Protein AF-0000000066290509 (afdb_homodimer)

Solvent-accessible surface area (backbone atoms only — not comparable to full-atom values): 30190 Å² total; per-residue (Å²): 106,61,32,56,70,46,35,62,57,27,52,50,44,32,51,49,25,50,50,38,29,49,50,32,49,49,45,22,72,72,67,66,42,65,69,36,49,56,52,30,53,52,29,48,53,47,32,51,46,21,51,41,31,31,50,19,24,54,46,20,38,38,72,42,35,83,56,20,56,84,20,25,30,40,34,23,42,55,25,20,36,52,33,15,48,51,33,35,52,50,16,50,51,39,35,50,53,17,52,50,34,63,75,48,76,62,81,82,82,70,51,70,66,55,50,52,50,48,48,52,39,30,52,51,32,41,52,51,18,51,53,28,38,54,48,12,62,75,49,46,32,59,29,37,37,30,50,15,51,43,34,38,46,55,28,47,51,51,51,36,50,52,52,25,52,54,49,26,71,72,66,65,46,68,69,46,40,26,52,39,36,36,52,44,16,50,53,35,31,51,52,13,50,51,42,33,50,51,32,52,44,39,66,35,33,19,33,58,55,70,70,57,49,49,55,48,53,58,64,45,51,76,45,42,76,72,68,37,43,73,50,66,63,36,39,25,35,37,58,58,33,32,42,38,34,30,34,40,26,35,65,29,80,39,28,28,41,60,52,35,52,51,50,52,53,49,45,50,56,41,40,71,72,36,74,58,45,45,73,45,57,28,66,34,23,61,80,44,69,69,67,72,59,51,90,76,64,38,62,65,47,72,70,78,78,75,72,65,76,130,106,63,32,56,72,45,35,63,57,26,51,50,43,33,50,49,24,52,49,37,31,49,50,32,48,50,47,23,71,72,67,66,43,66,68,36,48,57,50,30,54,52,28,49,53,48,32,50,47,22,49,42,31,32,50,20,26,54,48,19,43,39,72,39,35,82,56,20,56,84,21,26,31,39,33,23,44,55,25,18,37,52,34,15,49,50,33,34,53,49,16,52,51,39,36,50,54,18,53,49,34,65,75,49,77,64,82,83,82,70,51,71,66,54,50,52,50,50,48,51,40,32,51,52,32,41,52,51,18,51,53,29,38,53,48,12,63,75,46,46,32,60,30,37,37,30,50,15,52,46,33,37,47,55,28,47,51,50,50,35,51,53,51,25,51,53,48,25,70,74,69,66,45,70,69,47,40,27,51,38,36,37,52,45,17,50,53,36,32,50,52,13,50,50,42,34,51,51,31,54,43,38,66,34,34,20,34,59,54,69,69,57,50,50,54,48,55,59,64,45,51,74,46,42,76,73,68,36,43,74,50,67,66,39,41,26,34,36,57,59,32,32,41,37,33,31,34,40,26,34,65,29,81,38,30,29,41,59,53,34,53,52,50,50,53,48,46,50,55,42,39,73,72,37,73,59,46,45,72,47,56,29,66,33,24,60,79,42,68,71,67,71,60,52,90,74,65,36,69,66,48,72,71,77,78,74,73,65,76,129

Organism: Synechocystis sp. (strain ATCC 27184 / PCC 6803 / Kazusa) (NCBI:txid1111708)

pLDDT: mean 86.12, std 13.65, range [23.5, 97.44]

Structure (mmCIF, N/CA/C/O backbone):
data_AF-0000000066290509-model_v1
#
loop_
_entity.id
_entity.type
_entity.pdbx_description
1 polymer 'Uncharacterized transporter sll1263'
#
loop_
_atom_site.group_PDB
_atom_site.id
_atom_site.type_symbol
_atom_site.label_atom_id
_atom_site.label_alt_id
_atom_site.label_comp_id
_atom_site.label_asym_id
_atom_site.label_entity_id
_atom_site.label_seq_id
_atom_site.pdbx_PDB_ins_code
_atom_site.Cartn_x
_atom_site.Cartn_y
_atom_site.Cartn_z
_atom_site.occupancy
_atom_site.B_iso_or_equiv
_atom_site.auth_seq_id
_atom_site.auth_comp_id
_atom_site.auth_asym_id
_atom_site.auth_atom_id
_atom_site.pdbx_PDB_model_num
ATOM 1 N N . MET A 1 1 ? 15.758 15.031 -7.383 1 64.5 1 MET A N 1
ATOM 2 C CA . MET A 1 1 ? 17.188 15.203 -7.648 1 64.5 1 MET A CA 1
ATOM 3 C C . MET A 1 1 ? 17.938 13.883 -7.473 1 64.5 1 MET A C 1
ATOM 5 O O . MET A 1 1 ? 18.672 13.461 -8.367 1 64.5 1 MET A O 1
ATOM 9 N N . THR A 1 2 ? 17.828 13.18 -6.391 1 78.12 2 THR A N 1
ATOM 10 C CA . THR A 1 2 ? 18.656 12.016 -6.125 1 78.12 2 THR A CA 1
ATOM 11 C C . THR A 1 2 ? 18.281 10.852 -7.039 1 78.12 2 THR A C 1
ATOM 13 O O . THR A 1 2 ? 19.141 10.117 -7.516 1 78.12 2 THR A O 1
ATOM 16 N N . ALA A 1 3 ? 17.078 10.789 -7.469 1 85.12 3 ALA A N 1
ATOM 17 C CA . ALA A 1 3 ? 16.609 9.711 -8.328 1 85.12 3 ALA A CA 1
ATOM 18 C C . ALA A 1 3 ? 17.156 9.859 -9.75 1 85.12 3 ALA A C 1
ATOM 20 O O . ALA A 1 3 ? 17.422 8.867 -10.422 1 85.12 3 ALA A O 1
ATOM 21 N N . ARG A 1 4 ? 17.266 11.023 -10.164 1 86.62 4 ARG A N 1
ATOM 22 C CA . ARG A 1 4 ? 17.844 11.273 -11.492 1 86.62 4 ARG A CA 1
ATOM 23 C C . ARG A 1 4 ? 19.281 10.812 -11.562 1 86.62 4 ARG A C 1
ATOM 25 O O . ARG A 1 4 ? 19.719 10.281 -12.594 1 86.62 4 ARG A O 1
ATOM 32 N N . LEU A 1 5 ? 19.984 10.938 -10.516 1 90 5 LEU A N 1
ATOM 33 C CA . LEU A 1 5 ? 21.391 10.531 -10.438 1 90 5 LEU A CA 1
ATOM 34 C C . LEU A 1 5 ? 21.5 9.016 -10.336 1 90 5 LEU A C 1
ATOM 36 O O . LEU A 1 5 ? 22.562 8.445 -10.633 1 90 5 LEU A O 1
ATOM 40 N N . ALA A 1 6 ? 20.453 8.438 -9.938 1 92.62 6 ALA A N 1
ATOM 41 C CA . ALA A 1 6 ? 20.438 6.992 -9.742 1 92.62 6 ALA A CA 1
ATOM 42 C C . ALA A 1 6 ? 20.125 6.262 -11.039 1 92.62 6 ALA A C 1
ATOM 44 O O . ALA A 1 6 ? 20.469 5.09 -11.203 1 92.62 6 ALA A O 1
ATOM 45 N N . ARG A 1 7 ? 19.594 6.895 -12.023 1 93.44 7 ARG A N 1
ATOM 46 C CA . ARG A 1 7 ? 19.078 6.297 -13.25 1 93.44 7 ARG A CA 1
ATOM 47 C C . ARG A 1 7 ? 20.203 5.625 -14.047 1 93.44 7 ARG A C 1
ATOM 49 O O . ARG A 1 7 ? 20.031 4.516 -14.547 1 93.44 7 ARG A O 1
ATOM 56 N N . PRO A 1 8 ? 21.344 6.258 -14.148 1 94.81 8 PRO A N 1
ATOM 57 C CA . PRO A 1 8 ? 22.422 5.629 -14.914 1 94.81 8 PRO A CA 1
ATOM 58 C C . PRO A 1 8 ? 22.859 4.285 -14.328 1 94.81 8 PRO A C 1
ATOM 60 O O . PRO A 1 8 ? 23.266 3.393 -15.062 1 94.81 8 PRO A O 1
ATOM 63 N N . TYR A 1 9 ? 22.781 4.172 -13.07 1 95.69 9 TYR A N 1
ATOM 64 C CA . TYR A 1 9 ? 23.141 2.91 -12.438 1 95.69 9 TYR A CA 1
ATOM 65 C C . TYR A 1 9 ? 22.156 1.811 -12.781 1 95.69 9 TYR A C 1
ATOM 67 O O . TYR A 1 9 ? 22.516 0.638 -12.875 1 95.69 9 TYR A O 1
ATOM 75 N N . ALA A 1 10 ? 20.906 2.211 -12.945 1 94.19 10 ALA A N 1
ATOM 76 C CA . ALA A 1 10 ? 19.922 1.237 -13.406 1 94.19 10 ALA A CA 1
ATOM 77 C C . ALA A 1 10 ? 20.219 0.783 -14.828 1 94.19 10 ALA A C 1
ATOM 79 O O . ALA A 1 10 ? 19.984 -0.378 -15.18 1 94.19 10 ALA A O 1
ATOM 80 N N . VAL A 1 11 ? 20.719 1.624 -15.664 1 96.06 11 VAL A N 1
ATOM 81 C CA . VAL A 1 11 ? 21.109 1.28 -17.031 1 96.06 11 VAL A CA 1
ATOM 82 C C . VAL A 1 11 ? 22.281 0.306 -17 1 96.06 11 VAL A C 1
ATOM 84 O O . VAL A 1 11 ? 22.344 -0.628 -17.797 1 96.06 11 VAL A O 1
ATOM 87 N N . LEU A 1 12 ? 23.188 0.548 -16.078 1 96.06 12 LEU A N 1
ATOM 88 C CA . LEU A 1 12 ? 24.297 -0.37 -15.883 1 96.06 12 LEU A CA 1
ATOM 89 C C . LEU A 1 12 ? 23.797 -1.768 -15.531 1 96.06 12 LEU A C 1
ATOM 91 O O . LEU A 1 12 ? 24.328 -2.764 -16.031 1 96.06 12 LEU A O 1
ATOM 95 N N . SER A 1 13 ? 22.812 -1.792 -14.688 1 95.25 13 SER A N 1
ATOM 96 C CA . SER A 1 13 ? 22.219 -3.068 -14.305 1 95.25 13 SER A CA 1
ATOM 97 C C . SER A 1 13 ? 21.562 -3.76 -15.492 1 95.25 13 SER A C 1
ATOM 99 O O . SER A 1 13 ? 21.656 -4.98 -15.633 1 95.25 13 SER A O 1
ATOM 101 N N . ILE A 1 14 ? 20.906 -3.037 -16.266 1 95.19 14 ILE A N 1
ATOM 102 C CA . ILE A 1 14 ? 20.297 -3.578 -17.469 1 95.19 14 ILE A CA 1
ATOM 103 C C . ILE A 1 14 ? 21.375 -4.145 -18.391 1 95.19 14 ILE A C 1
ATOM 105 O O . ILE A 1 14 ? 21.234 -5.246 -18.922 1 95.19 14 ILE A O 1
ATOM 109 N N . GLY A 1 15 ? 22.422 -3.416 -18.594 1 95.38 15 GLY A N 1
ATOM 110 C CA . GLY A 1 15 ? 23.547 -3.891 -19.391 1 95.38 15 GLY A CA 1
ATOM 111 C C . GLY A 1 15 ? 24.141 -5.176 -18.859 1 95.38 15 GLY A C 1
ATOM 112 O O . GLY A 1 15 ? 24.453 -6.086 -19.641 1 95.38 15 GLY A O 1
ATOM 113 N N . ALA A 1 16 ? 24.312 -5.203 -17.609 1 93.38 16 ALA A N 1
ATOM 114 C CA . ALA A 1 16 ? 24.875 -6.398 -16.984 1 93.38 16 ALA A CA 1
ATOM 115 C C . ALA A 1 16 ? 23.953 -7.602 -17.188 1 93.38 16 ALA A C 1
ATOM 117 O O . ALA A 1 16 ? 24.422 -8.711 -17.438 1 93.38 16 ALA A O 1
ATOM 118 N N . ALA A 1 17 ? 22.656 -7.34 -17 1 92.5 17 ALA A N 1
ATOM 119 C CA . ALA A 1 17 ? 21.688 -8.414 -17.203 1 92.5 17 ALA A CA 1
ATOM 120 C C . ALA A 1 17 ? 21.719 -8.938 -18.625 1 92.5 17 ALA A C 1
ATOM 122 O O . ALA A 1 17 ? 21.688 -10.156 -18.859 1 92.5 17 ALA A O 1
ATOM 123 N N . LEU A 1 18 ? 21.781 -8.078 -19.531 1 93.12 18 LEU A N 1
ATOM 124 C CA . LEU A 1 18 ? 21.844 -8.477 -20.938 1 93.12 18 LEU A CA 1
ATOM 125 C C . LEU A 1 18 ? 23.156 -9.219 -21.219 1 93.12 18 LEU A C 1
ATOM 127 O O . LEU A 1 18 ? 23.156 -10.211 -21.953 1 93.12 18 LEU A O 1
ATOM 131 N N . ALA A 1 19 ? 24.234 -8.766 -20.688 1 93 19 ALA A N 1
ATOM 132 C CA . ALA A 1 19 ? 25.531 -9.406 -20.875 1 93 19 ALA A CA 1
ATOM 133 C C . ALA A 1 19 ? 25.547 -10.812 -20.297 1 93 19 ALA A C 1
ATOM 135 O O . ALA A 1 19 ? 26.016 -11.75 -20.922 1 93 19 ALA A O 1
ATOM 136 N N . THR A 1 20 ? 25.062 -10.906 -19.125 1 89.38 20 THR A N 1
ATOM 137 C CA . THR A 1 20 ? 25.047 -12.219 -18.5 1 89.38 20 THR A CA 1
ATOM 138 C C . THR A 1 20 ? 24.094 -13.164 -19.219 1 89.38 20 THR A C 1
ATOM 140 O O . THR A 1 20 ? 24.375 -14.359 -19.359 1 89.38 20 THR A O 1
ATOM 143 N N . MET A 1 21 ? 22.953 -12.656 -19.578 1 87.69 21 MET A N 1
ATOM 144 C CA . MET A 1 21 ? 22.031 -13.445 -20.375 1 87.69 21 MET A CA 1
ATOM 145 C C . MET A 1 21 ? 22.688 -13.93 -21.656 1 87.69 21 MET A C 1
ATOM 147 O O . MET A 1 21 ? 22.531 -15.094 -22.047 1 87.69 21 MET A O 1
ATOM 151 N N . GLY A 1 22 ? 23.359 -13.07 -22.328 1 86.81 22 GLY A N 1
ATOM 152 C CA . GLY A 1 22 ? 24.094 -13.438 -23.531 1 86.81 22 GLY A CA 1
ATOM 153 C C . GLY A 1 22 ? 25.141 -14.5 -23.297 1 86.81 22 GLY A C 1
ATOM 154 O O . GLY A 1 22 ? 25.297 -15.422 -24.094 1 86.81 22 GLY A O 1
ATOM 155 N N . LEU A 1 23 ? 25.844 -14.391 -22.203 1 84.62 23 LEU A N 1
ATOM 156 C CA . LEU A 1 23 ? 26.875 -15.375 -21.844 1 84.62 23 LEU A CA 1
ATOM 157 C C . LEU A 1 23 ? 26.25 -16.75 -21.609 1 84.62 23 LEU A C 1
ATOM 159 O O . LEU A 1 23 ? 26.766 -17.75 -22.078 1 84.62 23 LEU A O 1
ATOM 163 N N . LYS A 1 24 ? 25.109 -16.75 -20.953 1 80.12 24 LYS A N 1
ATOM 164 C CA . LYS A 1 24 ? 24.469 -18.016 -20.609 1 80.12 24 LYS A CA 1
ATOM 165 C C . LYS A 1 24 ? 23.812 -18.641 -21.844 1 80.12 24 LYS A C 1
ATOM 167 O O . LYS A 1 24 ? 23.859 -19.859 -22.031 1 80.12 24 LYS A O 1
ATOM 172 N N . LEU A 1 25 ? 23.203 -17.812 -22.609 1 82.12 25 LEU A N 1
ATOM 173 C CA . LEU A 1 25 ? 22.641 -18.297 -23.859 1 82.12 25 LEU A CA 1
ATOM 174 C C . LEU A 1 25 ? 23.719 -18.812 -24.797 1 82.12 25 LEU A C 1
ATOM 176 O O . LEU A 1 25 ? 23.531 -19.797 -25.5 1 82.12 25 LEU A O 1
ATOM 180 N N . GLY A 1 26 ? 24.781 -18.078 -24.844 1 79.69 26 GLY A N 1
ATOM 181 C CA . GLY A 1 26 ? 25.922 -18.531 -25.609 1 79.69 26 GLY A CA 1
ATOM 182 C C . GLY A 1 26 ? 26.469 -19.859 -25.141 1 79.69 26 GLY A C 1
ATOM 183 O O . GLY A 1 26 ? 26.781 -20.734 -25.953 1 79.69 26 GLY A O 1
ATOM 184 N N . ALA A 1 27 ? 26.562 -20.031 -23.875 1 76.25 27 ALA A N 1
ATOM 185 C CA . ALA A 1 27 ? 27.031 -21.281 -23.297 1 76.25 27 ALA A CA 1
ATOM 186 C C . ALA A 1 27 ? 26.094 -22.438 -23.641 1 76.25 27 ALA A C 1
ATOM 188 O O . ALA A 1 27 ? 26.531 -23.547 -23.922 1 76.25 27 ALA A O 1
ATOM 189 N N . TYR A 1 28 ? 24.812 -22.188 -23.609 1 77.25 28 TYR A N 1
ATOM 190 C CA . TYR A 1 28 ? 23.812 -23.188 -23.984 1 77.25 28 TYR A CA 1
ATOM 191 C C . TYR A 1 28 ? 23.969 -23.578 -25.453 1 77.25 28 TYR A C 1
ATOM 193 O O . TYR A 1 28 ? 23.859 -24.766 -25.797 1 77.25 28 TYR A O 1
ATOM 201 N N . ALA A 1 29 ? 24.25 -22.594 -26.25 1 78.81 29 ALA A N 1
ATOM 202 C CA . ALA A 1 29 ? 24.391 -22.859 -27.672 1 78.81 29 ALA A CA 1
ATOM 203 C C . ALA A 1 29 ? 25.609 -23.719 -27.969 1 78.81 29 ALA A C 1
ATOM 205 O O . ALA A 1 29 ? 25.594 -24.547 -28.875 1 78.81 29 ALA A O 1
ATOM 206 N N . ILE A 1 30 ? 26.547 -23.641 -27.125 1 78.12 30 ILE A N 1
ATOM 207 C CA . ILE A 1 30 ? 27.781 -24.359 -27.359 1 78.12 30 ILE A CA 1
ATOM 208 C C . ILE A 1 30 ? 27.719 -25.734 -26.688 1 78.12 30 ILE A C 1
ATOM 210 O O . ILE A 1 30 ? 28.156 -26.734 -27.25 1 78.12 30 ILE A O 1
ATOM 214 N N . THR A 1 31 ? 27.062 -25.797 -25.562 1 73.5 31 THR A N 1
ATOM 215 C CA . THR A 1 31 ? 27.125 -27.016 -24.766 1 73.5 31 THR A CA 1
ATOM 216 C C . THR A 1 31 ? 25.859 -27.844 -24.953 1 73.5 31 THR A C 1
ATOM 218 O O . THR A 1 31 ? 25.859 -29.047 -24.719 1 73.5 31 THR A O 1
ATOM 221 N N . GLY A 1 32 ? 24.75 -27.172 -25.234 1 67.44 32 GLY A N 1
ATOM 222 C CA . GLY A 1 32 ? 23.469 -27.844 -25.328 1 67.44 32 GLY A CA 1
ATOM 223 C C . GLY A 1 32 ? 22.891 -28.234 -23.984 1 67.44 32 GLY A C 1
ATOM 224 O O . GLY A 1 32 ? 21.953 -29.031 -23.906 1 67.44 32 GLY A O 1
ATOM 225 N N . SER A 1 33 ? 23.469 -27.75 -22.938 1 68.81 33 SER A N 1
ATOM 226 C CA . SER A 1 33 ? 23.047 -28.109 -21.594 1 68.81 33 SER A CA 1
ATOM 227 C C . SER A 1 33 ? 21.734 -27.438 -21.219 1 68.81 33 SER A C 1
ATOM 229 O O . SER A 1 33 ? 21.641 -26.203 -21.219 1 68.81 33 SER A O 1
ATOM 231 N N . VAL A 1 34 ? 20.688 -28.172 -20.844 1 66.38 34 VAL A N 1
ATOM 232 C CA . VAL A 1 34 ? 19.375 -27.672 -20.453 1 66.38 34 VAL A CA 1
ATOM 233 C C . VAL A 1 34 ? 19.484 -26.891 -19.141 1 66.38 34 VAL A C 1
ATOM 235 O O . VAL A 1 34 ? 18.75 -25.922 -18.922 1 66.38 34 VAL A O 1
ATOM 238 N N . GLY A 1 35 ? 20.391 -27.266 -18.312 1 65.06 35 GLY A N 1
ATOM 239 C CA . GLY A 1 35 ? 20.625 -26.531 -17.094 1 65.06 35 GLY A CA 1
ATOM 240 C C . GLY A 1 35 ? 21 -25.078 -17.344 1 65.06 35 GLY A C 1
ATOM 241 O O . GLY A 1 35 ? 20.547 -24.188 -16.625 1 65.06 35 GLY A O 1
ATOM 242 N N . LEU A 1 36 ? 21.703 -24.922 -18.438 1 66.38 36 LEU A N 1
ATOM 243 C CA . LEU A 1 36 ? 22.109 -23.562 -18.781 1 66.38 36 LEU A CA 1
ATOM 244 C C . LEU A 1 36 ? 20.922 -22.75 -19.297 1 66.38 36 LEU A C 1
ATOM 246 O O . LEU A 1 36 ? 20.859 -21.547 -19.094 1 66.38 36 LEU A O 1
ATOM 250 N N . LEU A 1 37 ? 20.078 -23.406 -19.875 1 64.81 37 LEU A N 1
ATOM 251 C CA . LEU A 1 37 ? 18.859 -22.75 -20.344 1 64.81 37 LEU A CA 1
ATOM 252 C C . LEU A 1 37 ? 18.031 -22.266 -19.156 1 64.81 37 LEU A C 1
ATOM 254 O O . LEU A 1 37 ? 17.5 -21.156 -19.172 1 64.81 37 LEU A O 1
ATOM 258 N N . SER A 1 38 ? 17.875 -23.109 -18.156 1 66.5 38 SER A N 1
ATOM 259 C CA . SER A 1 38 ? 17.172 -22.734 -16.938 1 66.5 38 SER A CA 1
ATOM 260 C C . SER A 1 38 ? 17.812 -21.531 -16.266 1 66.5 38 SER A C 1
ATOM 262 O O . SER A 1 38 ? 17.109 -20.641 -15.781 1 66.5 38 SER A O 1
ATOM 264 N N . ASP A 1 39 ? 19.047 -21.453 -16.328 1 69.25 39 ASP A N 1
ATOM 265 C CA . ASP A 1 39 ? 19.781 -20.312 -15.773 1 69.25 39 ASP A CA 1
ATOM 266 C C . ASP A 1 39 ? 19.516 -19.047 -16.578 1 69.25 39 ASP A C 1
ATOM 268 O O . ASP A 1 39 ? 19.453 -17.953 -16.016 1 69.25 39 ASP A O 1
ATOM 272 N N . ALA A 1 40 ? 19.391 -19.312 -17.828 1 69.25 40 ALA A N 1
ATOM 273 C CA . ALA A 1 40 ? 19.094 -18.172 -18.688 1 69.25 40 ALA A CA 1
ATOM 274 C C . ALA A 1 40 ? 17.719 -17.594 -18.375 1 69.25 40 ALA A C 1
ATOM 276 O O . ALA A 1 40 ? 17.5 -16.375 -18.469 1 69.25 40 ALA A O 1
ATOM 277 N N . LEU A 1 41 ? 16.875 -18.391 -17.984 1 69.69 41 LEU A N 1
ATOM 278 C CA . LEU A 1 41 ? 15.555 -17.906 -17.578 1 69.69 41 LEU A CA 1
ATOM 279 C C . LEU A 1 41 ? 15.648 -17.047 -16.328 1 69.69 41 LEU A C 1
ATOM 281 O O . LEU A 1 41 ? 14.922 -16.047 -16.203 1 69.69 41 LEU A O 1
ATOM 285 N N . GLU A 1 42 ? 16.516 -17.438 -15.508 1 72.69 42 GLU A N 1
ATOM 286 C CA . GLU A 1 42 ? 16.766 -16.609 -14.336 1 72.69 42 GLU A CA 1
ATOM 287 C C . GLU A 1 42 ? 17.266 -15.227 -14.734 1 72.69 42 GLU A C 1
ATOM 289 O O . GLU A 1 42 ? 16.922 -14.219 -14.117 1 72.69 42 GLU A O 1
ATOM 294 N N . SER A 1 43 ? 18.031 -15.234 -15.828 1 79.31 43 SER A N 1
ATOM 295 C CA . SER A 1 43 ? 18.578 -13.984 -16.344 1 79.31 43 SER A CA 1
ATOM 296 C C . SER A 1 43 ? 17.469 -13.086 -16.891 1 79.31 43 SER A C 1
ATOM 298 O O . SER A 1 43 ? 17.594 -11.859 -16.891 1 79.31 43 SER A O 1
ATOM 300 N N . THR A 1 44 ? 16.422 -13.711 -17.234 1 81.88 44 THR A N 1
ATOM 301 C CA . THR A 1 44 ? 15.273 -12.938 -17.688 1 81.88 44 THR A CA 1
ATOM 302 C C . THR A 1 44 ? 14.648 -12.172 -16.531 1 81.88 44 THR A C 1
ATOM 304 O O . THR A 1 44 ? 14.227 -11.023 -16.688 1 81.88 44 THR A O 1
ATOM 307 N N . VAL A 1 45 ? 14.617 -12.766 -15.422 1 83.56 45 VAL A N 1
ATOM 308 C CA . VAL A 1 45 ? 14.078 -12.125 -14.227 1 83.56 45 VAL A CA 1
ATOM 309 C C . VAL A 1 45 ? 14.969 -10.953 -13.82 1 83.56 45 VAL A C 1
ATOM 311 O O . VAL A 1 45 ? 14.477 -9.898 -13.414 1 83.56 45 VAL A O 1
ATOM 314 N N . ASN A 1 46 ? 16.297 -11.148 -13.984 1 86.81 46 ASN A N 1
ATOM 315 C CA . ASN A 1 46 ? 17.234 -10.07 -13.711 1 86.81 46 ASN A CA 1
ATOM 316 C C . ASN A 1 46 ? 17 -8.875 -14.625 1 86.81 46 ASN A C 1
ATOM 318 O O . ASN A 1 46 ? 17.016 -7.727 -14.18 1 86.81 46 ASN A O 1
ATOM 322 N N . LEU A 1 47 ? 16.797 -9.266 -15.859 1 90.75 47 LEU A N 1
ATOM 323 C CA . LEU A 1 47 ? 16.562 -8.203 -16.828 1 90.75 47 LEU A CA 1
ATOM 324 C C . LEU A 1 47 ? 15.25 -7.477 -16.516 1 90.75 47 LEU A C 1
ATOM 326 O O . LEU A 1 47 ? 15.203 -6.246 -16.547 1 90.75 47 LEU A O 1
ATOM 330 N N . ALA A 1 48 ? 14.266 -8.188 -16.219 1 90.25 48 ALA A N 1
ATOM 331 C CA . ALA A 1 48 ? 12.984 -7.586 -15.859 1 90.25 48 ALA A CA 1
ATOM 332 C C . ALA A 1 48 ? 13.117 -6.68 -14.641 1 90.25 48 ALA A C 1
ATOM 334 O O . ALA A 1 48 ? 12.57 -5.578 -14.609 1 90.25 48 ALA A O 1
ATOM 335 N N . SER A 1 49 ? 13.781 -7.199 -13.672 1 91.38 49 SER A N 1
ATOM 336 C CA . SER A 1 49 ? 13.977 -6.434 -12.445 1 91.38 49 SER A CA 1
ATOM 337 C C . SER A 1 49 ? 14.719 -5.133 -12.711 1 91.38 49 SER A C 1
ATOM 339 O O . SER A 1 49 ? 14.383 -4.09 -12.156 1 91.38 49 SER A O 1
ATOM 341 N N . ALA A 1 50 ? 15.742 -5.199 -13.578 1 93.81 50 ALA A N 1
ATOM 342 C CA . ALA A 1 50 ? 16.531 -4.02 -13.906 1 93.81 50 ALA A CA 1
ATOM 343 C C . ALA A 1 50 ? 15.711 -2.992 -14.672 1 93.81 50 ALA A C 1
ATOM 345 O O . ALA A 1 50 ? 15.844 -1.786 -14.453 1 93.81 50 ALA A O 1
ATOM 346 N N . ILE A 1 51 ? 14.938 -3.434 -15.531 1 94.94 51 ILE A N 1
ATOM 347 C CA . ILE A 1 51 ? 14.078 -2.551 -16.312 1 94.94 51 ILE A CA 1
ATOM 348 C C . ILE A 1 51 ? 13.086 -1.847 -15.391 1 94.94 51 ILE A C 1
ATOM 350 O O . ILE A 1 51 ? 12.852 -0.642 -15.523 1 94.94 51 ILE A O 1
ATOM 354 N N . VAL A 1 52 ? 12.531 -2.59 -14.484 1 93 52 VAL A N 1
ATOM 355 C CA . VAL A 1 52 ? 11.578 -2.018 -13.547 1 93 52 VAL A CA 1
ATOM 356 C C . VAL A 1 52 ? 12.281 -1.002 -12.648 1 93 52 VAL A C 1
ATOM 358 O O . VAL A 1 52 ? 11.711 0.042 -12.312 1 93 52 VAL A O 1
ATOM 361 N N . ALA A 1 53 ? 13.477 -1.381 -12.281 1 94.69 53 ALA A N 1
ATOM 362 C CA . ALA A 1 53 ? 14.25 -0.428 -11.484 1 94.69 53 ALA A CA 1
ATOM 363 C C . ALA A 1 53 ? 14.445 0.883 -12.242 1 94.69 53 ALA A C 1
ATOM 365 O O . ALA A 1 53 ? 14.297 1.965 -11.672 1 94.69 53 ALA A O 1
ATOM 366 N N . PHE A 1 54 ? 14.742 0.792 -13.508 1 95.31 54 PHE A N 1
ATOM 367 C CA . PHE A 1 54 ? 14.914 1.982 -14.336 1 95.31 54 PHE A CA 1
ATOM 368 C C . PHE A 1 54 ? 13.609 2.768 -14.422 1 95.31 54 PHE A C 1
ATOM 370 O O . PHE A 1 54 ? 13.602 3.992 -14.281 1 95.31 54 PHE A O 1
ATOM 377 N N . TRP A 1 55 ? 12.617 2.119 -14.656 1 94.38 55 TRP A N 1
ATOM 378 C CA . TRP A 1 55 ? 11.305 2.754 -14.727 1 94.38 55 TRP A CA 1
ATOM 379 C C . TRP A 1 55 ? 10.961 3.438 -13.406 1 94.38 55 TRP A C 1
ATOM 381 O O . TRP A 1 55 ? 10.508 4.586 -13.391 1 94.38 55 TRP A O 1
ATOM 391 N N . ALA A 1 56 ? 11.094 2.703 -12.305 1 94.75 56 ALA A N 1
ATOM 392 C CA . ALA A 1 56 ? 10.781 3.229 -10.977 1 94.75 56 ALA A CA 1
ATOM 393 C C . ALA A 1 56 ? 11.609 4.469 -10.664 1 94.75 56 ALA A C 1
ATOM 395 O O . ALA A 1 56 ? 11.086 5.461 -10.148 1 94.75 56 ALA A O 1
ATOM 396 N N . LEU A 1 57 ? 12.914 4.414 -10.977 1 94.69 57 LEU A N 1
ATOM 397 C CA . LEU A 1 57 ? 13.805 5.539 -10.727 1 94.69 57 LEU A CA 1
ATOM 398 C C . LEU A 1 57 ? 13.453 6.723 -11.617 1 94.69 57 LEU A C 1
ATOM 400 O O . LEU A 1 57 ? 13.586 7.879 -11.211 1 94.69 57 LEU A O 1
ATOM 404 N N . SER A 1 58 ? 13.023 6.441 -12.859 1 95.5 58 SER A N 1
ATOM 405 C CA . SER A 1 58 ? 12.586 7.5 -13.766 1 95.5 58 SER A CA 1
ATOM 406 C C . SER A 1 58 ? 11.328 8.188 -13.242 1 95.5 58 SER A C 1
ATOM 408 O O . SER A 1 58 ? 11.211 9.414 -13.305 1 95.5 58 SER A O 1
ATOM 410 N N . LEU A 1 59 ? 10.461 7.406 -12.734 1 92.94 59 LEU A N 1
ATOM 411 C CA . LEU A 1 59 ? 9.25 7.953 -12.141 1 92.94 59 LEU A CA 1
ATOM 412 C C . LEU A 1 59 ? 9.562 8.727 -10.867 1 92.94 59 LEU A C 1
ATOM 414 O O . LEU A 1 59 ? 8.992 9.797 -10.633 1 92.94 59 LEU A O 1
ATOM 418 N N . ALA A 1 60 ? 10.398 8.172 -10.062 1 93.06 60 ALA A N 1
ATOM 419 C CA . ALA A 1 60 ? 10.781 8.812 -8.812 1 93.06 60 ALA A CA 1
ATOM 420 C C . ALA A 1 60 ? 11.43 10.172 -9.07 1 93.06 60 ALA A C 1
ATOM 422 O O . ALA A 1 60 ? 11.391 11.062 -8.211 1 93.06 60 ALA A O 1
ATOM 423 N N . ALA A 1 61 ? 12.023 10.344 -10.242 1 92.44 61 ALA A N 1
ATOM 424 C CA . ALA A 1 61 ? 12.727 11.578 -10.594 1 92.44 61 ALA A CA 1
ATOM 425 C C . ALA A 1 61 ? 11.75 12.656 -11.055 1 92.44 61 ALA A C 1
ATOM 427 O O . ALA A 1 61 ? 12.109 13.828 -11.148 1 92.44 61 ALA A O 1
ATOM 428 N N . THR A 1 62 ? 10.516 12.273 -11.312 1 90.75 62 THR A N 1
ATOM 429 C CA . THR A 1 62 ? 9.5 13.234 -11.711 1 90.75 62 THR A CA 1
ATOM 430 C C . THR A 1 62 ? 9.141 14.164 -10.547 1 90.75 62 THR A C 1
ATOM 432 O O . THR A 1 62 ? 8.875 13.695 -9.438 1 90.75 62 THR A O 1
ATOM 435 N N . PRO A 1 63 ? 9.18 15.453 -10.797 1 88.75 63 PRO A N 1
ATOM 436 C CA . PRO A 1 63 ? 8.867 16.406 -9.727 1 88.75 63 PRO A CA 1
ATOM 437 C C . PRO A 1 63 ? 7.406 16.312 -9.273 1 88.75 63 PRO A C 1
ATOM 439 O O . PRO A 1 63 ? 6.594 15.656 -9.93 1 88.75 63 PRO A O 1
ATOM 442 N N . ALA A 1 64 ? 7.164 16.938 -8.133 1 89.5 64 ALA A N 1
ATOM 443 C CA . ALA A 1 64 ? 5.805 17.016 -7.609 1 89.5 64 ALA A CA 1
ATOM 444 C C . ALA A 1 64 ? 4.859 17.625 -8.633 1 89.5 64 ALA A C 1
ATOM 446 O O . ALA A 1 64 ? 5.258 18.5 -9.406 1 89.5 64 ALA A O 1
ATOM 447 N N . ASP A 1 65 ? 3.619 17.203 -8.695 1 88.19 65 ASP A N 1
ATOM 448 C CA . ASP A 1 65 ? 2.578 17.734 -9.562 1 88.19 65 ASP A CA 1
ATOM 449 C C . ASP A 1 65 ? 1.237 17.812 -8.836 1 88.19 65 ASP A C 1
ATOM 451 O O . ASP A 1 65 ? 1.173 17.609 -7.625 1 88.19 65 ASP A O 1
ATOM 455 N N . SER A 1 66 ? 0.19 18.203 -9.539 1 87.31 66 SER A N 1
ATOM 456 C CA . SER A 1 66 ? -1.113 18.406 -8.914 1 87.31 66 SER A CA 1
ATOM 457 C C . SER A 1 66 ? -1.682 17.109 -8.383 1 87.31 66 SER A C 1
ATOM 459 O O . SER A 1 66 ? -2.389 17.094 -7.371 1 87.31 66 SER A O 1
ATOM 461 N N . GLU A 1 67 ? -1.337 16.047 -8.969 1 89.94 67 GLU A N 1
ATOM 462 C CA . GLU A 1 67 ? -1.845 14.742 -8.555 1 89.94 67 GLU A CA 1
ATOM 463 C C . GLU A 1 67 ? -1.016 14.164 -7.406 1 89.94 67 GLU A C 1
ATOM 465 O O . GLU A 1 67 ? -1.533 13.422 -6.574 1 89.94 67 GLU A O 1
ATOM 470 N N . HIS A 1 68 ? 0.245 14.492 -7.434 1 92.38 68 HIS A N 1
ATOM 471 C CA . HIS A 1 68 ? 1.161 14.039 -6.391 1 92.38 68 HIS A CA 1
ATOM 472 C C . HIS A 1 68 ? 1.985 15.203 -5.848 1 92.38 68 HIS A C 1
ATOM 474 O O . HIS A 1 68 ? 3.172 15.328 -6.16 1 92.38 68 HIS A O 1
ATOM 480 N N . PRO A 1 69 ? 1.392 15.914 -4.953 1 90.31 69 PRO A N 1
ATOM 481 C CA . PRO A 1 69 ? 2.023 17.156 -4.477 1 90.31 69 PRO A CA 1
ATOM 482 C C . PRO A 1 69 ? 3.293 16.891 -3.67 1 90.31 69 PRO A C 1
ATOM 484 O O . PRO A 1 69 ? 4.098 17.797 -3.463 1 90.31 69 PRO A O 1
ATOM 487 N N . PHE A 1 70 ? 3.504 15.719 -3.203 1 90.31 70 PHE A N 1
ATOM 488 C CA . PHE A 1 70 ? 4.676 15.414 -2.389 1 90.31 70 PHE A CA 1
ATOM 489 C C . PHE A 1 70 ? 5.754 14.734 -3.225 1 90.31 70 PHE A C 1
ATOM 491 O O . PHE A 1 70 ? 6.773 14.297 -2.693 1 90.31 70 PHE A O 1
ATOM 498 N N . GLY A 1 71 ? 5.488 14.695 -4.543 1 88.62 71 GLY A N 1
ATOM 499 C CA . GLY A 1 71 ? 6.465 14.102 -5.438 1 88.62 71 GLY A CA 1
ATOM 500 C C . GLY A 1 71 ? 6.199 12.633 -5.715 1 88.62 71 GLY A C 1
ATOM 501 O O . GLY A 1 71 ? 5.141 12.109 -5.363 1 88.62 71 GLY A O 1
ATOM 502 N N . HIS A 1 72 ? 7.234 12.016 -6.41 1 92.75 72 HIS A N 1
ATOM 503 C CA . HIS A 1 72 ? 7.078 10.625 -6.84 1 92.75 72 HIS A CA 1
ATOM 504 C C . HIS A 1 72 ? 8.219 9.758 -6.324 1 92.75 72 HIS A C 1
ATOM 506 O O . HIS A 1 72 ? 8.531 8.719 -6.914 1 92.75 72 HIS A O 1
ATOM 512 N N . SER A 1 73 ? 8.836 10.164 -5.273 1 91.56 73 SER A N 1
ATOM 513 C CA . SER A 1 73 ? 10.016 9.477 -4.77 1 91.56 73 SER A CA 1
ATOM 514 C C . SER A 1 73 ? 9.68 8.078 -4.27 1 91.56 73 SER A C 1
ATOM 516 O O . SER A 1 73 ? 10.531 7.184 -4.281 1 91.56 73 SER A O 1
ATOM 518 N N . LYS A 1 74 ? 8.461 7.832 -3.961 1 93.88 74 LYS A N 1
ATOM 519 C CA . LYS A 1 74 ? 8.031 6.539 -3.432 1 93.88 74 LYS A CA 1
ATOM 520 C C . LYS A 1 74 ? 8.039 5.469 -4.52 1 93.88 74 LYS A C 1
ATOM 522 O O . LYS A 1 74 ? 7.965 4.273 -4.223 1 93.88 74 LYS A O 1
ATOM 527 N N . ALA A 1 75 ? 8.148 5.902 -5.711 1 93.88 75 ALA A N 1
ATOM 528 C CA . ALA A 1 75 ? 8.195 4.961 -6.828 1 93.88 75 ALA A CA 1
ATOM 529 C C . ALA A 1 75 ? 9.352 3.971 -6.66 1 93.88 75 ALA A C 1
ATOM 531 O O . ALA A 1 75 ? 9.281 2.842 -7.152 1 93.88 75 ALA A O 1
ATOM 532 N N . GLU A 1 76 ? 10.352 4.383 -5.977 1 94.44 76 GLU A N 1
ATOM 533 C CA . GLU A 1 76 ? 11.492 3.502 -5.75 1 94.44 76 GLU A CA 1
ATOM 534 C C . GLU A 1 76 ? 11.078 2.24 -5 1 94.44 76 GLU A C 1
ATOM 536 O O . GLU A 1 76 ? 11.672 1.176 -5.191 1 94.44 76 GLU A O 1
ATOM 541 N N . TYR A 1 77 ? 10.062 2.383 -4.191 1 94.25 77 TYR A N 1
ATOM 542 C CA . TYR A 1 77 ? 9.641 1.25 -3.375 1 94.25 77 TYR A CA 1
ATOM 543 C C . TYR A 1 77 ? 8.992 0.167 -4.234 1 94.25 77 TYR A C 1
ATOM 545 O O . TYR A 1 77 ? 8.992 -1.009 -3.863 1 94.25 77 TYR A O 1
ATOM 553 N N . PHE A 1 78 ? 8.508 0.54 -5.383 1 93.25 78 PHE A N 1
ATOM 554 C CA . PHE A 1 78 ? 7.941 -0.455 -6.285 1 93.25 78 PHE A CA 1
ATOM 555 C C . PHE A 1 78 ? 9.031 -1.375 -6.824 1 93.25 78 PHE A C 1
ATOM 557 O O . PHE A 1 78 ? 8.836 -2.59 -6.914 1 93.25 78 PHE A O 1
ATOM 564 N N . SER A 1 79 ? 10.062 -0.748 -7.195 1 94.19 79 SER A N 1
ATOM 565 C CA . SER A 1 79 ? 11.195 -1.543 -7.648 1 94.19 79 SER A CA 1
ATOM 566 C C . SER A 1 79 ? 11.734 -2.432 -6.531 1 94.19 79 SER A C 1
ATOM 568 O O . SER A 1 79 ? 11.992 -3.619 -6.746 1 94.19 79 SER A O 1
ATOM 570 N N . SER A 1 80 ? 11.914 -1.887 -5.371 1 94.5 80 SER A N 1
ATOM 571 C CA . SER A 1 80 ? 12.43 -2.66 -4.246 1 94.5 80 SER A CA 1
ATOM 572 C C . SER A 1 80 ? 11.484 -3.805 -3.885 1 94.5 80 SER A C 1
ATOM 574 O O . SER A 1 80 ? 11.93 -4.898 -3.533 1 94.5 80 SER A O 1
ATOM 576 N N . GLY A 1 81 ? 10.234 -3.537 -3.916 1 93.75 81 GLY A N 1
ATOM 577 C CA . GLY A 1 81 ? 9.25 -4.578 -3.65 1 93.75 81 GLY A CA 1
ATOM 578 C C . GLY A 1 81 ? 9.32 -5.73 -4.637 1 93.75 81 GLY A C 1
ATOM 579 O O . GLY A 1 81 ? 9.305 -6.895 -4.238 1 93.75 81 GLY A O 1
ATOM 580 N N . LEU A 1 82 ? 9.328 -5.379 -5.863 1 92.06 82 LEU A N 1
ATOM 581 C CA . LEU A 1 82 ? 9.414 -6.398 -6.902 1 92.06 82 LEU A CA 1
ATOM 582 C C . LEU A 1 82 ? 10.703 -7.207 -6.766 1 92.06 82 LEU A C 1
ATOM 584 O O . LEU A 1 82 ? 10.688 -8.438 -6.863 1 92.06 82 LEU A O 1
ATOM 588 N N . GLU A 1 83 ? 11.797 -6.52 -6.57 1 93.19 83 GLU A N 1
ATOM 589 C CA . GLU A 1 83 ? 13.086 -7.191 -6.383 1 93.19 83 GLU A CA 1
ATOM 590 C C . GLU A 1 83 ? 13.047 -8.109 -5.164 1 93.19 83 GLU A C 1
ATOM 592 O O . GLU A 1 83 ? 13.555 -9.234 -5.215 1 93.19 83 GLU A O 1
ATOM 597 N N . GLY A 1 84 ? 12.5 -7.523 -4.109 1 92.38 84 GLY A N 1
ATOM 598 C CA . GLY A 1 84 ? 12.367 -8.352 -2.92 1 92.38 84 GLY A CA 1
ATOM 599 C C . GLY A 1 84 ? 11.547 -9.602 -3.15 1 92.38 84 GLY A C 1
ATOM 600 O O . GLY A 1 84 ? 11.906 -10.688 -2.684 1 92.38 84 GLY A O 1
ATOM 601 N N . ALA A 1 85 ? 10.523 -9.5 -3.871 1 91.5 85 ALA A N 1
ATOM 602 C CA . ALA A 1 85 ? 9.68 -10.641 -4.203 1 91.5 85 ALA A CA 1
ATOM 603 C C . ALA A 1 85 ? 10.438 -11.656 -5.047 1 91.5 85 ALA A C 1
ATOM 605 O O . ALA A 1 85 ? 10.344 -12.867 -4.805 1 91.5 85 ALA A O 1
ATOM 606 N N . PHE A 1 86 ? 11.086 -11.164 -5.996 1 90.31 86 PHE A N 1
ATOM 607 C CA . PHE A 1 86 ? 11.867 -12.047 -6.855 1 90.31 86 PHE A CA 1
ATOM 608 C C . PHE A 1 86 ? 12.914 -12.797 -6.043 1 90.31 86 PHE A C 1
ATOM 610 O O . PHE A 1 86 ? 13.125 -13.992 -6.242 1 90.31 86 PHE A O 1
ATOM 617 N N . ILE A 1 87 ? 13.578 -12.078 -5.168 1 91.19 87 ILE A N 1
ATOM 618 C CA . ILE A 1 87 ? 14.594 -12.695 -4.324 1 91.19 87 ILE A CA 1
ATOM 619 C C . ILE A 1 87 ? 13.953 -13.766 -3.439 1 91.19 87 ILE A C 1
ATOM 621 O O . ILE A 1 87 ? 14.5 -14.859 -3.279 1 91.19 87 ILE A O 1
ATOM 625 N N . PHE A 1 88 ? 12.852 -13.43 -2.926 1 91.06 88 PHE A N 1
ATOM 626 C CA . PHE A 1 88 ? 12.125 -14.352 -2.057 1 91.06 88 PHE A CA 1
ATOM 627 C C . PHE A 1 88 ? 11.758 -15.625 -2.809 1 91.06 88 PHE A C 1
ATOM 629 O O . PHE A 1 88 ? 11.992 -16.734 -2.318 1 91.06 88 PHE A O 1
ATOM 636 N N . VAL A 1 89 ? 11.219 -15.492 -3.977 1 87.81 89 VAL A N 1
ATOM 637 C CA . VAL A 1 89 ? 10.82 -16.625 -4.801 1 87.81 89 VAL A CA 1
ATOM 638 C C . VAL A 1 89 ? 12.055 -17.438 -5.195 1 87.81 89 VAL A C 1
ATOM 640 O O . VAL A 1 89 ? 12.031 -18.672 -5.176 1 87.81 89 VAL A O 1
ATOM 643 N N . ALA A 1 90 ? 13.062 -16.719 -5.594 1 85.81 90 ALA A N 1
ATOM 644 C CA . ALA A 1 90 ? 14.312 -17.391 -5.934 1 85.81 90 ALA A CA 1
ATOM 645 C C . ALA A 1 90 ? 14.82 -18.234 -4.766 1 85.81 90 ALA A C 1
ATOM 647 O O . ALA A 1 90 ? 15.297 -19.359 -4.961 1 85.81 90 ALA A O 1
ATOM 648 N N . ALA A 1 91 ? 14.727 -17.688 -3.568 1 91.44 91 ALA A N 1
ATOM 649 C CA . ALA A 1 91 ? 15.18 -18.391 -2.371 1 91.44 91 ALA A CA 1
ATOM 650 C C . ALA A 1 91 ? 14.383 -19.672 -2.152 1 91.44 91 ALA A C 1
ATOM 652 O O . ALA A 1 91 ? 14.953 -20.703 -1.798 1 91.44 91 ALA A O 1
ATOM 653 N N . LEU A 1 92 ? 13.148 -19.656 -2.377 1 88.94 92 LEU A N 1
ATOM 654 C CA . LEU A 1 92 ? 12.305 -20.828 -2.254 1 88.94 92 LEU A CA 1
ATOM 655 C C . LEU A 1 92 ? 12.672 -21.875 -3.311 1 88.94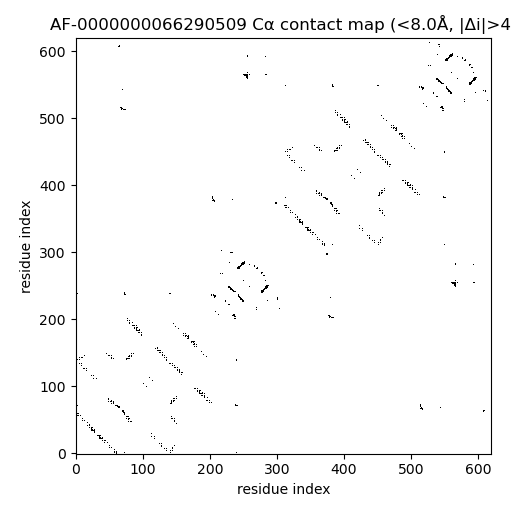 92 LEU A C 1
ATOM 657 O O . LEU A 1 92 ? 12.688 -23.078 -3.027 1 88.94 92 LEU A O 1
ATOM 661 N N . GLY A 1 93 ? 12.852 -21.438 -4.516 1 87.19 93 GLY A N 1
ATOM 662 C CA . GLY A 1 93 ? 13.297 -22.328 -5.57 1 87.19 93 GLY A CA 1
ATOM 663 C C . GLY A 1 93 ? 14.602 -23.031 -5.25 1 87.19 93 GLY A C 1
ATOM 664 O O . GLY A 1 93 ? 14.75 -24.234 -5.488 1 87.19 93 GLY A O 1
ATOM 665 N N . ILE A 1 94 ? 15.57 -22.219 -4.754 1 85.19 94 ILE A N 1
ATOM 666 C CA . ILE A 1 94 ? 16.859 -22.781 -4.359 1 85.19 94 ILE A CA 1
ATOM 667 C C . ILE A 1 94 ? 16.656 -23.828 -3.271 1 85.19 94 ILE A C 1
ATOM 669 O O . ILE A 1 94 ? 17.25 -24.906 -3.33 1 85.19 94 ILE A O 1
ATOM 673 N N . GLY A 1 95 ? 15.883 -23.5 -2.299 1 88.31 95 GLY A N 1
ATOM 674 C CA . GLY A 1 95 ? 15.586 -24.438 -1.235 1 88.31 95 GLY A CA 1
ATOM 675 C C . GLY A 1 95 ? 14.938 -25.719 -1.735 1 88.31 95 GLY A C 1
ATOM 676 O O . GLY A 1 95 ? 15.312 -26.812 -1.318 1 88.31 95 GLY A O 1
ATOM 677 N N . TYR A 1 96 ? 14.016 -25.594 -2.578 1 88.25 96 TYR A N 1
ATOM 678 C CA . TYR A 1 96 ? 13.328 -26.75 -3.15 1 88.25 96 TYR A CA 1
ATOM 679 C C . TYR A 1 96 ? 14.305 -27.641 -3.906 1 88.25 96 TYR A C 1
ATOM 681 O O . TYR A 1 96 ? 14.312 -28.859 -3.723 1 88.25 96 TYR A O 1
ATOM 689 N N . SER A 1 97 ? 15.07 -27.062 -4.758 1 84.38 97 SER A N 1
ATOM 690 C CA . SER A 1 97 ? 16.062 -27.812 -5.516 1 84.38 97 SER A CA 1
ATOM 691 C C . SER A 1 97 ? 17.062 -28.516 -4.59 1 84.38 97 SER A C 1
ATOM 693 O O . SER A 1 97 ? 17.5 -29.625 -4.879 1 84.38 97 SER A O 1
ATOM 695 N N . ALA A 1 98 ? 17.422 -27.797 -3.549 1 86.56 98 ALA A N 1
ATOM 696 C CA . ALA A 1 98 ? 18.375 -28.375 -2.598 1 86.56 98 ALA A CA 1
ATOM 697 C C . ALA A 1 98 ? 17.797 -29.594 -1.893 1 86.56 98 ALA A C 1
ATOM 699 O O . ALA A 1 98 ? 18.469 -30.594 -1.706 1 86.56 98 ALA A O 1
ATOM 700 N N . VAL A 1 99 ? 16.594 -29.547 -1.581 1 88.88 99 VAL A N 1
ATOM 701 C CA . VAL A 1 99 ? 15.938 -30.656 -0.909 1 88.88 99 VAL A CA 1
ATOM 702 C C . VAL A 1 99 ? 15.797 -31.828 -1.873 1 88.88 99 VAL A C 1
ATOM 704 O O . VAL A 1 99 ? 15.984 -33 -1.484 1 88.88 99 VAL A O 1
ATOM 707 N N . GLU A 1 100 ? 15.414 -31.594 -3.076 1 86.44 100 GLU A N 1
ATOM 708 C CA . GLU A 1 100 ? 15.32 -32.625 -4.102 1 86.44 100 GLU A CA 1
ATOM 709 C C . GLU A 1 100 ? 16.656 -33.344 -4.293 1 86.44 100 GLU A C 1
ATOM 711 O O . GLU A 1 100 ? 16.703 -34.562 -4.477 1 86.44 100 GLU A O 1
ATOM 716 N N . ARG A 1 101 ? 17.734 -32.562 -4.293 1 82.38 101 ARG A N 1
ATOM 717 C CA . ARG A 1 101 ? 19.062 -33.156 -4.488 1 82.38 101 ARG A CA 1
ATOM 718 C C . ARG A 1 101 ? 19.5 -33.969 -3.273 1 82.38 101 ARG A C 1
ATOM 720 O O . ARG A 1 101 ? 20.281 -34.906 -3.398 1 82.38 101 ARG A O 1
ATOM 727 N N . LEU A 1 102 ? 19.031 -33.531 -2.189 1 83.44 102 LEU A N 1
ATOM 728 C CA . LEU A 1 102 ? 19.312 -34.281 -0.982 1 83.44 102 LEU A CA 1
ATOM 729 C C . LEU A 1 102 ? 18.625 -35.656 -1.034 1 83.44 102 LEU A C 1
ATOM 731 O O . LEU A 1 102 ? 19.188 -36.656 -0.586 1 83.44 102 LEU A O 1
ATOM 735 N N . LEU A 1 103 ? 17.484 -35.688 -1.631 1 85.81 103 LEU A N 1
ATOM 736 C CA . LEU A 1 103 ? 16.688 -36.906 -1.694 1 85.81 103 LEU A CA 1
ATOM 737 C C . LEU A 1 103 ? 17.125 -37.781 -2.875 1 85.81 103 LEU A C 1
ATOM 739 O O . LEU A 1 103 ? 17.031 -39 -2.822 1 85.81 103 LEU A O 1
ATOM 743 N N . SER A 1 104 ? 17.5 -37.094 -3.912 1 81.56 104 SER A N 1
ATOM 744 C CA . SER A 1 104 ? 17.984 -37.781 -5.094 1 81.56 104 SER A CA 1
ATOM 745 C C . SER A 1 104 ? 19.297 -37.188 -5.59 1 81.56 104 SER A C 1
ATOM 747 O O . SER A 1 104 ? 19.297 -36.375 -6.512 1 81.56 104 SER A O 1
ATOM 749 N N . PRO A 1 105 ? 20.344 -37.625 -4.98 1 71.75 105 PRO A N 1
ATOM 750 C CA . PRO A 1 105 ? 21.641 -37.062 -5.359 1 71.75 105 PRO A CA 1
ATOM 751 C C . PRO A 1 105 ? 21.969 -37.25 -6.836 1 71.75 105 PRO A C 1
ATOM 753 O O . PRO A 1 105 ? 21.688 -38.312 -7.398 1 71.75 105 PRO A O 1
ATOM 756 N N . ARG A 1 106 ? 21.953 -36.156 -7.547 1 65.75 106 ARG A N 1
ATOM 757 C CA . ARG A 1 106 ? 22.359 -36.219 -8.945 1 65.75 106 ARG A CA 1
ATOM 758 C C . ARG A 1 106 ? 23.766 -35.688 -9.141 1 65.75 106 ARG A C 1
ATOM 760 O O . ARG A 1 106 ? 24.172 -34.75 -8.445 1 65.75 106 ARG A O 1
ATOM 767 N N . PRO A 1 107 ? 24.469 -36.344 -10.062 1 61.31 107 PRO A N 1
ATOM 768 C CA . PRO A 1 107 ? 25.828 -35.844 -10.305 1 61.31 107 PRO A CA 1
ATOM 769 C C . PRO A 1 107 ? 25.844 -34.438 -10.906 1 61.31 107 PRO A C 1
ATOM 771 O O . PRO A 1 107 ? 24.922 -34.062 -11.641 1 61.31 107 PRO A O 1
ATOM 774 N N . LEU A 1 108 ? 26.641 -33.594 -10.367 1 60.09 108 LEU A N 1
ATOM 775 C CA . LEU A 1 108 ? 26.844 -32.25 -10.914 1 60.09 108 LEU A CA 1
ATOM 776 C C . LEU A 1 108 ? 27.5 -32.312 -12.281 1 60.09 108 LEU A C 1
ATOM 778 O O . LEU A 1 108 ? 28.578 -32.906 -12.422 1 60.09 108 LEU A O 1
ATOM 782 N N . ASP A 1 109 ? 26.672 -32.5 -13.312 1 56.16 109 ASP A N 1
ATOM 783 C CA . ASP A 1 109 ? 27.281 -32.594 -14.641 1 56.16 109 ASP A CA 1
ATOM 784 C C . ASP A 1 109 ? 27.75 -31.219 -15.109 1 56.16 109 ASP A C 1
ATOM 786 O O . ASP A 1 109 ? 26.953 -30.406 -15.594 1 56.16 109 ASP A O 1
ATOM 790 N N . GLN A 1 110 ? 28.812 -30.766 -14.469 1 60.06 110 GLN A N 1
ATOM 791 C CA . GLN A 1 110 ? 29.172 -29.438 -14.961 1 60.06 110 GLN A CA 1
ATOM 792 C C . GLN A 1 110 ? 30.297 -29.516 -15.992 1 60.06 110 GLN A C 1
ATOM 794 O O . GLN A 1 110 ? 31.312 -30.172 -15.758 1 60.06 110 GLN A O 1
ATOM 799 N N . ASN A 1 111 ? 29.953 -29.25 -17.25 1 64.44 111 ASN A N 1
ATOM 800 C CA . ASN A 1 111 ? 30.969 -29.062 -18.281 1 64.44 111 ASN A CA 1
ATOM 801 C C . ASN A 1 111 ? 31.859 -27.875 -17.969 1 64.44 111 ASN A C 1
ATOM 803 O O . ASN A 1 111 ? 31.438 -26.922 -17.312 1 64.44 111 ASN A O 1
ATOM 807 N N . ALA A 1 112 ? 33.188 -28.047 -18.188 1 71 112 ALA A N 1
ATOM 808 C CA . ALA A 1 112 ? 34.188 -27.031 -17.906 1 71 112 ALA A CA 1
ATOM 809 C C . ALA A 1 112 ? 33.812 -25.672 -18.484 1 71 112 ALA A C 1
ATOM 811 O O . ALA A 1 112 ? 34 -24.641 -17.844 1 71 112 ALA A O 1
ATOM 812 N N . LEU A 1 113 ? 33.25 -25.719 -19.609 1 71.94 113 LEU A N 1
ATOM 813 C CA . LEU A 1 113 ? 32.812 -24.484 -20.25 1 71.94 113 LEU A CA 1
ATOM 814 C C . LEU A 1 113 ? 31.672 -23.844 -19.5 1 71.94 113 LEU A C 1
ATOM 816 O O . LEU A 1 113 ? 31.625 -22.609 -19.359 1 71.94 113 LEU A O 1
ATOM 820 N N . GLY A 1 114 ? 30.828 -24.688 -19.047 1 68.25 114 GLY A N 1
ATOM 821 C CA . GLY A 1 114 ? 29.719 -24.188 -18.25 1 68.25 114 GLY A CA 1
ATOM 822 C C . GLY A 1 114 ? 30.156 -23.516 -16.969 1 68.25 114 GLY A C 1
ATOM 823 O O . GLY A 1 114 ? 29.641 -22.453 -16.594 1 68.25 114 GLY A O 1
ATOM 824 N N . ILE A 1 115 ? 31.141 -24.016 -16.438 1 71.62 115 ILE A N 1
ATOM 825 C CA . ILE A 1 115 ? 31.656 -23.484 -15.188 1 71.62 115 ILE A CA 1
ATOM 826 C C . ILE A 1 115 ? 32.375 -22.156 -15.445 1 71.62 115 ILE A C 1
ATOM 828 O O . ILE A 1 115 ? 32.188 -21.203 -14.688 1 71.62 115 ILE A O 1
ATOM 832 N N . ALA A 1 116 ? 33.125 -22.125 -16.484 1 77.88 116 ALA A N 1
ATOM 833 C CA . ALA A 1 116 ? 33.875 -20.906 -16.828 1 77.88 116 ALA A CA 1
ATOM 834 C C . ALA A 1 116 ? 32.906 -19.75 -17.094 1 77.88 116 ALA A C 1
ATOM 836 O O . ALA A 1 116 ? 33.125 -18.625 -16.656 1 77.88 116 ALA A O 1
ATOM 837 N N . LEU A 1 117 ? 31.922 -20.031 -17.812 1 76.56 117 LEU A N 1
ATOM 838 C CA . LEU A 1 117 ? 30.938 -19 -18.141 1 76.56 117 LEU A CA 1
ATOM 839 C C . LEU A 1 117 ? 30.141 -18.594 -16.922 1 76.56 117 LEU A C 1
ATOM 841 O O . LEU A 1 117 ? 29.781 -17.422 -16.781 1 76.56 117 LEU A O 1
ATOM 845 N N . ALA A 1 118 ? 29.922 -19.547 -16.062 1 73.94 118 ALA A N 1
ATOM 846 C CA . ALA A 1 118 ? 29.234 -19.25 -14.812 1 73.94 118 ALA A CA 1
ATOM 847 C C . ALA A 1 118 ? 30.078 -18.328 -13.945 1 73.94 118 ALA A C 1
ATOM 849 O O . ALA A 1 118 ? 29.547 -17.406 -13.305 1 73.94 118 ALA A O 1
ATOM 850 N N . ILE A 1 119 ? 31.297 -18.547 -13.984 1 81.44 119 ILE A N 1
ATOM 851 C CA . ILE A 1 119 ? 32.219 -17.734 -13.195 1 81.44 119 ILE A CA 1
ATOM 852 C C . ILE A 1 119 ? 32.281 -16.328 -13.766 1 81.44 119 ILE A C 1
ATOM 854 O O . ILE A 1 119 ? 32.281 -15.344 -13.016 1 81.44 119 ILE A O 1
ATOM 858 N N . ALA A 1 120 ? 32.312 -16.25 -15.055 1 86.94 120 ALA A N 1
ATOM 859 C CA . ALA A 1 120 ? 32.344 -14.945 -15.703 1 86.94 120 ALA A CA 1
ATOM 860 C C . ALA A 1 120 ? 31.078 -14.164 -15.406 1 86.94 120 ALA A C 1
ATOM 862 O O . ALA A 1 120 ? 31.125 -12.961 -15.109 1 86.94 120 ALA A O 1
ATOM 863 N N . ALA A 1 121 ? 29.984 -14.812 -15.508 1 83.81 121 ALA A N 1
ATOM 864 C CA . ALA A 1 121 ? 28.703 -14.18 -15.211 1 83.81 121 ALA A CA 1
ATOM 865 C C . ALA A 1 121 ? 28.641 -13.734 -13.758 1 83.81 121 ALA A C 1
ATOM 867 O O . ALA A 1 121 ? 28.109 -12.656 -13.453 1 83.81 121 ALA A O 1
ATOM 868 N N . THR A 1 122 ? 29.188 -14.492 -12.938 1 86.69 122 THR A N 1
ATOM 869 C CA . THR A 1 122 ? 29.219 -14.195 -11.508 1 86.69 122 THR A CA 1
ATOM 870 C C . THR A 1 122 ? 30.078 -12.977 -11.227 1 86.69 122 THR A C 1
ATOM 872 O O . THR A 1 122 ? 29.719 -12.125 -10.414 1 86.69 122 THR A O 1
ATOM 875 N N . ALA A 1 123 ? 31.172 -12.945 -11.836 1 92.88 123 ALA A N 1
ATOM 876 C CA . ALA A 1 123 ? 32.062 -11.812 -11.672 1 92.88 123 ALA A CA 1
ATOM 877 C C . ALA A 1 123 ? 31.406 -10.516 -12.141 1 92.88 123 ALA A C 1
ATOM 879 O O . ALA A 1 123 ? 31.547 -9.469 -11.492 1 92.88 123 ALA A O 1
ATOM 880 N N . LEU A 1 124 ? 30.766 -10.625 -13.227 1 93.12 124 LEU A N 1
ATOM 881 C CA . LEU A 1 124 ? 30.062 -9.461 -13.758 1 93.12 124 LEU A CA 1
ATOM 882 C C . LEU A 1 124 ? 28.969 -9 -12.797 1 93.12 124 LEU A C 1
ATOM 884 O O . LEU A 1 124 ? 28.891 -7.824 -12.445 1 93.12 124 LEU A O 1
ATOM 888 N N . ASN A 1 125 ? 28.172 -9.891 -12.344 1 92.31 125 ASN A N 1
ATOM 889 C CA . ASN A 1 125 ? 27.094 -9.562 -11.406 1 92.31 125 ASN A CA 1
ATOM 890 C C . ASN A 1 125 ? 27.656 -9.031 -10.086 1 92.31 125 ASN A C 1
ATOM 892 O O . ASN A 1 125 ? 27.094 -8.102 -9.508 1 92.31 125 ASN A O 1
ATOM 896 N N . GLY A 1 126 ? 28.688 -9.633 -9.672 1 95.56 126 GLY A N 1
ATOM 897 C CA . GLY A 1 126 ? 29.312 -9.18 -8.438 1 95.56 126 GLY A CA 1
ATOM 898 C C . GLY A 1 126 ? 29.844 -7.762 -8.523 1 95.56 126 GLY A C 1
ATOM 899 O O . GLY A 1 126 ? 29.688 -6.977 -7.59 1 95.56 126 GLY A O 1
ATOM 900 N N . THR A 1 127 ? 30.469 -7.492 -9.625 1 96.81 127 THR A N 1
ATOM 901 C CA . THR A 1 127 ? 31.031 -6.16 -9.828 1 96.81 127 THR A CA 1
ATOM 902 C C . THR A 1 127 ? 29.922 -5.117 -9.906 1 96.81 127 THR A C 1
ATOM 904 O O . THR A 1 127 ? 29.984 -4.086 -9.234 1 96.81 127 THR A O 1
ATOM 907 N N . VAL A 1 128 ? 28.969 -5.359 -10.625 1 96.44 128 VAL A N 1
ATOM 908 C CA . VAL A 1 128 ? 27.859 -4.418 -10.789 1 96.44 128 VAL A CA 1
ATOM 909 C C . VAL A 1 128 ? 27.109 -4.285 -9.477 1 96.44 128 VAL A C 1
ATOM 911 O O . VAL A 1 128 ? 26.688 -3.186 -9.094 1 96.44 128 VAL A O 1
ATOM 914 N N . ALA A 1 129 ? 26.906 -5.379 -8.805 1 96.56 129 ALA A N 1
ATOM 915 C CA . ALA A 1 129 ? 26.234 -5.344 -7.504 1 96.56 129 ALA A CA 1
ATOM 916 C C . ALA A 1 129 ? 26.969 -4.418 -6.535 1 96.56 129 ALA A C 1
ATOM 918 O O . ALA A 1 129 ? 26.344 -3.668 -5.785 1 96.56 129 ALA A O 1
ATOM 919 N N . TRP A 1 130 ? 28.266 -4.508 -6.574 1 96.69 130 TRP A N 1
ATOM 920 C CA . TRP A 1 130 ? 29.078 -3.67 -5.703 1 96.69 130 TRP A CA 1
ATOM 921 C C . TRP A 1 130 ? 28.906 -2.195 -6.062 1 96.69 130 TRP A C 1
ATOM 923 O O . TRP A 1 130 ? 28.781 -1.346 -5.18 1 96.69 130 TRP A O 1
ATOM 933 N N . ILE A 1 131 ? 28.922 -1.909 -7.32 1 97.38 131 ILE A N 1
ATOM 934 C CA . ILE A 1 131 ? 28.734 -0.542 -7.797 1 97.38 131 ILE A CA 1
ATOM 935 C C . ILE A 1 131 ? 27.359 -0.022 -7.379 1 97.38 131 ILE A C 1
ATOM 937 O O . ILE A 1 131 ? 27.25 1.099 -6.879 1 97.38 131 ILE A O 1
ATOM 941 N N . LEU A 1 132 ? 26.406 -0.84 -7.527 1 96.88 132 LEU A N 1
ATOM 942 C CA . LEU A 1 132 ? 25.047 -0.452 -7.164 1 96.88 132 LEU A CA 1
ATOM 943 C C . LEU A 1 132 ? 24.906 -0.274 -5.656 1 96.88 132 LEU A C 1
ATOM 945 O O . LEU A 1 132 ? 24.203 0.618 -5.191 1 96.88 132 LEU A O 1
ATOM 949 N N . TRP A 1 133 ? 25.562 -1.089 -4.949 1 96 133 TRP A N 1
ATOM 950 C CA . TRP A 1 133 ? 25.547 -0.988 -3.494 1 96 133 TRP A CA 1
ATOM 951 C C . TRP A 1 133 ? 26.125 0.345 -3.031 1 96 133 TRP A C 1
ATOM 953 O O . TRP A 1 133 ? 25.531 1.029 -2.193 1 96 133 TRP A O 1
ATOM 963 N N . ARG A 1 134 ? 27.219 0.731 -3.537 1 96.56 134 ARG A N 1
ATOM 964 C CA . ARG A 1 134 ? 27.859 1.989 -3.186 1 96.56 134 ARG A CA 1
ATOM 965 C C . ARG A 1 134 ? 27 3.182 -3.584 1 96.56 134 ARG A C 1
ATOM 967 O O . ARG A 1 134 ? 26.859 4.137 -2.816 1 96.56 134 ARG A O 1
ATOM 974 N N . ALA A 1 135 ? 26.516 3.092 -4.746 1 95.56 135 ALA A N 1
ATOM 975 C CA . ALA A 1 135 ? 25.656 4.168 -5.227 1 95.56 135 ALA A CA 1
ATOM 976 C C . ALA A 1 135 ? 24.375 4.258 -4.402 1 95.56 135 ALA A C 1
ATOM 978 O O . ALA A 1 135 ? 23.891 5.355 -4.098 1 95.56 135 ALA A O 1
ATOM 979 N N . GLY A 1 136 ? 23.828 3.072 -4.09 1 94 136 GLY A N 1
ATOM 980 C CA . GLY A 1 136 ? 22.625 3.039 -3.279 1 94 136 GLY A CA 1
ATOM 981 C C . GLY A 1 136 ? 22.797 3.662 -1.908 1 94 136 GLY A C 1
ATOM 982 O O . GLY A 1 136 ? 21.922 4.367 -1.416 1 94 136 GLY A O 1
ATOM 983 N N . LYS A 1 137 ? 23.922 3.447 -1.324 1 91.25 137 LYS A N 1
ATOM 984 C CA . LYS A 1 137 ? 24.234 4.035 -0.027 1 91.25 137 LYS A CA 1
ATOM 985 C C . LYS A 1 137 ? 24.453 5.539 -0.143 1 91.25 137 LYS A C 1
ATOM 987 O O . LYS A 1 137 ? 23.953 6.309 0.68 1 91.25 137 LYS A O 1
ATOM 992 N N . ARG A 1 138 ? 25.188 5.945 -1.118 1 91 138 ARG A N 1
ATOM 993 C CA . ARG A 1 138 ? 25.516 7.352 -1.32 1 91 138 ARG A CA 1
ATOM 994 C C . ARG A 1 138 ? 24.266 8.172 -1.633 1 91 138 ARG A C 1
ATOM 996 O O . ARG A 1 138 ? 24.109 9.281 -1.13 1 91 138 ARG A O 1
ATOM 1003 N N . LEU A 1 139 ? 23.438 7.59 -2.387 1 91.06 139 LEU A N 1
ATOM 1004 C CA . LEU A 1 139 ? 22.266 8.328 -2.865 1 91.06 139 LEU A CA 1
ATOM 1005 C C . LEU A 1 139 ? 21.047 7.996 -2.025 1 91.06 139 LEU A C 1
ATOM 1007 O O . LEU A 1 139 ? 19.938 8.492 -2.303 1 91.06 139 LEU A O 1
ATOM 1011 N N . ASN A 1 140 ? 21.203 7.164 -1.021 1 88.5 140 ASN A N 1
ATOM 1012 C CA . ASN A 1 140 ? 20.094 6.711 -0.189 1 88.5 140 ASN A CA 1
ATOM 1013 C C . ASN A 1 140 ? 18.922 6.203 -1.034 1 88.5 140 ASN A C 1
ATOM 1015 O O . ASN A 1 140 ? 17.781 6.629 -0.85 1 88.5 140 ASN A O 1
ATOM 1019 N N . SER A 1 141 ? 19.281 5.359 -1.982 1 92.81 141 SER A N 1
ATOM 1020 C CA . SER A 1 141 ? 18.281 4.812 -2.9 1 92.81 141 SER A CA 1
ATOM 1021 C C . SER A 1 141 ? 17.984 3.352 -2.582 1 92.81 141 SER A C 1
ATOM 1023 O O . SER A 1 141 ? 18.828 2.479 -2.783 1 92.81 141 SER A O 1
ATOM 1025 N N . ILE A 1 142 ? 16.781 3.115 -2.207 1 92.5 142 ILE A N 1
ATOM 1026 C CA . ILE A 1 142 ? 16.391 1.751 -1.869 1 92.5 142 ILE A CA 1
ATOM 1027 C C . ILE A 1 142 ? 16.297 0.913 -3.143 1 92.5 142 ILE A C 1
ATOM 1029 O O . ILE A 1 142 ? 16.547 -0.293 -3.121 1 92.5 142 ILE A O 1
ATOM 1033 N N . ALA A 1 143 ? 15.914 1.512 -4.238 1 94.62 143 ALA A N 1
ATOM 1034 C CA . ALA A 1 143 ? 15.828 0.806 -5.512 1 94.62 143 ALA A CA 1
ATOM 1035 C C . ALA A 1 143 ? 17.172 0.232 -5.922 1 94.62 143 ALA A C 1
ATOM 1037 O O . ALA A 1 143 ? 17.266 -0.923 -6.344 1 94.62 143 ALA A O 1
ATOM 1038 N N . LEU A 1 144 ? 18.234 1.042 -5.773 1 95.38 144 LEU A N 1
ATOM 1039 C CA . LEU A 1 144 ? 19.562 0.58 -6.129 1 95.38 144 LEU A CA 1
ATOM 1040 C C . LEU A 1 144 ? 20.047 -0.49 -5.156 1 95.38 144 LEU A C 1
ATOM 1042 O O . LEU A 1 144 ? 20.703 -1.459 -5.562 1 95.38 144 LEU A O 1
ATOM 1046 N N . ARG A 1 145 ? 19.781 -0.332 -3.957 1 95 145 ARG A N 1
ATOM 1047 C CA . ARG A 1 145 ? 20.172 -1.329 -2.965 1 95 145 ARG A CA 1
ATOM 1048 C C . ARG A 1 145 ? 19.484 -2.662 -3.225 1 95 145 ARG A C 1
ATOM 1050 O O . ARG A 1 145 ? 20.094 -3.723 -3.109 1 95 145 ARG A O 1
ATOM 1057 N N . ALA A 1 146 ? 18.219 -2.549 -3.508 1 95.06 146 ALA A N 1
ATOM 1058 C CA . ALA A 1 146 ? 17.453 -3.754 -3.818 1 95.06 146 ALA A CA 1
ATOM 1059 C C . ALA A 1 146 ? 18.031 -4.465 -5.043 1 95.06 146 ALA A C 1
ATOM 1061 O O . ALA A 1 146 ? 18.156 -5.688 -5.055 1 95.06 146 ALA A O 1
ATOM 1062 N N . ASP A 1 147 ? 18.266 -3.719 -6.051 1 94.81 147 ASP A N 1
ATOM 1063 C CA . ASP A 1 147 ? 18.859 -4.281 -7.266 1 94.81 147 ASP A CA 1
ATOM 1064 C C . ASP A 1 147 ? 20.203 -4.934 -6.977 1 94.81 147 ASP A C 1
ATOM 1066 O O . ASP A 1 147 ? 20.516 -5.996 -7.52 1 94.81 147 ASP A O 1
ATOM 1070 N N . SER A 1 148 ? 21 -4.27 -6.203 1 95.75 148 SER A N 1
ATOM 1071 C CA . SER A 1 148 ? 22.281 -4.828 -5.781 1 95.75 148 SER A CA 1
ATOM 1072 C C . SER A 1 148 ? 22.109 -6.172 -5.086 1 95.75 148 SER A C 1
ATOM 1074 O O . SER A 1 148 ? 22.797 -7.141 -5.406 1 95.75 148 SER A O 1
ATOM 1076 N N . GLN A 1 149 ? 21.219 -6.227 -4.203 1 94 149 GLN A N 1
ATOM 1077 C CA . GLN A 1 149 ? 20.953 -7.465 -3.469 1 94 149 GLN A CA 1
ATOM 1078 C C . GLN A 1 149 ? 20.453 -8.562 -4.398 1 94 149 GLN A C 1
ATOM 1080 O O . GLN A 1 149 ? 20.797 -9.734 -4.223 1 94 149 GLN A O 1
ATOM 1085 N N . HIS A 1 150 ? 19.672 -8.172 -5.254 1 93.06 150 HIS A N 1
ATOM 1086 C CA . HIS A 1 150 ? 19.188 -9.133 -6.234 1 93.06 150 HIS A CA 1
ATOM 1087 C C . HIS A 1 150 ? 20.328 -9.727 -7.043 1 93.06 150 HIS A C 1
ATOM 1089 O O . HIS A 1 150 ? 20.406 -10.945 -7.219 1 93.06 150 HIS A O 1
ATOM 1095 N N . LEU A 1 151 ? 21.203 -8.875 -7.582 1 91.75 151 LEU A N 1
ATOM 1096 C CA . LEU A 1 151 ? 22.359 -9.352 -8.32 1 91.75 151 LEU A CA 1
ATOM 1097 C C . LEU A 1 151 ? 23.25 -10.219 -7.434 1 91.75 151 LEU A C 1
ATOM 1099 O O . LEU A 1 151 ? 23.828 -11.203 -7.902 1 91.75 151 LEU A O 1
ATOM 1103 N N . MET A 1 152 ? 23.328 -9.891 -6.207 1 91.81 152 MET A N 1
ATOM 1104 C CA . MET A 1 152 ? 24.141 -10.648 -5.266 1 91.81 152 MET A CA 1
ATOM 1105 C C . MET A 1 152 ? 23.578 -12.039 -5.039 1 91.81 152 MET A C 1
ATOM 1107 O O . MET A 1 152 ? 24.328 -12.992 -4.812 1 91.81 152 MET A O 1
ATOM 1111 N N . THR A 1 153 ? 22.281 -12.141 -5.078 1 88.81 153 THR A N 1
ATOM 1112 C CA . THR A 1 153 ? 21.672 -13.461 -4.977 1 88.81 153 THR A CA 1
ATOM 1113 C C . THR A 1 153 ? 22.25 -14.406 -6.023 1 88.81 153 THR A C 1
ATOM 1115 O O . THR A 1 153 ? 22.547 -15.562 -5.727 1 88.81 153 THR A O 1
ATOM 1118 N N . ASP A 1 154 ? 22.391 -13.93 -7.199 1 85.12 154 ASP A N 1
ATOM 1119 C CA . ASP A 1 154 ? 23 -14.734 -8.258 1 85.12 154 ASP A CA 1
ATOM 1120 C C . ASP A 1 154 ? 24.453 -15.062 -7.918 1 85.12 154 ASP A C 1
ATOM 1122 O O . ASP A 1 154 ? 24.922 -16.172 -8.203 1 85.12 154 ASP A O 1
ATOM 1126 N N . VAL A 1 155 ? 25.125 -14.148 -7.379 1 88.38 155 VAL A N 1
ATOM 1127 C CA . VAL A 1 155 ? 26.531 -14.328 -7.016 1 88.38 155 VAL A CA 1
ATOM 1128 C C . VAL A 1 155 ? 26.656 -15.383 -5.914 1 88.38 155 VAL A C 1
ATOM 1130 O O . VAL A 1 155 ? 27.469 -16.297 -6.012 1 88.38 155 VAL A O 1
ATOM 1133 N N . TRP A 1 156 ? 25.797 -15.297 -4.941 1 88.12 156 TRP A N 1
ATOM 1134 C CA . TRP A 1 156 ? 25.828 -16.234 -3.83 1 88.12 156 TRP A CA 1
ATOM 1135 C C . TRP A 1 156 ? 25.531 -17.656 -4.312 1 88.12 156 TRP A C 1
ATOM 1137 O O . TRP A 1 156 ? 26.172 -18.609 -3.871 1 88.12 156 TRP A O 1
ATOM 1147 N N . THR A 1 157 ? 24.594 -17.781 -5.16 1 82.06 157 THR A N 1
ATOM 1148 C CA . THR A 1 157 ? 24.234 -19.094 -5.688 1 82.06 157 THR A CA 1
ATOM 1149 C C . THR A 1 157 ? 25.391 -19.703 -6.477 1 82.06 157 THR A C 1
ATOM 1151 O O . THR A 1 157 ? 25.672 -20.891 -6.344 1 82.06 157 THR A O 1
ATOM 1154 N N . SER A 1 158 ? 26 -18.891 -7.277 1 82.88 158 SER A N 1
ATOM 1155 C CA . SER A 1 158 ? 27.125 -19.375 -8.062 1 82.88 158 SER A CA 1
ATOM 1156 C C . SER A 1 158 ? 28.312 -19.719 -7.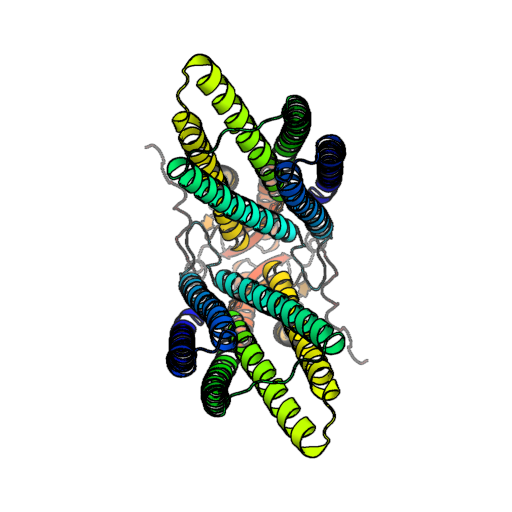172 1 82.88 158 SER A C 1
ATOM 1158 O O . SER A 1 158 ? 28.969 -20.734 -7.371 1 82.88 158 SER A O 1
ATOM 1160 N N . VAL A 1 159 ? 28.609 -18.906 -6.242 1 86.44 159 VAL A N 1
ATOM 1161 C CA . VAL A 1 159 ? 29.688 -19.156 -5.301 1 86.44 159 VAL A CA 1
ATOM 1162 C C . VAL A 1 159 ? 29.406 -20.422 -4.504 1 86.44 159 VAL A C 1
ATOM 1164 O O . VAL A 1 159 ? 30.312 -21.234 -4.254 1 86.44 159 VAL A O 1
ATOM 1167 N N . GLY A 1 160 ? 28.156 -20.562 -4.141 1 85 160 GLY A N 1
ATOM 1168 C CA . GLY A 1 160 ? 27.781 -21.797 -3.453 1 85 160 GLY A CA 1
ATOM 1169 C C . GLY A 1 160 ? 28.062 -23.047 -4.258 1 85 160 GLY A C 1
ATOM 1170 O O . GLY A 1 160 ? 28.578 -24.031 -3.727 1 85 160 GLY A O 1
ATOM 1171 N N . VAL A 1 161 ? 27.75 -23.031 -5.527 1 79 161 VAL A N 1
ATOM 1172 C CA . VAL A 1 161 ? 27.984 -24.172 -6.41 1 79 161 VAL A CA 1
ATOM 1173 C C . VAL A 1 161 ? 29.469 -24.453 -6.527 1 79 161 VAL A C 1
ATOM 1175 O O . VAL A 1 161 ? 29.906 -25.609 -6.461 1 79 161 VAL A O 1
ATOM 1178 N N . VAL A 1 162 ? 30.234 -23.406 -6.719 1 80.38 162 VAL A N 1
ATOM 1179 C CA . VAL A 1 162 ? 31.688 -23.562 -6.875 1 80.38 162 VAL A CA 1
ATOM 1180 C C . VAL A 1 162 ? 32.281 -24.141 -5.598 1 80.38 162 VAL A C 1
ATOM 1182 O O . VAL A 1 162 ? 33.125 -25.047 -5.656 1 80.38 162 VAL A O 1
ATOM 1185 N N . VAL A 1 163 ? 31.859 -23.641 -4.516 1 85.75 163 VAL A N 1
ATOM 1186 C CA . VAL A 1 163 ? 32.344 -24.125 -3.227 1 85.75 163 VAL A CA 1
ATOM 1187 C C . VAL A 1 163 ? 31.938 -25.594 -3.045 1 85.75 163 VAL A C 1
ATOM 1189 O O . VAL A 1 163 ? 32.75 -26.406 -2.576 1 85.75 163 VAL A O 1
ATOM 1192 N N . ALA A 1 164 ? 30.734 -25.891 -3.443 1 83.62 164 ALA A N 1
ATOM 1193 C CA . ALA A 1 164 ? 30.25 -27.266 -3.33 1 83.62 164 ALA A CA 1
ATOM 1194 C C . ALA A 1 164 ? 31.094 -28.219 -4.195 1 83.62 164 ALA A C 1
ATOM 1196 O O . ALA A 1 164 ? 31.516 -29.281 -3.736 1 83.62 164 ALA A O 1
ATOM 1197 N N . VAL A 1 165 ? 31.344 -27.859 -5.391 1 79.06 165 VAL A N 1
ATOM 1198 C CA . VAL A 1 165 ? 32.094 -28.688 -6.324 1 79.06 165 VAL A CA 1
ATOM 1199 C C . VAL A 1 165 ? 33.531 -28.891 -5.797 1 79.06 165 VAL A C 1
ATOM 1201 O O . VAL A 1 165 ? 34.062 -30 -5.852 1 79.06 165 VAL A O 1
ATOM 1204 N N . ALA A 1 166 ? 34.062 -27.797 -5.355 1 83.75 166 ALA A N 1
ATOM 1205 C CA . ALA A 1 166 ? 35.438 -27.875 -4.824 1 83.75 166 ALA A CA 1
ATOM 1206 C C . ALA A 1 166 ? 35.5 -28.812 -3.623 1 83.75 166 ALA A C 1
ATOM 1208 O O . ALA A 1 166 ? 36.406 -29.625 -3.514 1 83.75 166 ALA A O 1
ATOM 1209 N N . LEU A 1 167 ? 34.531 -28.688 -2.771 1 87.31 167 LEU A N 1
ATOM 1210 C CA . LEU A 1 167 ? 34.531 -29.516 -1.572 1 87.31 167 LEU A CA 1
ATOM 1211 C C . LEU A 1 167 ? 34.281 -30.984 -1.923 1 87.31 167 LEU A C 1
ATOM 1213 O O . LEU A 1 167 ? 34.844 -31.875 -1.31 1 87.31 167 LEU A O 1
ATOM 1217 N N . ILE A 1 168 ? 33.438 -31.234 -2.883 1 83.12 168 ILE A N 1
ATOM 1218 C CA . ILE A 1 168 ? 33.125 -32.594 -3.314 1 83.12 168 ILE A CA 1
ATOM 1219 C C . ILE A 1 168 ? 34.375 -33.219 -3.98 1 83.12 168 ILE A C 1
ATOM 1221 O O . ILE A 1 168 ? 34.625 -34.406 -3.822 1 83.12 168 ILE A O 1
ATOM 1225 N N . PHE A 1 169 ? 35.062 -32.344 -4.68 1 82.75 169 PHE A N 1
ATOM 1226 C CA . PHE A 1 169 ? 36.25 -32.812 -5.359 1 82.75 169 PHE A CA 1
ATOM 1227 C C . PHE A 1 169 ? 37.281 -33.281 -4.352 1 82.75 169 PHE A C 1
ATOM 1229 O O . PHE A 1 169 ? 38 -34.281 -4.582 1 82.75 169 PHE A O 1
ATOM 1236 N N . VAL A 1 170 ? 37.312 -32.625 -3.244 1 89.06 170 VAL A N 1
ATOM 1237 C CA . VAL A 1 170 ? 38.344 -32.938 -2.254 1 89.06 170 VAL A CA 1
ATOM 1238 C C . VAL A 1 170 ? 37.844 -34 -1.3 1 89.06 170 VAL A C 1
ATOM 1240 O O . VAL A 1 170 ? 38.594 -34.906 -0.915 1 89.06 170 VAL A O 1
ATOM 1243 N N . THR A 1 171 ? 36.625 -33.969 -0.949 1 89.12 171 THR A N 1
ATOM 1244 C CA . THR A 1 171 ? 36.125 -34.844 0.104 1 89.12 171 THR A CA 1
ATOM 1245 C C . THR A 1 171 ? 35.406 -36.062 -0.492 1 89.12 171 THR A C 1
ATOM 1247 O O . THR A 1 171 ? 35.312 -37.094 0.155 1 89.12 171 THR A O 1
ATOM 1250 N N . GLY A 1 172 ? 34.844 -35.969 -1.626 1 82.75 172 GLY A N 1
ATOM 1251 C CA . GLY A 1 172 ? 34.031 -37.031 -2.246 1 82.75 172 GLY A CA 1
ATOM 1252 C C . GLY A 1 172 ? 32.594 -37.062 -1.715 1 82.75 172 GLY A C 1
ATOM 1253 O O . GLY A 1 172 ? 31.812 -37.906 -2.131 1 82.75 172 GLY A O 1
ATOM 1254 N N . TRP A 1 173 ? 32.312 -36.156 -0.828 1 82.94 173 TRP A N 1
ATOM 1255 C CA . TRP A 1 173 ? 31 -36.156 -0.205 1 82.94 173 TRP A CA 1
ATOM 1256 C C . TRP A 1 173 ? 29.984 -35.375 -1.051 1 82.94 173 TRP A C 1
ATOM 1258 O O . TRP A 1 173 ? 29.922 -34.156 -0.975 1 82.94 173 TRP A O 1
ATOM 1268 N N . GLU A 1 174 ? 29.125 -36.094 -1.69 1 81.75 174 GLU A N 1
ATOM 1269 C CA . GLU A 1 174 ? 28.156 -35.5 -2.611 1 81.75 174 GLU A CA 1
ATOM 1270 C C . GLU A 1 174 ? 27.047 -34.781 -1.854 1 81.75 174 GLU A C 1
ATOM 1272 O O . GLU A 1 174 ? 26.406 -33.875 -2.396 1 81.75 174 GLU A O 1
ATOM 1277 N N . TRP A 1 175 ? 26.891 -35.188 -0.588 1 82.31 175 TRP A N 1
ATOM 1278 C CA . TRP A 1 175 ? 25.812 -34.594 0.178 1 82.31 175 TRP A CA 1
ATOM 1279 C C . TRP A 1 175 ? 26.141 -33.156 0.584 1 82.31 175 TRP A C 1
ATOM 1281 O O . TRP A 1 175 ? 25.266 -32.406 1.001 1 82.31 175 TRP A O 1
ATOM 1291 N N . LEU A 1 176 ? 27.328 -32.75 0.321 1 85.44 176 LEU A N 1
ATOM 1292 C CA . LEU A 1 176 ? 27.75 -31.391 0.642 1 85.44 176 LEU A CA 1
ATOM 1293 C C . LEU A 1 176 ? 27.094 -30.375 -0.29 1 85.44 176 LEU A C 1
ATOM 1295 O O . LEU A 1 176 ? 26.875 -29.219 0.094 1 85.44 176 LEU A O 1
ATOM 1299 N N . ASP A 1 177 ? 26.734 -30.797 -1.468 1 85 177 ASP A N 1
ATOM 1300 C CA . ASP A 1 177 ? 26.141 -29.906 -2.457 1 85 177 ASP A CA 1
ATOM 1301 C C . ASP A 1 177 ? 24.781 -29.391 -1.986 1 85 177 ASP A C 1
ATOM 1303 O O . ASP A 1 177 ? 24.578 -28.188 -1.852 1 85 177 ASP A O 1
ATOM 1307 N N . PRO A 1 178 ? 23.891 -30.328 -1.587 1 87.75 178 PRO A N 1
ATOM 1308 C CA . PRO A 1 178 ? 22.594 -29.844 -1.129 1 87.75 178 PRO A CA 1
ATOM 1309 C C . PRO A 1 178 ? 22.672 -29.078 0.196 1 87.75 178 PRO A C 1
ATOM 1311 O O . PRO A 1 178 ? 21.906 -28.156 0.434 1 87.75 178 PRO A O 1
ATOM 1314 N N . LEU A 1 179 ? 23.594 -29.359 0.952 1 89.38 179 LEU A N 1
ATOM 1315 C CA . LEU A 1 179 ? 23.75 -28.641 2.215 1 89.38 179 LEU A CA 1
ATOM 1316 C C . LEU A 1 179 ? 24.203 -27.203 1.972 1 89.38 179 LEU A C 1
ATOM 1318 O O . LEU A 1 179 ? 23.719 -26.281 2.613 1 89.38 179 LEU A O 1
ATOM 1322 N N . ILE A 1 180 ? 25.156 -27.062 1.112 1 89.75 180 ILE A N 1
ATOM 1323 C CA . ILE A 1 180 ? 25.641 -25.734 0.767 1 89.75 180 ILE A CA 1
ATOM 1324 C C . ILE A 1 180 ? 24.531 -24.938 0.087 1 89.75 180 ILE A C 1
ATOM 1326 O O . ILE A 1 180 ? 24.328 -23.766 0.373 1 89.75 180 ILE A O 1
ATOM 1330 N N . ALA A 1 181 ? 23.812 -25.609 -0.721 1 88.81 181 ALA A N 1
ATOM 1331 C CA . ALA A 1 181 ? 22.703 -24.969 -1.405 1 88.81 181 ALA A CA 1
ATOM 1332 C C . ALA A 1 181 ? 21.641 -24.516 -0.408 1 88.81 181 ALA A C 1
ATOM 1334 O O . ALA A 1 181 ? 21.062 -23.438 -0.563 1 88.81 181 ALA A O 1
ATOM 1335 N N . LEU A 1 182 ? 21.453 -25.312 0.567 1 92.06 182 LEU A N 1
ATOM 1336 C CA . LEU A 1 182 ? 20.484 -24.938 1.602 1 92.06 182 LEU A CA 1
ATOM 1337 C C . LEU A 1 182 ? 20.984 -23.719 2.387 1 92.06 182 LEU A C 1
ATOM 1339 O O . LEU A 1 182 ? 20.188 -22.844 2.73 1 92.06 182 LEU A O 1
ATOM 1343 N N . GLY A 1 183 ? 22.234 -23.703 2.693 1 93.38 183 GLY A N 1
ATOM 1344 C CA . GLY A 1 183 ? 22.812 -22.547 3.361 1 93.38 183 GLY A CA 1
ATOM 1345 C C . GLY A 1 183 ? 22.672 -21.266 2.559 1 93.38 183 GLY A C 1
ATOM 1346 O O . GLY A 1 183 ? 22.297 -20.219 3.096 1 93.38 183 GLY A O 1
ATOM 1347 N N . VAL A 1 184 ? 22.969 -21.375 1.301 1 91.38 184 VAL A N 1
ATOM 1348 C CA . VAL A 1 184 ? 22.828 -20.234 0.4 1 91.38 184 VAL A CA 1
ATOM 1349 C C . VAL A 1 184 ? 21.375 -19.812 0.318 1 91.38 184 VAL A C 1
ATOM 1351 O O . VAL A 1 184 ? 21.047 -18.609 0.378 1 91.38 184 VAL A O 1
ATOM 1354 N N . GLY A 1 185 ? 20.547 -20.781 0.19 1 92.5 185 GLY A N 1
ATOM 1355 C CA . GLY A 1 185 ? 19.109 -20.5 0.131 1 92.5 185 GLY A CA 1
ATOM 1356 C C . GLY A 1 185 ? 18.594 -19.781 1.36 1 92.5 185 GLY A C 1
ATOM 1357 O O . GLY A 1 185 ? 17.781 -18.859 1.251 1 92.5 185 GLY A O 1
ATOM 1358 N N . PHE A 1 186 ? 19.031 -20.156 2.473 1 93.88 186 PHE A N 1
ATOM 1359 C CA . PHE A 1 186 ? 18.609 -19.531 3.719 1 93.88 186 PHE A CA 1
ATOM 1360 C C . PHE A 1 186 ? 19.078 -18.078 3.781 1 93.88 186 PHE A C 1
ATOM 1362 O O . PHE A 1 186 ? 18.328 -17.203 4.199 1 93.88 186 PHE A O 1
ATOM 1369 N N . ASN A 1 187 ? 20.312 -17.859 3.408 1 92.56 187 ASN A N 1
ATOM 1370 C CA . ASN A 1 187 ? 20.844 -16.5 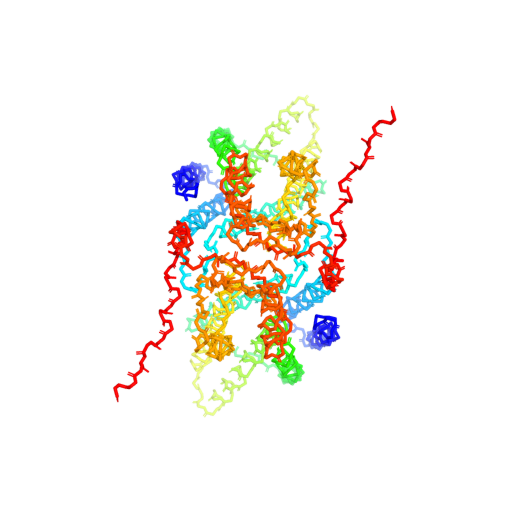3.385 1 92.56 187 ASN A CA 1
ATOM 1371 C C . ASN A 1 187 ? 20.047 -15.609 2.43 1 92.56 187 ASN A C 1
ATOM 1373 O O . ASN A 1 187 ? 19.734 -14.461 2.756 1 92.56 187 ASN A O 1
ATOM 1377 N N . VAL A 1 188 ? 19.75 -16.109 1.298 1 92.62 188 VAL A N 1
ATOM 1378 C CA . VAL A 1 188 ? 19 -15.367 0.286 1 92.62 188 VAL A CA 1
ATOM 1379 C C . VAL A 1 188 ? 17.578 -15.102 0.782 1 92.62 188 VAL A C 1
ATOM 1381 O O . VAL A 1 188 ? 17.031 -14.016 0.575 1 92.62 188 VAL A O 1
ATOM 1384 N N . LEU A 1 189 ? 17.078 -16.078 1.422 1 93.56 189 LEU A N 1
ATOM 1385 C CA . LEU A 1 189 ? 15.742 -15.922 1.984 1 93.56 189 LEU A CA 1
ATOM 1386 C C . LEU A 1 189 ? 15.711 -14.82 3.029 1 93.56 189 LEU A C 1
ATOM 1388 O O . LEU A 1 189 ? 14.773 -14.016 3.066 1 93.56 189 LEU A O 1
ATOM 1392 N N . TRP A 1 190 ? 16.672 -14.82 3.854 1 94.12 190 TRP A N 1
ATOM 1393 C CA . TRP A 1 190 ? 16.797 -13.797 4.883 1 94.12 190 TRP A CA 1
ATOM 1394 C C . TRP A 1 190 ? 16.891 -12.406 4.254 1 94.12 190 TRP A C 1
ATOM 1396 O O . TRP A 1 190 ? 16.219 -11.477 4.684 1 94.12 190 TRP A O 1
ATOM 1406 N N . THR A 1 191 ? 17.734 -12.281 3.236 1 91.75 191 THR A N 1
ATOM 1407 C CA . THR A 1 191 ? 17.938 -11.016 2.539 1 91.75 191 THR A CA 1
ATOM 1408 C C . THR A 1 191 ? 16.641 -10.562 1.866 1 91.75 191 THR A C 1
ATOM 1410 O O . THR A 1 191 ? 16.266 -9.398 1.968 1 91.75 191 THR A O 1
ATOM 1413 N N . GLY A 1 192 ? 16.016 -11.438 1.203 1 92.19 192 GLY A N 1
ATOM 1414 C CA . GLY A 1 192 ? 14.773 -11.109 0.533 1 92.19 192 GLY A CA 1
ATOM 1415 C C . GLY A 1 192 ? 13.672 -10.703 1.49 1 92.19 192 GLY A C 1
ATOM 1416 O O . GLY A 1 192 ? 12.945 -9.742 1.235 1 92.19 192 GLY A O 1
ATOM 1417 N N . THR A 1 193 ? 13.586 -11.406 2.602 1 93.69 193 THR A N 1
ATOM 1418 C CA . THR A 1 193 ? 12.562 -11.117 3.598 1 93.69 193 THR A CA 1
ATOM 1419 C C . THR A 1 193 ? 12.805 -9.75 4.238 1 93.69 193 THR A C 1
ATOM 1421 O O . THR A 1 193 ? 11.867 -9 4.477 1 93.69 193 THR A O 1
ATOM 1424 N N . HIS A 1 194 ? 14.016 -9.5 4.516 1 94.19 194 HIS A N 1
ATOM 1425 C CA . HIS A 1 194 ? 14.367 -8.211 5.113 1 94.19 194 HIS A CA 1
ATOM 1426 C C . HIS A 1 194 ? 14.07 -7.062 4.16 1 94.19 194 HIS A C 1
ATOM 1428 O O . HIS A 1 194 ? 13.547 -6.027 4.574 1 94.19 194 HIS A O 1
ATOM 1434 N N . LEU A 1 195 ? 14.383 -7.219 2.93 1 93.19 195 LEU A N 1
ATOM 1435 C CA . LEU A 1 195 ? 14.133 -6.191 1.925 1 93.19 195 LEU A CA 1
ATOM 1436 C C . LEU A 1 195 ? 12.641 -5.941 1.762 1 93.19 195 LEU A C 1
ATOM 1438 O O . LEU A 1 195 ? 12.203 -4.793 1.664 1 93.19 195 LEU A O 1
ATOM 1442 N N . LEU A 1 196 ? 11.938 -6.98 1.752 1 93.75 196 LEU A N 1
ATOM 1443 C CA . LEU A 1 196 ? 10.492 -6.844 1.625 1 93.75 196 LEU A CA 1
ATOM 1444 C C . LEU A 1 196 ? 9.898 -6.133 2.84 1 93.75 196 LEU A C 1
ATOM 1446 O O . LEU A 1 196 ? 9.031 -5.27 2.697 1 93.75 196 LEU A O 1
ATOM 1450 N N . ARG A 1 197 ? 10.375 -6.508 3.98 1 93.38 197 ARG A N 1
ATOM 1451 C CA . ARG A 1 197 ? 9.891 -5.871 5.203 1 93.38 197 ARG A CA 1
ATOM 1452 C C . ARG A 1 197 ? 10.219 -4.383 5.207 1 93.38 197 ARG A C 1
ATOM 1454 O O . ARG A 1 197 ? 9.391 -3.559 5.598 1 93.38 197 ARG A O 1
ATOM 1461 N N . GLU A 1 198 ? 11.406 -4.102 4.832 1 93 198 GLU A N 1
ATOM 1462 C CA . GLU A 1 198 ? 11.812 -2.703 4.754 1 93 198 GLU A CA 1
ATOM 1463 C C . GLU A 1 198 ? 10.953 -1.936 3.748 1 93 198 GLU A C 1
ATOM 1465 O O . GLU A 1 198 ? 10.555 -0.799 4.008 1 93 198 GLU A O 1
ATOM 1470 N N . THR A 1 199 ? 10.727 -2.543 2.609 1 93.69 199 THR A N 1
ATOM 1471 C CA . THR A 1 199 ? 9.922 -1.92 1.563 1 93.69 199 THR A CA 1
ATOM 1472 C C . THR A 1 199 ? 8.508 -1.654 2.057 1 93.69 199 THR A C 1
ATOM 1474 O O . THR A 1 199 ? 7.977 -0.553 1.883 1 93.69 199 THR A O 1
ATOM 1477 N N . ILE A 1 200 ? 7.945 -2.609 2.713 1 92.62 200 ILE A N 1
ATOM 1478 C CA . ILE A 1 200 ? 6.582 -2.502 3.223 1 92.62 200 ILE A CA 1
ATOM 1479 C C . ILE A 1 200 ? 6.512 -1.407 4.285 1 92.62 200 ILE A C 1
ATOM 1481 O O . ILE A 1 200 ? 5.613 -0.565 4.258 1 92.62 200 ILE A O 1
ATOM 1485 N N . SER A 1 201 ? 7.406 -1.438 5.172 1 93.06 201 SER A N 1
ATOM 1486 C CA . SER A 1 201 ? 7.449 -0.433 6.23 1 93.06 201 SER A CA 1
ATOM 1487 C C . SER A 1 201 ? 7.609 0.969 5.652 1 93.06 201 SER A C 1
ATOM 1489 O O . SER A 1 201 ? 6.965 1.913 6.113 1 93.06 201 SER A O 1
ATOM 1491 N N . SER A 1 202 ? 8.461 1.082 4.652 1 92.38 202 SER A N 1
ATOM 1492 C CA . SER A 1 202 ? 8.734 2.379 4.035 1 92.38 202 SER A CA 1
ATOM 1493 C C . SER A 1 202 ? 7.512 2.891 3.275 1 92.38 202 SER A C 1
ATOM 1495 O O . SER A 1 202 ? 7.227 4.09 3.287 1 92.38 202 SER A O 1
ATOM 1497 N N . LEU A 1 203 ? 6.84 1.981 2.656 1 92.12 203 LEU A N 1
ATOM 1498 C CA . LEU A 1 203 ? 5.633 2.352 1.925 1 92.12 203 LEU A CA 1
ATOM 1499 C C . LEU A 1 203 ? 4.543 2.82 2.881 1 92.12 203 LEU A C 1
ATOM 1501 O O . LEU A 1 203 ? 3.658 3.588 2.492 1 92.12 203 LEU A O 1
ATOM 1505 N N . MET A 1 204 ? 4.621 2.393 4.105 1 91.56 204 MET A N 1
ATOM 1506 C CA . MET A 1 204 ? 3.629 2.766 5.109 1 91.56 204 MET A CA 1
ATOM 1507 C C . MET A 1 204 ? 4.055 4.023 5.855 1 91.56 204 MET A C 1
ATOM 1509 O O . MET A 1 204 ? 3.609 4.27 6.977 1 91.56 204 MET A O 1
ATOM 1513 N N . ASP A 1 205 ? 4.887 4.738 5.258 1 92.88 205 ASP A N 1
ATOM 1514 C CA . ASP A 1 205 ? 5.34 6.008 5.812 1 92.88 205 ASP A CA 1
ATOM 1515 C C . ASP A 1 205 ? 6.098 5.801 7.121 1 92.88 205 ASP A C 1
ATOM 1517 O O . ASP A 1 205 ? 5.766 6.41 8.141 1 92.88 205 ASP A O 1
ATOM 1521 N N . GLN A 1 206 ? 7.117 5.066 7.055 1 93.88 206 GLN A N 1
ATOM 1522 C CA . GLN A 1 206 ? 7.961 4.793 8.211 1 93.88 206 GLN A CA 1
ATOM 1523 C C . GLN A 1 206 ? 8.68 6.055 8.68 1 93.88 206 GLN A C 1
ATOM 1525 O O . GLN A 1 206 ? 9.117 6.867 7.863 1 93.88 206 GLN A O 1
ATOM 1530 N N . SER A 1 207 ? 8.852 6.141 9.984 1 95.31 207 SER A N 1
ATOM 1531 C CA . SER A 1 207 ? 9.578 7.262 10.578 1 95.31 207 SER A CA 1
ATOM 1532 C C . SER A 1 207 ? 11.047 7.234 10.18 1 95.31 207 SER A C 1
ATOM 1534 O O . SER A 1 207 ? 11.57 6.191 9.781 1 95.31 207 SER A O 1
ATOM 1536 N N . LEU A 1 208 ? 11.641 8.422 10.289 1 94.06 208 LEU A N 1
ATOM 1537 C CA . LEU A 1 208 ? 13.07 8.508 10.039 1 94.06 208 LEU A CA 1
ATOM 1538 C C . LEU A 1 208 ? 13.852 7.676 11.055 1 94.06 208 LEU A C 1
ATOM 1540 O O . LEU A 1 208 ? 13.359 7.402 12.148 1 94.06 208 LEU A O 1
ATOM 1544 N N . PRO A 1 209 ? 15.016 7.254 10.68 1 92.19 209 PRO A N 1
ATOM 1545 C CA . PRO A 1 209 ? 15.828 6.473 11.617 1 92.19 209 PRO A CA 1
ATOM 1546 C C . PRO A 1 209 ? 16.219 7.262 12.859 1 92.19 209 PRO A C 1
ATOM 1548 O O . PRO A 1 209 ? 16.234 8.492 12.836 1 92.19 209 PRO A O 1
ATOM 1551 N N . PRO A 1 210 ? 16.594 6.578 13.922 1 93.25 210 PRO A N 1
ATOM 1552 C CA . PRO A 1 210 ? 16.891 7.203 15.203 1 93.25 210 PRO A CA 1
ATOM 1553 C C . PRO A 1 210 ? 17.984 8.266 15.102 1 93.25 210 PRO A C 1
ATOM 1555 O O . PRO A 1 210 ? 17.906 9.305 15.758 1 93.25 210 PRO A O 1
ATOM 1558 N N . ALA A 1 211 ? 18.953 8.039 14.328 1 92.88 211 ALA A N 1
ATOM 1559 C CA . ALA A 1 211 ? 20.047 8.984 14.18 1 92.88 211 ALA A CA 1
ATOM 1560 C C . ALA A 1 211 ? 19.547 10.32 13.625 1 92.88 211 ALA A C 1
ATOM 1562 O O . ALA A 1 211 ? 19.984 11.383 14.078 1 92.88 211 ALA A O 1
ATOM 1563 N N . GLN A 1 212 ? 18.734 10.266 12.641 1 93.06 212 GLN A N 1
ATOM 1564 C CA . GLN A 1 212 ? 18.172 11.484 12.062 1 93.06 212 GLN A CA 1
ATOM 1565 C C . GLN A 1 212 ? 17.203 12.156 13.031 1 93.06 212 GLN A C 1
ATOM 1567 O O . GLN A 1 212 ? 17.156 13.391 13.109 1 93.06 212 GLN A O 1
ATOM 1572 N N . LEU A 1 213 ? 16.406 11.344 13.766 1 94.56 213 LEU A N 1
ATOM 1573 C CA . LEU A 1 213 ? 15.516 11.898 14.773 1 94.56 213 LEU A CA 1
ATOM 1574 C C . LEU A 1 213 ? 16.297 12.656 15.844 1 94.56 213 LEU A C 1
ATOM 1576 O O . LEU A 1 213 ? 15.883 13.734 16.281 1 94.56 213 LEU A O 1
ATOM 1580 N N . GLN A 1 214 ? 17.422 12.125 16.203 1 94.25 214 GLN A N 1
ATOM 1581 C CA . GLN A 1 214 ? 18.281 12.781 17.172 1 94.25 214 GLN A CA 1
ATOM 1582 C C . GLN A 1 214 ? 18.828 14.094 16.609 1 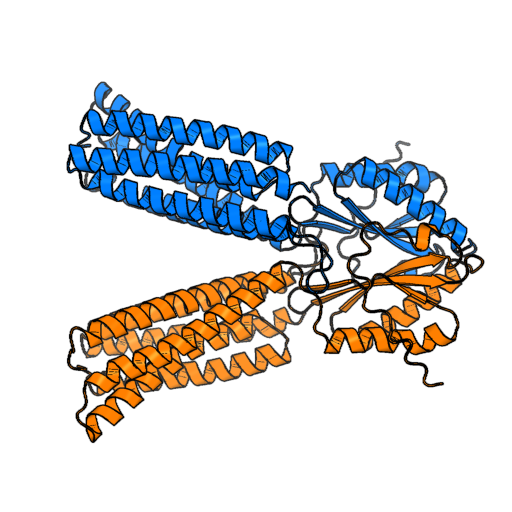94.25 214 GLN A C 1
ATOM 1584 O O . GLN A 1 214 ? 18.953 15.078 17.344 1 94.25 214 GLN A O 1
ATOM 1589 N N . ALA A 1 215 ? 19.172 14.031 15.375 1 95.19 215 ALA A N 1
ATOM 1590 C CA . ALA A 1 215 ? 19.656 15.242 14.719 1 95.19 215 ALA A CA 1
ATOM 1591 C C . ALA A 1 215 ? 18.609 16.344 14.75 1 95.19 215 ALA A C 1
ATOM 1593 O O . ALA A 1 215 ? 18.922 17.516 14.961 1 95.19 215 ALA A O 1
ATOM 1594 N N . ILE A 1 216 ? 17.375 15.969 14.516 1 95.19 216 ILE A N 1
ATOM 1595 C CA . ILE A 1 216 ? 16.266 16.922 14.531 1 95.19 216 ILE A CA 1
ATOM 1596 C C . ILE A 1 216 ? 16.078 17.469 15.938 1 95.19 216 ILE A C 1
ATOM 1598 O O . ILE A 1 216 ? 16 18.688 16.125 1 95.19 216 ILE A O 1
ATOM 1602 N N . THR A 1 217 ? 16.031 16.641 16.922 1 94.31 217 THR A N 1
ATOM 1603 C CA . THR A 1 217 ? 15.766 17.062 18.297 1 94.31 217 THR A CA 1
ATOM 1604 C C . THR A 1 217 ? 16.906 17.922 18.828 1 94.31 217 THR A C 1
ATOM 1606 O O . THR A 1 217 ? 16.672 18.828 19.641 1 94.31 217 THR A O 1
ATOM 1609 N N . SER A 1 218 ? 18.094 17.688 18.375 1 94.5 218 SER A N 1
ATOM 1610 C CA . SER A 1 218 ? 19.234 18.516 18.766 1 94.5 218 SER A CA 1
ATOM 1611 C C . SER A 1 218 ? 19.062 19.938 18.281 1 94.5 218 SER A C 1
ATOM 1613 O O . SER A 1 218 ? 19.578 20.875 18.906 1 94.5 218 SER A O 1
ATOM 1615 N N . CYS A 1 219 ? 18.406 20.125 17.156 1 95.12 219 CYS A N 1
ATOM 1616 C CA . CYS A 1 219 ? 18.141 21.453 16.625 1 95.12 219 CYS A CA 1
ATOM 1617 C C . CYS A 1 219 ? 17.188 22.219 17.531 1 95.12 219 CYS A C 1
ATOM 1619 O O . CYS A 1 219 ? 17.125 23.453 17.469 1 95.12 219 CYS A O 1
ATOM 1621 N N . PHE A 1 220 ? 16.391 21.516 18.406 1 94.69 220 PHE A N 1
ATOM 1622 C CA . PHE A 1 220 ? 15.391 22.141 19.266 1 94.69 220 PHE A CA 1
ATOM 1623 C C . PHE A 1 220 ? 16.031 22.734 20.516 1 94.69 220 PHE A C 1
ATOM 1625 O O . PHE A 1 220 ? 15.5 23.672 21.094 1 94.69 220 PHE A O 1
ATOM 1632 N N . LEU A 1 221 ? 17.125 22.234 20.922 1 92.69 221 LEU A N 1
ATOM 1633 C CA . LEU A 1 221 ? 17.703 22.438 22.25 1 92.69 221 LEU A CA 1
ATOM 1634 C C . LEU A 1 221 ? 17.984 23.922 22.5 1 92.69 221 LEU A C 1
ATOM 1636 O O . LEU A 1 221 ? 17.594 24.469 23.531 1 92.69 221 LEU A O 1
ATOM 1640 N N . PRO A 1 222 ? 18.594 24.609 21.562 1 92.62 222 PRO A N 1
ATOM 1641 C CA . PRO A 1 222 ? 18.891 26.031 21.797 1 92.62 222 PRO A CA 1
ATOM 1642 C C . PRO A 1 222 ? 17.625 26.859 22.031 1 92.62 222 PRO A C 1
ATOM 1644 O O . PRO A 1 222 ? 17.656 27.859 22.75 1 92.62 222 PRO A O 1
ATOM 1647 N N . TYR A 1 223 ? 16.547 26.484 21.453 1 93.44 223 TYR A N 1
ATOM 1648 C CA . TYR A 1 223 ? 15.305 27.234 21.531 1 93.44 223 TYR A CA 1
ATOM 1649 C C . TYR A 1 223 ? 14.516 26.859 22.781 1 93.44 223 TYR A C 1
ATOM 1651 O O . TYR A 1 223 ? 13.766 27.672 23.328 1 93.44 223 TYR A O 1
ATOM 1659 N N . GLU A 1 224 ? 14.617 25.672 23.156 1 91.31 224 GLU A N 1
ATOM 1660 C CA . GLU A 1 224 ? 13.969 25.234 24.391 1 91.31 224 GLU A CA 1
ATOM 1661 C C . GLU A 1 224 ? 14.484 26.016 25.594 1 91.31 224 GLU A C 1
ATOM 1663 O O . GLU A 1 224 ? 13.727 26.312 26.531 1 91.31 224 GLU A O 1
ATOM 1668 N N . ASP A 1 225 ? 15.648 26.375 25.562 1 88.69 225 ASP A N 1
ATOM 1669 C CA . ASP A 1 225 ? 16.266 27.188 26.609 1 88.69 225 ASP A CA 1
ATOM 1670 C C . ASP A 1 225 ? 15.664 28.578 26.656 1 88.69 225 ASP A C 1
ATOM 1672 O O . ASP A 1 225 ? 15.695 29.25 27.688 1 88.69 225 ASP A O 1
ATOM 1676 N N . GLN A 1 226 ? 15.086 28.922 25.609 1 90.06 226 GLN A N 1
ATOM 1677 C CA . GLN A 1 226 ? 14.5 30.266 25.5 1 90.06 226 GLN A CA 1
ATOM 1678 C C . GLN A 1 226 ? 13 30.234 25.812 1 90.06 226 GLN A C 1
ATOM 1680 O O . GLN A 1 226 ? 12.305 31.234 25.625 1 90.06 226 GLN A O 1
ATOM 1685 N N . GLY A 1 227 ? 12.492 29.078 26.203 1 89.44 227 GLY A N 1
ATOM 1686 C CA . GLY A 1 227 ? 11.102 28.969 26.625 1 89.44 227 GLY A CA 1
ATOM 1687 C C . GLY A 1 227 ? 10.195 28.422 25.531 1 89.44 227 GLY A C 1
ATOM 1688 O O . GLY A 1 227 ? 8.984 28.328 25.719 1 89.44 227 GLY A O 1
ATOM 1689 N N . VAL A 1 228 ? 10.781 28.156 24.438 1 94.12 228 VAL A N 1
ATOM 1690 C CA . VAL A 1 228 ? 10.023 27.547 23.344 1 94.12 228 VAL A CA 1
ATOM 1691 C C . VAL A 1 228 ? 9.844 26.047 23.609 1 94.12 228 VAL A C 1
ATOM 1693 O O . VAL A 1 228 ? 10.734 25.406 24.172 1 94.12 228 VAL A O 1
ATOM 1696 N N . ARG A 1 229 ? 8.688 25.5 23.312 1 93.44 229 ARG A N 1
ATOM 1697 C CA . ARG A 1 229 ? 8.43 24.078 23.453 1 93.44 229 ARG A CA 1
ATOM 1698 C C . ARG A 1 229 ? 8.031 23.453 22.125 1 93.44 229 ARG A C 1
ATOM 1700 O O . ARG A 1 229 ? 7.539 24.141 21.234 1 93.44 229 ARG A O 1
ATOM 1707 N N . PHE A 1 230 ? 8.328 22.188 22.094 1 93.56 230 PHE A N 1
ATOM 1708 C CA . PHE A 1 230 ? 8.023 21.438 20.875 1 93.56 230 PHE A CA 1
ATOM 1709 C C . PHE A 1 230 ? 7.254 20.156 21.219 1 93.56 230 PHE A C 1
ATOM 1711 O O . PHE A 1 230 ? 7.465 19.562 22.266 1 93.56 230 PHE A O 1
ATOM 1718 N N . HIS A 1 231 ? 6.281 19.812 20.422 1 89.31 231 HIS A N 1
ATOM 1719 C CA . HIS A 1 231 ? 5.625 18.516 20.578 1 89.31 231 HIS A CA 1
ATOM 1720 C C . HIS A 1 231 ? 5.094 18 19.25 1 89.31 231 HIS A C 1
ATOM 1722 O O . HIS A 1 231 ? 5.176 18.688 18.234 1 89.31 231 HIS A O 1
ATOM 1728 N N . LEU A 1 232 ? 4.758 16.719 19.188 1 90 232 LEU A N 1
ATOM 1729 C CA . LEU A 1 232 ? 4.145 16.031 18.047 1 90 232 LEU A CA 1
ATOM 1730 C C . LEU A 1 232 ? 5.09 16.016 16.859 1 90 232 LEU A C 1
ATOM 1732 O O . LEU A 1 232 ? 4.707 16.406 15.75 1 90 232 LEU A O 1
ATOM 1736 N N . LEU A 1 233 ? 6.328 15.648 17.156 1 92.44 233 LEU A N 1
ATOM 1737 C CA . LEU A 1 233 ? 7.27 15.414 16.062 1 92.44 233 LEU A CA 1
ATOM 1738 C C . LEU A 1 233 ? 6.879 14.18 15.258 1 92.44 233 LEU A C 1
ATOM 1740 O O . LEU A 1 233 ? 6.875 13.062 15.789 1 92.44 233 LEU A O 1
ATOM 1744 N N . GLN A 1 234 ? 6.523 14.383 14.055 1 93.62 234 GLN A N 1
ATOM 1745 C CA . GLN A 1 234 ? 6.18 13.312 13.125 1 93.62 234 GLN A CA 1
ATOM 1746 C C . GLN A 1 234 ? 7.051 13.367 11.875 1 93.62 234 GLN A C 1
ATOM 1748 O O . GLN A 1 234 ? 7.156 14.414 11.234 1 93.62 234 GLN A O 1
ATOM 1753 N N . THR A 1 235 ? 7.645 12.242 11.633 1 94.94 235 THR A N 1
ATOM 1754 C CA . THR A 1 235 ? 8.508 12.172 10.461 1 94.94 235 THR A CA 1
ATOM 1755 C C . THR A 1 235 ? 8.125 10.984 9.578 1 94.94 235 THR A C 1
ATOM 1757 O O . THR A 1 235 ? 7.477 10.047 10.047 1 94.94 235 THR A O 1
ATOM 1760 N N . ARG A 1 236 ? 8.43 11.07 8.367 1 93.62 236 ARG A N 1
ATOM 1761 C CA . ARG A 1 236 ? 8.25 9.961 7.438 1 93.62 236 ARG A CA 1
ATOM 1762 C C . ARG A 1 236 ? 9.266 10.023 6.301 1 93.62 236 ARG A C 1
ATOM 1764 O O . ARG A 1 236 ? 9.633 11.109 5.848 1 93.62 236 ARG A O 1
ATOM 1771 N N . GLN A 1 237 ? 9.602 8.867 5.875 1 92.44 237 GLN A N 1
ATOM 1772 C CA . GLN A 1 237 ? 10.539 8.734 4.762 1 92.44 237 GLN A CA 1
ATOM 1773 C C . GLN A 1 237 ? 9.805 8.359 3.475 1 92.44 237 GLN A C 1
ATOM 1775 O O . GLN A 1 237 ? 8.906 7.512 3.488 1 92.44 237 GLN A O 1
ATOM 1780 N N . ALA A 1 238 ? 10.133 9.039 2.35 1 90.94 238 ALA A N 1
ATOM 1781 C CA . ALA A 1 238 ? 9.656 8.727 1.007 1 90.94 238 ALA A CA 1
ATOM 1782 C C . ALA A 1 238 ? 10.805 8.664 0.01 1 90.94 238 ALA A C 1
ATOM 1784 O O . ALA A 1 238 ? 11.117 9.656 -0.658 1 90.94 238 ALA A O 1
ATOM 1785 N N . GLY A 1 239 ? 11.305 7.449 -0.125 1 88 239 GLY A N 1
ATOM 1786 C CA . GLY A 1 239 ? 12.5 7.344 -0.945 1 88 239 GLY A CA 1
ATOM 1787 C C . GLY A 1 239 ? 13.672 8.133 -0.392 1 88 239 GLY A C 1
ATOM 1788 O O . GLY A 1 239 ? 14.07 7.938 0.76 1 88 239 GLY A O 1
ATOM 1789 N N . SER A 1 240 ? 14.156 9.07 -1.246 1 85.62 240 SER A N 1
ATOM 1790 C CA . SER A 1 240 ? 15.289 9.883 -0.824 1 85.62 240 SER A CA 1
ATOM 1791 C C . SER A 1 240 ? 14.836 11.141 -0.094 1 85.62 240 SER A C 1
ATOM 1793 O O . SER A 1 240 ? 15.656 11.891 0.436 1 85.62 240 SER A O 1
ATOM 1795 N N . GLN A 1 241 ? 13.578 11.336 0.01 1 90.06 241 GLN A N 1
ATOM 1796 C CA . GLN A 1 241 ? 13.039 12.523 0.668 1 90.06 241 GLN A CA 1
ATOM 1797 C C . GLN A 1 241 ? 12.562 12.195 2.08 1 90.06 241 GLN A C 1
ATOM 1799 O O . GLN A 1 241 ? 12.148 11.07 2.359 1 90.06 241 GLN A O 1
ATOM 1804 N N . SER A 1 242 ? 12.719 13.211 2.869 1 93.06 242 SER A N 1
ATOM 1805 C CA . SER A 1 242 ? 12.227 13.117 4.242 1 93.06 242 SER A CA 1
ATOM 1806 C C . SER A 1 242 ? 11.219 14.211 4.551 1 93.06 242 SER A C 1
ATOM 1808 O O . SER A 1 242 ? 11.398 15.359 4.137 1 93.06 242 SER A O 1
ATOM 1810 N N . PHE A 1 243 ? 10.18 13.828 5.145 1 94.12 243 PHE A N 1
ATOM 1811 C CA . PHE A 1 243 ? 9.164 14.781 5.57 1 94.12 243 PHE A CA 1
ATOM 1812 C C . PHE A 1 243 ? 9.102 14.859 7.09 1 94.12 243 PHE A C 1
ATOM 1814 O O . PHE A 1 243 ? 9 13.836 7.77 1 94.12 243 PHE A O 1
ATOM 1821 N N . ILE A 1 244 ? 9.188 16.094 7.598 1 94.88 244 ILE A N 1
ATOM 1822 C CA . ILE A 1 244 ? 9.242 16.344 9.031 1 94.88 244 ILE A CA 1
ATOM 1823 C C . ILE A 1 244 ? 8.156 17.344 9.43 1 94.88 244 ILE A C 1
ATOM 1825 O O . ILE A 1 244 ? 8.008 18.391 8.781 1 94.88 244 ILE A O 1
ATOM 1829 N N . SER A 1 245 ? 7.375 16.984 10.375 1 94.62 245 SER A N 1
ATOM 1830 C CA . SER A 1 245 ? 6.348 17.891 10.891 1 94.62 245 SER A CA 1
ATOM 1831 C C . SER A 1 245 ? 6.344 17.906 12.414 1 94.62 245 SER A C 1
ATOM 1833 O O . SER A 1 245 ? 6.523 16.875 13.055 1 94.62 245 SER A O 1
ATOM 1835 N N . PHE A 1 246 ? 6.219 19.094 13.016 1 94 246 PHE A N 1
ATOM 1836 C CA . PHE A 1 246 ? 6.125 19.219 14.461 1 94 246 PHE A CA 1
ATOM 1837 C C . PHE A 1 246 ? 5.457 20.531 14.844 1 94 246 PHE A C 1
ATOM 1839 O O . PHE A 1 246 ? 5.281 21.422 13.992 1 94 246 PHE A O 1
ATOM 1846 N N . HIS A 1 247 ? 5.082 20.641 16.031 1 94.75 247 HIS A N 1
ATOM 1847 C CA . HIS A 1 247 ? 4.477 21.859 16.562 1 94.75 247 HIS A CA 1
ATOM 1848 C C . HIS A 1 247 ? 5.496 22.703 17.328 1 94.75 247 HIS A C 1
ATOM 1850 O O . HIS A 1 247 ? 6.375 22.156 18 1 94.75 247 HIS A O 1
ATOM 1856 N N . VAL A 1 248 ? 5.355 23.922 17.156 1 95.62 248 VAL A N 1
ATOM 1857 C CA . VAL A 1 248 ? 6.168 24.891 17.891 1 95.62 248 VAL A CA 1
ATOM 1858 C C . VAL A 1 248 ? 5.281 25.703 18.828 1 95.62 248 VAL A C 1
ATOM 1860 O O . VAL A 1 248 ? 4.367 26.406 18.375 1 95.62 248 VAL A O 1
ATOM 1863 N N . LEU A 1 249 ? 5.605 25.609 20.062 1 95.56 249 LEU A N 1
ATOM 1864 C CA . LEU A 1 249 ? 4.812 26.344 21.062 1 95.56 249 LEU A CA 1
ATOM 1865 C C . LEU A 1 249 ? 5.566 27.562 21.562 1 95.56 249 LEU A C 1
ATOM 1867 O O . LEU A 1 249 ? 6.684 27.453 22.062 1 95.56 249 LEU A O 1
ATOM 1871 N N . VAL A 1 250 ? 4.953 28.734 21.453 1 96.38 250 VAL A N 1
ATOM 1872 C CA . VAL A 1 250 ? 5.52 30.016 21.859 1 96.38 250 VAL A CA 1
ATOM 1873 C C . VAL A 1 250 ? 4.48 30.797 22.656 1 96.38 250 VAL A C 1
ATOM 1875 O O . VAL A 1 250 ? 3.305 30.438 22.703 1 96.38 250 VAL A O 1
ATOM 1878 N N . PRO A 1 251 ? 4.922 31.875 23.391 1 95.81 251 PRO A N 1
ATOM 1879 C CA . PRO A 1 251 ? 3.924 32.688 24.078 1 95.81 251 PRO A CA 1
ATOM 1880 C C . PRO A 1 251 ? 2.852 33.25 23.141 1 95.81 251 PRO A C 1
ATOM 1882 O O . PRO A 1 251 ? 3.174 33.75 22.078 1 95.81 251 PRO A O 1
ATOM 1885 N N . GLY A 1 252 ? 1.649 33.156 23.547 1 96 252 GLY A N 1
ATOM 1886 C CA . GLY A 1 252 ? 0.513 33.531 22.719 1 96 252 GLY A CA 1
ATOM 1887 C C . GLY A 1 252 ? 0.499 35 22.328 1 96 252 GLY A C 1
ATOM 1888 O O . GLY A 1 252 ? -0.088 35.375 21.312 1 96 252 GLY A O 1
ATOM 1889 N N . HIS A 1 253 ? 1.148 35.781 23.109 1 95.88 253 HIS A N 1
ATOM 1890 C CA . HIS A 1 253 ? 1.12 37.219 22.859 1 95.88 253 HIS A CA 1
ATOM 1891 C C . HIS A 1 253 ? 2.148 37.625 21.812 1 95.88 253 HIS A C 1
ATOM 1893 O O . HIS A 1 253 ? 2.152 38.781 21.344 1 95.88 253 HIS A O 1
ATOM 1899 N N . TRP A 1 254 ? 3.014 36.688 21.391 1 96.44 254 TRP A N 1
ATOM 1900 C CA . TRP A 1 254 ? 3.926 37 20.297 1 96.44 254 TRP A CA 1
ATOM 1901 C C . TRP A 1 254 ? 3.152 37.375 19.031 1 96.44 254 TRP A C 1
ATOM 1903 O O . TRP A 1 254 ? 2.002 36.969 18.859 1 96.44 254 TRP A O 1
ATOM 1913 N N . THR A 1 255 ? 3.754 38.125 18.219 1 97.44 255 THR A N 1
ATOM 1914 C CA . THR A 1 255 ? 3.168 38.344 16.906 1 97.44 255 THR A CA 1
ATOM 1915 C C . THR A 1 255 ? 3.373 37.156 15.992 1 97.44 255 THR A C 1
ATOM 1917 O O . THR A 1 255 ? 4.289 36.344 16.203 1 97.44 255 THR A O 1
ATOM 1920 N N . VAL A 1 256 ? 2.559 37.031 15.023 1 96.94 256 VAL A N 1
ATOM 1921 C CA . VAL A 1 256 ? 2.686 35.969 14.016 1 96.94 256 VAL A CA 1
ATOM 1922 C C . VAL A 1 256 ? 4.031 36.094 13.305 1 96.94 256 VAL A C 1
ATOM 1924 O O . VAL A 1 256 ? 4.684 35.094 13.008 1 96.94 256 VAL A O 1
ATOM 1927 N N . GLN A 1 257 ? 4.477 37.344 13.07 1 97.19 257 GLN A N 1
ATOM 1928 C CA . GLN A 1 257 ? 5.762 37.594 12.422 1 97.19 257 GLN A CA 1
ATOM 1929 C C . GLN A 1 257 ? 6.906 37 13.242 1 97.19 257 GLN A C 1
ATOM 1931 O O . GLN A 1 257 ? 7.762 36.281 12.711 1 97.19 257 GLN A O 1
ATOM 1936 N N . ARG A 1 258 ? 6.895 37.281 14.523 1 96.25 258 ARG A N 1
ATOM 1937 C CA . ARG A 1 258 ? 7.953 36.781 15.398 1 96.25 258 ARG A CA 1
ATOM 1938 C C . ARG A 1 258 ? 7.953 35.281 15.445 1 96.25 258 ARG A C 1
ATOM 1940 O O . ARG A 1 258 ? 9.016 34.656 15.375 1 96.25 258 ARG A O 1
ATOM 1947 N N . GLY A 1 259 ? 6.77 34.719 15.625 1 96.5 259 GLY A N 1
ATOM 1948 C CA . GLY A 1 259 ? 6.652 33.281 15.633 1 96.5 259 GLY A CA 1
ATOM 1949 C C . GLY A 1 259 ? 7.125 32.625 14.336 1 96.5 259 GLY A C 1
ATOM 1950 O O . GLY A 1 259 ? 7.812 31.609 14.359 1 96.5 259 GLY A O 1
ATOM 1951 N N . HIS A 1 260 ? 6.719 33.219 13.25 1 95.75 260 HIS A N 1
ATOM 1952 C CA . HIS A 1 260 ? 7.09 32.719 11.938 1 95.75 260 HIS A CA 1
ATOM 1953 C C . HIS A 1 260 ? 8.602 32.75 11.734 1 95.75 260 HIS A C 1
ATOM 1955 O O . HIS A 1 260 ? 9.188 31.828 11.164 1 95.75 260 HIS A O 1
ATOM 1961 N N . ASP A 1 261 ? 9.227 33.844 12.133 1 96 261 ASP A N 1
ATOM 1962 C CA . ASP A 1 261 ? 10.68 33.969 12.023 1 96 261 ASP A CA 1
ATOM 1963 C C . ASP A 1 261 ? 11.383 32.844 12.773 1 96 261 ASP A C 1
ATOM 1965 O O . ASP A 1 261 ? 12.383 32.281 12.289 1 96 261 ASP A O 1
ATOM 1969 N N . LEU A 1 262 ? 10.883 32.531 13.922 1 95.88 262 LEU A N 1
ATOM 1970 C CA . LEU A 1 262 ? 11.445 31.438 14.695 1 95.88 262 LEU A CA 1
ATOM 1971 C C . LEU A 1 262 ? 11.289 30.109 13.953 1 95.88 262 LEU A C 1
ATOM 1973 O O . LEU A 1 262 ? 12.242 29.328 13.875 1 95.88 262 LEU A O 1
ATOM 1977 N N . CYS A 1 263 ? 10.117 29.844 13.438 1 95.56 263 CYS A N 1
ATOM 1978 C CA . CYS A 1 263 ? 9.875 28.609 12.688 1 95.56 263 CYS A CA 1
ATOM 1979 C C . CYS A 1 263 ? 10.836 28.484 11.508 1 95.56 263 CYS A C 1
ATOM 1981 O O . CYS A 1 263 ? 11.398 27.422 11.273 1 95.56 263 CYS A O 1
ATOM 1983 N N . GLU A 1 264 ? 11 29.547 10.828 1 94.25 264 GLU A N 1
ATOM 1984 C CA . GLU A 1 264 ? 11.898 29.547 9.672 1 94.25 264 GLU A CA 1
ATOM 1985 C C . GLU A 1 264 ? 13.32 29.203 10.086 1 94.25 264 GLU A C 1
ATOM 1987 O O . GLU A 1 264 ? 14.023 28.469 9.375 1 94.25 264 GLU A O 1
ATOM 1992 N N . ALA A 1 265 ? 13.742 29.797 11.18 1 95.19 265 ALA A N 1
ATOM 1993 C CA . ALA A 1 265 ? 15.086 29.531 11.672 1 95.19 265 ALA A CA 1
ATOM 1994 C C . ALA A 1 265 ? 15.281 28.047 12 1 95.19 265 ALA A C 1
ATOM 1996 O O . ALA A 1 265 ? 16.297 27.453 11.648 1 95.19 265 ALA A O 1
ATOM 1997 N N . ILE A 1 266 ? 14.312 27.484 12.625 1 95.44 266 ILE A N 1
ATOM 1998 C CA . ILE A 1 266 ? 14.391 26.078 13.023 1 95.44 266 ILE A CA 1
ATOM 1999 C C . ILE A 1 266 ? 14.328 25.188 11.789 1 95.44 266 ILE A C 1
ATOM 2001 O O . ILE A 1 266 ? 15.07 24.203 11.688 1 95.44 266 ILE A O 1
ATOM 2005 N N . GLU A 1 267 ? 13.414 25.484 10.914 1 94.62 267 GLU A N 1
ATOM 2006 C CA . GLU A 1 267 ? 13.273 24.719 9.68 1 94.62 267 GLU A CA 1
ATOM 2007 C C . GLU A 1 267 ? 14.578 24.703 8.891 1 94.62 267 GLU A C 1
ATOM 2009 O O . GLU A 1 267 ? 14.984 23.672 8.367 1 94.62 267 GLU A O 1
ATOM 2014 N N . THR A 1 268 ? 15.203 25.859 8.805 1 94.12 268 THR A N 1
ATOM 2015 C CA . THR A 1 268 ? 16.469 25.969 8.086 1 94.12 268 THR A CA 1
ATOM 2016 C C . THR A 1 268 ? 17.547 25.141 8.766 1 94.12 268 THR A C 1
ATOM 2018 O O . THR A 1 268 ? 18.328 24.469 8.094 1 94.12 268 THR A O 1
ATOM 2021 N N . ALA A 1 269 ? 17.594 25.172 10.086 1 95.81 269 ALA A N 1
ATOM 2022 C CA . ALA A 1 269 ? 18.578 24.406 10.836 1 95.81 269 ALA A CA 1
ATOM 2023 C C . ALA A 1 269 ? 18.422 22.906 10.57 1 95.81 269 ALA A C 1
ATOM 2025 O O . ALA A 1 269 ? 19.406 22.188 10.422 1 95.81 269 ALA A O 1
ATOM 2026 N N . ILE A 1 270 ? 17.219 22.438 10.484 1 96 270 ILE A N 1
ATOM 2027 C CA . ILE A 1 270 ? 16.953 21.016 10.25 1 96 270 ILE A CA 1
ATOM 2028 C C . ILE A 1 270 ? 17.297 20.656 8.812 1 96 270 ILE A C 1
ATOM 2030 O O . ILE A 1 270 ? 17.922 19.609 8.562 1 96 270 ILE A O 1
ATOM 2034 N N . ALA A 1 271 ? 16.891 21.484 7.871 1 93 271 ALA A N 1
ATOM 2035 C CA . ALA A 1 271 ? 17.156 21.234 6.457 1 93 271 ALA A CA 1
ATOM 2036 C C . ALA A 1 271 ? 18.641 21.125 6.184 1 93 271 ALA A C 1
ATOM 2038 O O . ALA A 1 271 ? 19.078 20.375 5.309 1 93 271 ALA A O 1
ATOM 2039 N N . GLU A 1 272 ? 19.422 21.875 6.945 1 93.5 272 GLU A N 1
ATOM 2040 C CA . GLU A 1 272 ? 20.875 21.844 6.785 1 93.5 272 GLU A CA 1
ATOM 2041 C C . GLU A 1 272 ? 21.469 20.531 7.293 1 93.5 272 GLU A C 1
ATOM 2043 O O . GLU A 1 272 ? 22.484 20.078 6.789 1 93.5 272 GLU A O 1
ATOM 2048 N N . ARG A 1 273 ? 20.828 19.969 8.195 1 93.31 273 ARG A N 1
ATOM 2049 C CA . ARG A 1 273 ? 21.359 18.75 8.812 1 93.31 273 ARG A CA 1
ATOM 2050 C C . ARG A 1 273 ? 20.828 17.516 8.094 1 93.31 273 ARG A C 1
ATOM 2052 O O . ARG A 1 273 ? 21.5 16.469 8.07 1 93.31 273 ARG A O 1
ATOM 2059 N N . ILE A 1 274 ? 19.688 17.578 7.652 1 92.06 274 ILE A N 1
ATOM 2060 C CA . ILE A 1 274 ? 19.047 16.469 6.957 1 92.06 274 ILE A CA 1
ATOM 2061 C C . ILE A 1 274 ? 18.781 16.844 5.504 1 92.06 274 ILE A C 1
ATOM 2063 O O . ILE A 1 274 ? 17.719 17.391 5.184 1 92.06 274 ILE A O 1
ATOM 2067 N N . THR A 1 275 ? 19.609 16.328 4.676 1 86.44 275 THR A N 1
ATOM 2068 C CA . THR A 1 275 ? 19.5 16.656 3.258 1 86.44 275 THR A CA 1
ATOM 2069 C C . THR A 1 275 ? 18.234 16.047 2.666 1 86.44 275 THR A C 1
ATOM 2071 O O . THR A 1 275 ? 17.906 14.891 2.943 1 86.44 275 THR A O 1
ATOM 2074 N N . GLY A 1 276 ? 17.516 16.844 1.856 1 85.56 276 GLY A N 1
ATOM 2075 C CA . GLY A 1 276 ? 16.328 16.359 1.186 1 85.56 276 GLY A CA 1
ATOM 2076 C C . GLY A 1 276 ? 15.094 16.375 2.07 1 85.56 276 GLY A C 1
ATOM 2077 O O . GLY A 1 276 ? 14.094 15.719 1.776 1 85.56 276 GLY A O 1
ATOM 2078 N N . SER A 1 277 ? 15.195 17.109 3.166 1 92.25 277 SER A N 1
ATOM 2079 C CA . SER A 1 277 ? 14.07 17.156 4.094 1 92.25 277 SER A CA 1
ATOM 2080 C C . SER A 1 277 ? 13.125 18.312 3.766 1 92.25 277 SER A C 1
ATOM 2082 O O . SER A 1 277 ? 13.562 19.359 3.299 1 92.25 277 SER A O 1
ATOM 2084 N N . ARG A 1 278 ? 11.922 18.016 3.885 1 91.88 278 ARG A N 1
ATOM 2085 C CA . ARG A 1 278 ? 10.859 19.031 3.883 1 91.88 278 ARG A CA 1
ATOM 2086 C C . ARG A 1 278 ? 10.219 19.141 5.262 1 91.88 278 ARG A C 1
ATOM 2088 O O . ARG A 1 278 ? 9.633 18.188 5.766 1 91.88 278 ARG A O 1
ATOM 2095 N N . VAL A 1 279 ? 10.305 20.391 5.777 1 94.06 279 VAL A N 1
ATOM 2096 C CA . VAL A 1 279 ? 9.875 20.578 7.156 1 94.06 279 VAL A CA 1
ATOM 2097 C C . VAL A 1 279 ? 8.617 21.453 7.188 1 94.06 279 VAL A C 1
ATOM 2099 O O . VAL A 1 279 ? 8.547 22.469 6.496 1 94.06 279 VAL A O 1
ATOM 2102 N N . THR A 1 280 ? 7.664 20.969 7.852 1 91.81 280 THR A N 1
ATOM 2103 C CA . THR A 1 280 ? 6.441 21.719 8.094 1 91.81 280 THR A CA 1
ATOM 2104 C C . THR A 1 280 ? 6.223 21.922 9.594 1 91.81 280 THR A C 1
ATOM 2106 O O . THR A 1 280 ? 6.223 20.969 10.367 1 91.81 280 THR A O 1
ATOM 2109 N N . THR A 1 281 ? 5.977 23.172 9.992 1 94.81 281 THR A N 1
ATOM 2110 C CA . THR A 1 281 ? 5.781 23.484 11.406 1 94.81 281 THR A CA 1
ATOM 2111 C C . THR A 1 281 ? 4.391 24.047 11.648 1 94.81 281 THR A C 1
ATOM 2113 O O . THR A 1 281 ? 3.809 24.688 10.758 1 94.81 281 THR A O 1
ATOM 2116 N N . HIS A 1 282 ? 3.836 23.781 12.719 1 94.25 282 HIS A N 1
ATOM 2117 C CA . HIS A 1 282 ? 2.578 24.328 13.203 1 94.25 282 HIS A CA 1
ATOM 2118 C C . HIS A 1 282 ? 2.795 25.172 14.453 1 94.25 282 HIS A C 1
ATOM 2120 O O . HIS A 1 282 ? 3.207 24.656 15.492 1 94.25 282 HIS A O 1
ATOM 2126 N N . LEU A 1 283 ? 2.506 26.453 14.336 1 95.62 283 LEU A N 1
ATOM 2127 C CA . LEU A 1 283 ? 2.732 27.406 15.414 1 95.62 283 LEU A CA 1
ATOM 2128 C C . LEU A 1 283 ? 1.542 27.453 16.359 1 95.62 283 LEU A C 1
ATOM 2130 O O . LEU A 1 283 ? 0.403 27.641 15.93 1 95.62 283 LEU A O 1
ATOM 2134 N N . GLU A 1 284 ? 1.826 27.219 17.688 1 94.94 284 GLU A N 1
ATOM 2135 C CA . GLU A 1 284 ? 0.767 27.203 18.703 1 94.94 284 GLU A CA 1
ATOM 2136 C C . GLU A 1 284 ? 1.155 28.016 19.922 1 94.94 284 GLU A C 1
ATOM 2138 O O . GLU A 1 284 ? 2.34 28.141 20.25 1 94.94 284 GLU A O 1
ATOM 2143 N N . PRO A 1 285 ? 0.096 28.578 20.609 1 95.94 285 PRO A N 1
ATOM 2144 C CA . PRO A 1 285 ? 0.375 29.281 21.859 1 95.94 285 PRO A CA 1
ATOM 2145 C C . PRO A 1 285 ? 0.631 28.328 23.016 1 95.94 285 PRO A C 1
ATOM 2147 O O . PRO A 1 285 ? -0.083 27.328 23.172 1 95.94 285 PRO A O 1
ATOM 2150 N N . LEU A 1 286 ? 1.55 28.672 23.828 1 92.31 286 LEU A N 1
ATOM 2151 C CA . LEU A 1 286 ? 1.948 27.859 24.969 1 92.31 286 LEU A CA 1
ATOM 2152 C C . LEU A 1 286 ? 0.812 27.766 25.984 1 92.31 286 LEU A C 1
ATOM 2154 O O . LEU A 1 286 ? 0.648 26.719 26.641 1 92.31 286 LEU A O 1
ATOM 2158 N N . GLU A 1 287 ? 0.063 28.797 26.109 1 90.31 287 GLU A N 1
ATOM 2159 C CA . GLU A 1 287 ? -0.896 28.922 27.203 1 90.31 287 GLU A CA 1
ATOM 2160 C C . GLU A 1 287 ? -2.234 28.281 26.844 1 90.31 287 GLU A C 1
ATOM 2162 O O . GLU A 1 287 ? -3.072 28.047 27.703 1 90.31 287 GLU A O 1
ATOM 2167 N N . ASP A 1 288 ? -2.447 28.016 25.656 1 88.75 288 ASP A N 1
ATOM 2168 C CA . ASP A 1 288 ? -3.732 27.484 25.203 1 88.75 288 ASP A CA 1
ATOM 2169 C C . ASP A 1 288 ? -3.838 26 25.484 1 88.75 288 ASP A C 1
ATOM 2171 O O . ASP A 1 288 ? -3.045 25.203 24.984 1 88.75 288 ASP A O 1
ATOM 2175 N N . PRO A 1 289 ? -4.84 25.562 26.25 1 82.81 289 PRO A N 1
ATOM 2176 C CA . PRO A 1 289 ? -5.02 24.141 26.531 1 82.81 289 PRO A CA 1
ATOM 2177 C C . PRO A 1 289 ? -5.223 23.312 25.266 1 82.81 289 PRO A C 1
ATOM 2179 O O . PRO A 1 289 ? -4.863 22.125 25.234 1 82.81 289 PRO A O 1
ATOM 2182 N N . LYS A 1 290 ? -5.785 23.891 24.25 1 80.44 290 LYS A N 1
ATOM 2183 C CA . LYS A 1 290 ? -6.027 23.172 23 1 80.44 290 LYS A CA 1
ATOM 2184 C C . LYS A 1 290 ? -4.719 22.75 22.344 1 80.44 290 LYS A C 1
ATOM 2186 O O . LYS A 1 290 ? -4.691 21.797 21.547 1 80.44 290 LYS A O 1
ATOM 2191 N N . SER A 1 291 ? -3.771 23.516 22.688 1 80.94 291 SER A N 1
ATOM 2192 C CA . SER A 1 291 ? -2.457 23.203 22.141 1 80.94 291 SER A CA 1
ATOM 2193 C C . SER A 1 291 ? -1.95 21.859 22.641 1 80.94 291 SER A C 1
ATOM 2195 O O . SER A 1 291 ? -1.066 21.25 22.031 1 80.94 291 SER A O 1
ATOM 2197 N N . TRP A 1 292 ? -2.553 21.438 23.625 1 73.81 292 TRP A N 1
ATOM 2198 C CA . TRP A 1 292 ? -2.037 20.234 24.281 1 73.81 292 TRP A CA 1
ATOM 2199 C C . TRP A 1 292 ? -3.008 19.062 24.109 1 73.81 292 TRP A C 1
ATOM 2201 O O . TRP A 1 292 ? -2.725 17.938 24.531 1 73.81 292 TRP A O 1
ATOM 2211 N N . GLN A 1 293 ? -4.168 19.359 23.5 1 68.94 293 GLN A N 1
ATOM 2212 C CA . GLN A 1 293 ? -5.191 18.328 23.312 1 68.94 293 GLN A CA 1
ATOM 2213 C C . GLN A 1 293 ? -5.18 17.797 21.875 1 68.94 293 GLN A C 1
ATOM 2215 O O . GLN A 1 293 ? -5.836 18.344 21 1 68.94 293 GLN A O 1
ATOM 2220 N N . HIS A 1 294 ? -4.215 17.094 21.562 1 63.38 294 HIS A N 1
ATOM 2221 C CA . HIS A 1 294 ? -4.238 16.516 20.219 1 63.38 294 HIS A CA 1
ATOM 2222 C C . HIS A 1 294 ? -4.695 15.062 20.25 1 63.38 294 HIS A C 1
ATOM 2224 O O . HIS A 1 294 ? -4.188 14.266 21.031 1 63.38 294 HIS A O 1
ATOM 2230 N N . PRO A 1 295 ? -5.98 15 19.812 1 53.38 295 PRO A N 1
ATOM 2231 C CA . PRO A 1 295 ? -6.473 13.617 19.812 1 53.38 295 PRO A CA 1
ATOM 2232 C C . PRO A 1 295 ? -5.426 12.617 19.328 1 53.38 295 PRO A C 1
ATOM 2234 O O . PRO A 1 295 ? -5.461 11.445 19.719 1 53.38 295 PRO A O 1
ATOM 2237 N N . ASP A 1 296 ? -4.77 12.984 18.312 1 52.44 296 ASP A N 1
ATOM 2238 C CA . ASP A 1 296 ? -3.887 12.016 17.672 1 52.44 296 ASP A CA 1
ATOM 2239 C C . ASP A 1 296 ? -2.537 11.945 18.375 1 52.44 296 ASP A C 1
ATOM 2241 O O . ASP A 1 296 ? -1.515 11.656 17.75 1 52.44 296 ASP A O 1
ATOM 2245 N N . GLU A 1 297 ? -2.455 12.547 19.672 1 49.62 297 GLU A N 1
ATOM 2246 C CA . GLU A 1 297 ? -1.157 12.383 20.312 1 49.62 297 GLU A CA 1
ATOM 2247 C C . GLU A 1 297 ? -0.646 10.953 20.188 1 49.62 297 GLU A C 1
ATOM 2249 O O . GLU A 1 297 ? -1.095 10.055 20.891 1 49.62 297 GLU A O 1
ATOM 2254 N N . PHE A 1 298 ? -0.69 10.438 19.094 1 45.88 298 PHE A N 1
ATOM 2255 C CA . PHE A 1 298 ? 0.046 9.18 19.016 1 45.88 298 PHE A CA 1
ATOM 2256 C C . PHE A 1 298 ? 1.378 9.289 19.75 1 45.88 298 PHE A C 1
ATOM 2258 O O . PHE A 1 298 ? 1.919 10.383 19.906 1 45.88 298 PHE A O 1
ATOM 2265 N N . PRO A 1 299 ? 1.902 7.969 20.125 1 44.22 299 PRO A N 1
ATOM 2266 C CA . PRO A 1 299 ? 2.822 8.086 21.266 1 44.22 299 PRO A CA 1
ATOM 2267 C C . PRO A 1 299 ? 3.627 9.383 21.234 1 44.22 299 PRO A C 1
ATOM 2269 O O . PRO A 1 299 ? 3.906 9.922 20.172 1 44.22 299 PRO A O 1
ATOM 2272 N N . PRO A 1 300 ? 3.443 10.141 22.328 1 39.38 300 PRO A N 1
ATOM 2273 C CA . PRO A 1 300 ? 4.324 11.289 22.531 1 39.38 300 PRO A CA 1
ATOM 2274 C C . PRO A 1 300 ? 5.73 11.062 21.984 1 39.38 300 PRO A C 1
ATOM 2276 O O . PRO A 1 300 ? 6.227 9.938 21.984 1 39.38 300 PRO A O 1
ATOM 2279 N N . SER A 1 301 ? 6.039 11.672 20.953 1 41.53 301 SER A N 1
ATOM 2280 C CA . SER A 1 301 ? 7.488 11.547 20.797 1 41.53 301 SER A CA 1
ATOM 2281 C C . SER A 1 301 ? 8.164 11.344 22.156 1 41.53 301 SER A C 1
ATOM 2283 O O . SER A 1 301 ? 7.641 11.773 23.188 1 41.53 301 SER A O 1
ATOM 2285 N N . ALA A 1 302 ? 8.844 10.305 22.344 1 39.62 302 ALA A N 1
ATOM 2286 C CA . ALA A 1 302 ? 9.555 10.203 23.609 1 39.62 302 ALA A CA 1
ATOM 2287 C C . ALA A 1 302 ? 9.852 11.586 24.188 1 39.62 302 ALA A C 1
ATOM 2289 O O . ALA A 1 302 ? 10.172 12.516 23.453 1 39.62 302 ALA A O 1
ATOM 2290 N N . PRO A 1 303 ? 9.273 11.836 25.359 1 37.81 303 PRO A N 1
ATOM 2291 C CA . PRO A 1 303 ? 9.703 13.094 25.984 1 37.81 303 PRO A CA 1
ATOM 2292 C C . PRO A 1 303 ? 11.164 13.414 25.688 1 37.81 303 PRO A C 1
ATOM 2294 O O . PRO A 1 303 ? 11.992 12.508 25.547 1 37.81 303 PRO A O 1
ATOM 2297 N N . LEU A 1 304 ? 11.422 14.508 25 1 40.34 304 LEU A N 1
ATOM 2298 C CA . LEU A 1 304 ? 12.82 14.938 25.031 1 40.34 304 LEU A CA 1
ATOM 2299 C C . LEU A 1 304 ? 13.445 14.672 26.391 1 40.34 304 LEU A C 1
ATOM 2301 O O . LEU A 1 304 ? 12.852 14.992 27.422 1 40.34 304 LEU A O 1
ATOM 2305 N N . ASN A 1 305 ? 14.148 13.633 26.609 1 35.88 305 ASN A N 1
ATOM 2306 C CA . ASN A 1 305 ? 14.844 13.305 27.844 1 35.88 305 ASN A CA 1
ATOM 2307 C C . ASN A 1 305 ? 15.281 14.562 28.594 1 35.88 305 ASN A C 1
ATOM 2309 O O . ASN A 1 305 ? 16.094 15.336 28.078 1 35.88 305 ASN A O 1
ATOM 2313 N N . ARG A 1 306 ? 14.617 15.133 29.562 1 38.53 306 ARG A N 1
ATOM 2314 C CA . ARG A 1 306 ? 15.109 16 30.625 1 38.53 306 ARG A CA 1
ATOM 2315 C C . ARG A 1 306 ? 16.281 15.359 31.359 1 38.53 306 ARG A C 1
ATOM 2317 O O . ARG A 1 306 ? 16.125 14.82 32.438 1 38.53 306 ARG A O 1
ATOM 2324 N N . ASP A 1 307 ? 17.062 14.445 30.844 1 33.38 307 ASP A N 1
ATOM 2325 C CA . ASP A 1 307 ? 18.172 14.219 31.766 1 33.38 307 ASP A CA 1
ATOM 2326 C C . ASP A 1 307 ? 18.953 15.516 32 1 33.38 307 ASP A C 1
ATOM 2328 O O . ASP A 1 307 ? 19.781 15.914 31.188 1 33.38 307 ASP A O 1
ATOM 2332 N N . LYS A 1 308 ? 18.312 16.641 32.625 1 32.47 308 LYS A N 1
ATOM 2333 C CA . LYS A 1 308 ? 19.234 17.469 33.406 1 32.47 308 LYS A CA 1
ATOM 2334 C C . LYS A 1 308 ? 20.094 16.609 34.312 1 32.47 308 LYS A C 1
ATOM 2336 O O . LYS A 1 308 ? 19.562 15.781 35.062 1 32.47 308 LYS A O 1
ATOM 2341 N N . PRO A 1 309 ? 21.281 16.344 34 1 28.55 309 PRO A N 1
ATOM 2342 C CA . PRO A 1 309 ? 22.078 16.094 35.219 1 28.55 309 PRO A CA 1
ATOM 2343 C C . PRO A 1 309 ? 21.828 17.125 36.312 1 28.55 309 PRO A C 1
ATOM 2345 O O . PRO A 1 309 ? 21.609 18.297 36.031 1 28.55 309 PRO A O 1
ATOM 2348 N N . ASN A 1 310 ? 21.266 16.734 37.5 1 23.5 310 ASN A N 1
ATOM 2349 C CA . ASN A 1 310 ? 21.656 17.5 38.688 1 23.5 310 ASN A CA 1
ATOM 2350 C C . ASN A 1 310 ? 23.156 17.828 38.656 1 23.5 310 ASN A C 1
ATOM 2352 O O . ASN A 1 310 ? 23.984 16.969 38.344 1 23.5 310 ASN A O 1
ATOM 2356 N N . MET B 1 1 ? -11.883 2.57 13.797 1 66.31 1 MET B N 1
ATOM 2357 C CA . MET B 1 1 ? -11.219 2.963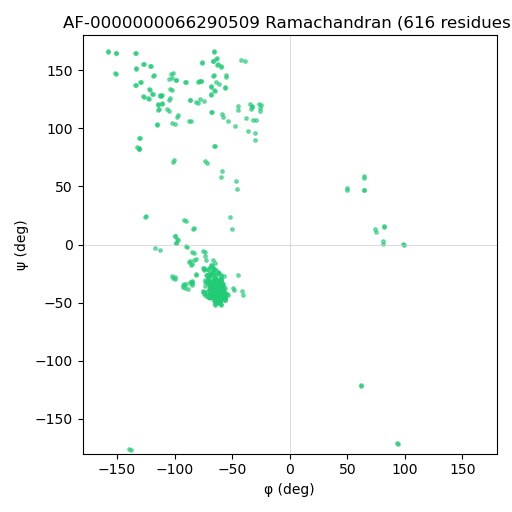 12.555 1 66.31 1 MET B CA 1
ATOM 2358 C C . MET B 1 1 ? -11.766 2.168 11.375 1 66.31 1 MET B C 1
ATOM 2360 O O . MET B 1 1 ? -12.344 1.095 11.555 1 66.31 1 MET B O 1
ATOM 2364 N N . THR B 1 2 ? -12.094 2.768 10.25 1 78.25 2 THR B N 1
ATOM 2365 C CA . THR B 1 2 ? -12.789 2.217 9.094 1 78.25 2 THR B CA 1
ATOM 2366 C C . THR B 1 2 ? -12.219 0.849 8.719 1 78.25 2 THR B C 1
ATOM 2368 O O . THR B 1 2 ? -12.961 -0.051 8.328 1 78.25 2 THR B O 1
ATOM 2371 N N . ALA B 1 3 ? -11.047 0.604 9.016 1 85 3 ALA B N 1
ATOM 2372 C CA . ALA B 1 3 ? -10.414 -0.667 8.664 1 85 3 ALA B CA 1
ATOM 2373 C C . ALA B 1 3 ? -10.898 -1.787 9.586 1 85 3 ALA B C 1
ATOM 2375 O O . ALA B 1 3 ? -11.031 -2.936 9.156 1 85 3 ALA B O 1
ATOM 2376 N N . ARG B 1 4 ? -11.047 -1.516 10.797 1 86.5 4 ARG B N 1
ATOM 2377 C CA . ARG B 1 4 ? -11.562 -2.502 11.742 1 86.5 4 ARG B CA 1
ATOM 2378 C C . ARG B 1 4 ? -12.953 -2.969 11.336 1 86.5 4 ARG B C 1
ATOM 2380 O O . ARG B 1 4 ? -13.289 -4.145 11.477 1 86.5 4 ARG B O 1
ATOM 2387 N N . LEU B 1 5 ? -13.734 -2.113 10.797 1 89.75 5 LEU B N 1
ATOM 2388 C CA . LEU B 1 5 ? -15.086 -2.414 10.344 1 89.75 5 LEU B CA 1
ATOM 2389 C C . LEU B 1 5 ? -15.062 -3.213 9.047 1 89.75 5 LEU B C 1
ATOM 2391 O O . LEU B 1 5 ? -16.047 -3.885 8.711 1 89.75 5 LEU B O 1
ATOM 2395 N N . ALA B 1 6 ? -13.977 -3.107 8.391 1 92.5 6 ALA B N 1
ATOM 2396 C CA . ALA B 1 6 ? -13.836 -3.777 7.098 1 92.5 6 ALA B CA 1
ATOM 2397 C C . ALA B 1 6 ? -13.391 -5.223 7.277 1 92.5 6 ALA B C 1
ATOM 2399 O O . ALA B 1 6 ? -13.625 -6.066 6.406 1 92.5 6 ALA B O 1
ATOM 2400 N N . ARG B 1 7 ? -12.875 -5.609 8.406 1 93.44 7 ARG B N 1
ATOM 2401 C CA . ARG B 1 7 ? -12.234 -6.902 8.656 1 93.44 7 ARG B CA 1
ATOM 2402 C C . ARG B 1 7 ? -13.242 -8.039 8.523 1 93.44 7 ARG B C 1
ATOM 2404 O O . ARG B 1 7 ? -12.938 -9.07 7.918 1 93.44 7 ARG B O 1
ATOM 2411 N N . PRO B 1 8 ? -14.453 -7.867 8.992 1 94.81 8 PRO B N 1
ATOM 2412 C CA . PRO B 1 8 ? -15.422 -8.953 8.875 1 94.81 8 PRO B CA 1
ATOM 2413 C C . PRO B 1 8 ? -15.758 -9.289 7.422 1 94.81 8 PRO B C 1
ATOM 2415 O O . PRO B 1 8 ? -16.047 -10.445 7.105 1 94.81 8 PRO B O 1
ATOM 2418 N N . TYR B 1 9 ? -15.688 -8.344 6.648 1 95.69 9 TYR B N 1
ATOM 2419 C CA . TYR B 1 9 ? -15.969 -8.578 5.238 1 95.69 9 TYR B CA 1
ATOM 2420 C C . TYR B 1 9 ? -14.852 -9.398 4.59 1 95.69 9 TYR B C 1
ATOM 2422 O O . TYR B 1 9 ? -15.102 -10.18 3.67 1 95.69 9 TYR B O 1
ATOM 2430 N N . ALA B 1 10 ? -13.711 -9.164 5.027 1 94.06 10 ALA B N 1
ATOM 2431 C CA . ALA B 1 10 ? -12.617 -10 4.547 1 94.06 10 ALA B CA 1
ATOM 2432 C C . ALA B 1 10 ? -12.797 -11.445 4.996 1 94.06 10 ALA B C 1
ATOM 2434 O O . ALA B 1 10 ? -12.438 -12.375 4.266 1 94.06 10 ALA B O 1
ATOM 2435 N N . VAL B 1 11 ? -13.273 -11.711 6.156 1 96.12 11 VAL B N 1
ATOM 2436 C CA . VAL B 1 11 ? -13.57 -13.047 6.648 1 96.12 11 VAL B CA 1
ATOM 2437 C C . VAL B 1 11 ? -14.648 -13.695 5.781 1 96.12 11 VAL B C 1
ATOM 2439 O O . VAL B 1 11 ? -14.586 -14.891 5.488 1 96.12 11 VAL B O 1
ATOM 2442 N N . LEU B 1 12 ? -15.609 -12.906 5.395 1 96 12 LEU B N 1
ATOM 2443 C CA . LEU B 1 12 ? -16.641 -13.383 4.484 1 96 12 LEU B CA 1
ATOM 2444 C C . LEU B 1 12 ? -16.031 -13.852 3.166 1 96 12 LEU B C 1
ATOM 2446 O O . LEU B 1 12 ? -16.453 -14.875 2.619 1 96 12 LEU B O 1
ATOM 2450 N N . SER B 1 13 ? -15.125 -13.055 2.715 1 95.25 13 SER B N 1
ATOM 2451 C CA . SER B 1 13 ? -14.43 -13.414 1.481 1 95.25 13 SER B CA 1
ATOM 2452 C C . SER B 1 13 ? -13.656 -14.719 1.642 1 95.25 13 SER B C 1
ATOM 2454 O O . SER B 1 13 ? -13.602 -15.531 0.719 1 95.25 13 SER B O 1
ATOM 2456 N N . ILE B 1 14 ? -13 -14.906 2.699 1 95.19 14 ILE B N 1
ATOM 2457 C CA . ILE B 1 14 ? -12.281 -16.141 2.988 1 95.19 14 ILE B CA 1
ATOM 2458 C C . ILE B 1 14 ? -13.258 -17.312 3.01 1 95.19 14 ILE B C 1
ATOM 2460 O O . ILE B 1 14 ? -12.984 -18.375 2.434 1 95.19 14 ILE B O 1
ATOM 2464 N N . GLY B 1 15 ? -14.398 -17.125 3.658 1 95.38 15 GLY B N 1
ATOM 2465 C CA . GLY B 1 15 ? -15.43 -18.156 3.68 1 95.38 15 GLY B CA 1
ATOM 2466 C C . GLY B 1 15 ? -15.938 -18.516 2.297 1 95.38 15 GLY B C 1
ATOM 2467 O O . GLY B 1 15 ? -16.125 -19.703 1.993 1 95.38 15 GLY B O 1
ATOM 2468 N N . ALA B 1 16 ? -16.125 -17.562 1.531 1 93.44 16 ALA B N 1
ATOM 2469 C CA . ALA B 1 16 ? -16.594 -17.781 0.166 1 93.44 16 ALA B CA 1
ATOM 2470 C C . ALA B 1 16 ? -15.562 -18.562 -0.647 1 93.44 16 ALA B C 1
ATOM 2472 O O . ALA B 1 16 ? -15.906 -19.453 -1.428 1 93.44 16 ALA B O 1
ATOM 2473 N N . ALA B 1 17 ? -14.32 -18.109 -0.468 1 92.5 17 ALA B N 1
ATOM 2474 C CA . ALA B 1 17 ? -13.242 -18.797 -1.175 1 92.5 17 ALA B CA 1
ATOM 2475 C C . ALA B 1 17 ? -13.164 -20.266 -0.774 1 92.5 17 ALA B C 1
ATOM 2477 O O . ALA B 1 17 ? -12.992 -21.141 -1.628 1 92.5 17 ALA B O 1
ATOM 2478 N N . LEU B 1 18 ? -13.242 -20.531 0.443 1 93.12 18 LEU B N 1
ATOM 2479 C CA . LEU B 1 18 ? -13.211 -21.906 0.933 1 93.12 18 LEU B CA 1
ATOM 2480 C C . LEU B 1 18 ? -14.414 -22.688 0.426 1 93.12 18 LEU B C 1
ATOM 2482 O O . LEU B 1 18 ? -14.289 -23.859 0.044 1 93.12 18 LEU B O 1
ATOM 2486 N N . ALA B 1 19 ? -15.547 -22.094 0.435 1 93.06 19 ALA B N 1
ATOM 2487 C CA . ALA B 1 19 ? -16.766 -22.734 -0.038 1 93.06 19 ALA B CA 1
ATOM 2488 C C . ALA B 1 19 ? -16.672 -23.062 -1.523 1 93.06 19 ALA B C 1
ATOM 2490 O O . ALA B 1 19 ? -17.031 -24.172 -1.941 1 93.06 19 ALA B O 1
ATOM 2491 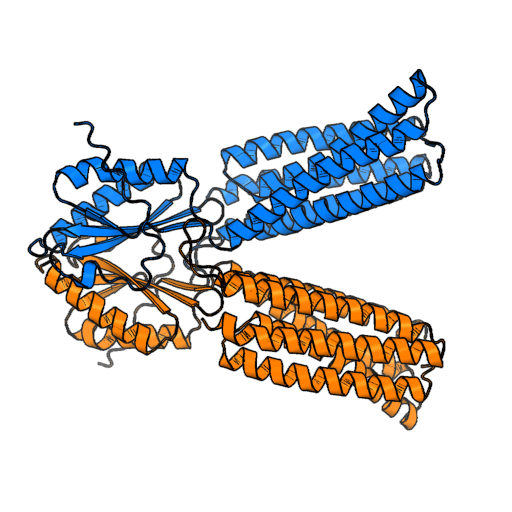N N . THR B 1 20 ? -16.281 -22.125 -2.266 1 89.38 20 THR B N 1
ATOM 2492 C CA . THR B 1 20 ? -16.172 -22.375 -3.701 1 89.38 20 THR B CA 1
ATOM 2493 C C . THR B 1 20 ? -15.094 -23.422 -3.992 1 89.38 20 THR B C 1
ATOM 2495 O O . THR B 1 20 ? -15.25 -24.234 -4.898 1 89.38 20 THR B O 1
ATOM 2498 N N . MET B 1 21 ? -13.969 -23.297 -3.301 1 87.69 21 MET B N 1
ATOM 2499 C CA . MET B 1 21 ? -12.93 -24.328 -3.438 1 87.69 21 MET B CA 1
ATOM 2500 C C . MET B 1 21 ? -13.477 -25.703 -3.117 1 87.69 21 MET B C 1
ATOM 2502 O O . MET B 1 21 ? -13.188 -26.672 -3.824 1 87.69 21 MET B O 1
ATOM 2506 N N . GLY B 1 22 ? -14.203 -25.828 -2.082 1 86.75 22 GLY B N 1
ATOM 2507 C CA . GLY B 1 22 ? -14.836 -27.078 -1.714 1 86.75 22 GLY B CA 1
ATOM 2508 C C . GLY B 1 22 ? -15.789 -27.594 -2.773 1 86.75 22 GLY B C 1
ATOM 2509 O O . GLY B 1 22 ? -15.82 -28.797 -3.061 1 86.75 22 GLY B O 1
ATOM 2510 N N . LEU B 1 23 ? -16.562 -26.719 -3.354 1 84.5 23 LEU B N 1
ATOM 2511 C CA . LEU B 1 23 ? -17.5 -27.094 -4.41 1 84.5 23 LEU B CA 1
ATOM 2512 C C . LEU B 1 23 ? -16.766 -27.625 -5.629 1 84.5 23 LEU B C 1
ATOM 2514 O O . LEU B 1 23 ? -17.156 -28.641 -6.199 1 84.5 23 LEU B O 1
ATOM 2518 N N . LYS B 1 24 ? -15.68 -26.969 -5.969 1 80 24 LYS B N 1
ATOM 2519 C CA . LYS B 1 24 ? -14.922 -27.359 -7.152 1 80 24 LYS B CA 1
ATOM 2520 C C . LYS B 1 24 ? -14.156 -28.656 -6.91 1 80 24 LYS B C 1
ATOM 2522 O O . LYS B 1 24 ? -14.07 -29.516 -7.797 1 80 24 LYS B O 1
ATOM 2527 N N . LEU B 1 25 ? -13.602 -28.766 -5.75 1 82.12 25 LEU B N 1
ATOM 2528 C CA . LEU B 1 25 ? -12.914 -30.016 -5.402 1 82.12 25 LEU B CA 1
ATOM 2529 C C . LEU B 1 25 ? -13.898 -31.172 -5.309 1 82.12 25 LEU B C 1
ATOM 2531 O O . LEU B 1 25 ? -13.578 -32.281 -5.691 1 82.12 25 LEU B O 1
ATOM 2535 N N . GLY B 1 26 ? -15 -30.891 -4.75 1 79.88 26 GLY B N 1
ATOM 2536 C CA . GLY B 1 26 ? -16.047 -31.891 -4.727 1 79.88 26 GLY B CA 1
ATOM 2537 C C . GLY B 1 26 ? -16.5 -32.312 -6.109 1 79.88 26 GLY B C 1
ATOM 2538 O O . GLY B 1 26 ? -16.688 -33.5 -6.359 1 79.88 26 GLY B O 1
ATOM 2539 N N . ALA B 1 27 ? -16.672 -31.406 -7 1 76.19 27 ALA B N 1
ATOM 2540 C CA . ALA B 1 27 ? -17.047 -31.703 -8.383 1 76.19 27 ALA B CA 1
ATOM 2541 C C . ALA B 1 27 ? -15.977 -32.531 -9.07 1 76.19 27 ALA B C 1
ATOM 2543 O O . ALA B 1 27 ? -16.281 -33.438 -9.844 1 76.19 27 ALA B O 1
ATOM 2544 N N . TYR B 1 28 ? -14.664 -32.25 -8.805 1 77.06 28 TYR B N 1
ATOM 2545 C CA . TYR B 1 28 ? -13.562 -33.031 -9.344 1 77.06 28 TYR B CA 1
ATOM 2546 C C . TYR B 1 28 ? -13.594 -34.469 -8.82 1 77.06 28 TYR B C 1
ATOM 2548 O O . TYR B 1 28 ? -13.352 -35.406 -9.57 1 77.06 28 TYR B O 1
ATOM 2556 N N . ALA B 1 29 ? -14 -34.594 -7.578 1 79.25 29 ALA B N 1
ATOM 2557 C CA . ALA B 1 29 ? -14.039 -35.906 -6.969 1 79.25 29 ALA B CA 1
ATOM 2558 C C . ALA B 1 29 ? -15.148 -36.75 -7.57 1 79.25 29 ALA B C 1
ATOM 2560 O O . ALA B 1 29 ? -15.008 -37.969 -7.703 1 79.25 29 ALA B O 1
ATOM 2561 N N . ILE B 1 30 ? -16.062 -36.125 -8.031 1 78.12 30 ILE B N 1
ATOM 2562 C CA . ILE B 1 30 ? -17.219 -36.844 -8.555 1 78.12 30 ILE B CA 1
ATOM 2563 C C . ILE B 1 30 ? -17.047 -37.094 -10.055 1 78.12 30 ILE B C 1
ATOM 2565 O O . ILE B 1 30 ? -17.375 -38.156 -10.562 1 78.12 30 ILE B O 1
ATOM 2569 N N . THR B 1 31 ? -16.469 -36.156 -10.742 1 73.31 31 THR B N 1
ATOM 2570 C CA . THR B 1 31 ? -16.453 -36.219 -12.195 1 73.31 31 THR B CA 1
ATOM 2571 C C . THR B 1 31 ? -15.102 -36.688 -12.703 1 73.31 31 THR B C 1
ATOM 2573 O O . THR B 1 31 ? -14.992 -37.188 -13.82 1 73.31 31 THR B O 1
ATOM 2576 N N . GLY B 1 32 ? -14.055 -36.438 -11.922 1 67.44 32 GLY B N 1
ATOM 2577 C CA . GLY B 1 32 ? -12.695 -36.781 -12.344 1 67.44 32 GLY B CA 1
ATOM 2578 C C . GLY B 1 32 ? -12.164 -35.844 -13.414 1 67.44 32 GLY B C 1
ATOM 2579 O O . GLY B 1 32 ? -11.156 -36.125 -14.062 1 67.44 32 GLY B O 1
ATOM 2580 N N . SER B 1 33 ? -12.812 -34.75 -13.633 1 69.12 33 SER B N 1
ATOM 2581 C CA . SER B 1 33 ? -12.43 -33.844 -14.695 1 69.12 33 SER B CA 1
ATOM 2582 C C . SER B 1 33 ? -11.211 -33 -14.289 1 69.12 33 SER B C 1
ATOM 2584 O O . SER B 1 33 ? -11.234 -32.312 -13.281 1 69.12 33 SER B O 1
ATOM 2586 N N . VAL B 1 34 ? -10.141 -33 -15.07 1 66.56 34 VAL B N 1
ATOM 2587 C CA . VAL B 1 34 ? -8.898 -32.281 -14.836 1 66.56 34 VAL B CA 1
ATOM 2588 C C . VAL B 1 34 ? -9.164 -30.781 -14.953 1 66.56 34 VAL B C 1
ATOM 2590 O O . VAL B 1 34 ? -8.523 -29.969 -14.273 1 66.56 34 VAL B O 1
ATOM 2593 N N . GLY B 1 35 ? -10.07 -30.422 -15.789 1 65.19 35 GLY B N 1
ATOM 2594 C CA . GLY B 1 35 ? -10.445 -29.016 -15.898 1 65.19 35 GLY B CA 1
ATOM 2595 C C . GLY B 1 35 ? -10.938 -28.422 -14.594 1 65.19 35 GLY B C 1
ATOM 2596 O O . GLY B 1 35 ? -10.617 -27.281 -14.266 1 65.19 35 GLY B O 1
ATOM 2597 N N . LEU B 1 36 ? -11.594 -29.281 -13.875 1 66.56 36 LEU B N 1
ATOM 2598 C CA . LEU B 1 36 ? -12.109 -28.828 -12.594 1 66.56 36 LEU B CA 1
ATOM 2599 C C . LEU B 1 36 ? -10.984 -28.672 -11.578 1 66.56 36 LEU B C 1
ATOM 2601 O O . LEU B 1 36 ? -11.047 -27.812 -10.703 1 66.56 36 LEU B O 1
ATOM 2605 N N . LEU B 1 37 ? -10.062 -29.453 -11.711 1 65.31 37 LEU B N 1
ATOM 2606 C CA . LEU B 1 37 ? -8.891 -29.312 -10.852 1 65.31 37 LEU B CA 1
ATOM 2607 C C . LEU B 1 37 ? -8.172 -28 -11.109 1 65.31 37 LEU B C 1
ATOM 2609 O O . LEU B 1 37 ? -7.738 -27.328 -10.172 1 65.31 37 LEU B O 1
ATOM 2613 N N . SER B 1 38 ? -7.988 -27.656 -12.383 1 66.81 38 SER B N 1
ATOM 2614 C CA . SER B 1 38 ? -7.383 -26.375 -12.75 1 66.81 38 SER B CA 1
ATOM 2615 C C . SER B 1 38 ? -8.172 -25.203 -12.18 1 66.81 38 SER B C 1
ATOM 2617 O O . SER B 1 38 ? -7.59 -24.219 -11.711 1 66.81 38 SER B O 1
ATOM 2619 N N . ASP B 1 39 ? -9.398 -25.344 -12.141 1 69.56 39 ASP B N 1
ATOM 2620 C CA . ASP B 1 39 ? -10.266 -24.312 -11.57 1 69.56 39 ASP B CA 1
ATOM 2621 C C . ASP B 1 39 ? -10.078 -24.203 -10.062 1 69.56 39 ASP B C 1
ATOM 2623 O O . ASP B 1 39 ? -10.156 -23.109 -9.492 1 69.56 39 ASP B O 1
ATOM 2627 N N . ALA B 1 40 ? -9.883 -25.344 -9.562 1 69.56 40 ALA B N 1
ATOM 2628 C CA . ALA B 1 40 ? -9.648 -25.359 -8.117 1 69.56 40 ALA B CA 1
ATOM 2629 C C . ALA B 1 40 ? -8.352 -24.641 -7.77 1 69.56 40 ALA B C 1
ATOM 2631 O O . ALA B 1 40 ? -8.25 -24.016 -6.711 1 69.56 40 ALA B O 1
ATOM 2632 N N . LEU B 1 41 ? -7.445 -24.688 -8.594 1 70 41 LEU B N 1
ATOM 2633 C CA . LEU B 1 41 ? -6.195 -23.969 -8.375 1 70 41 LEU B CA 1
ATOM 2634 C C . LEU B 1 41 ? -6.434 -22.453 -8.398 1 70 41 LEU B C 1
ATOM 2636 O O . LEU B 1 41 ? -5.805 -21.719 -7.641 1 70 41 LEU B O 1
ATOM 2640 N N . GLU B 1 42 ? -7.312 -22.125 -9.219 1 72.75 42 GLU B N 1
ATOM 2641 C CA . GLU B 1 42 ? -7.707 -20.719 -9.234 1 72.75 42 GLU B CA 1
ATOM 2642 C C . GLU B 1 42 ? -8.328 -20.297 -7.902 1 72.75 42 GLU B C 1
ATOM 2644 O O . GLU B 1 42 ? -8.102 -19.188 -7.43 1 72.75 42 GLU B O 1
ATOM 2649 N N . SER B 1 43 ? -8.984 -21.25 -7.363 1 79.44 43 SER B N 1
ATOM 2650 C CA . SER B 1 43 ? -9.609 -21 -6.07 1 79.44 43 SER B CA 1
ATOM 2651 C C . SER B 1 43 ? -8.562 -20.828 -4.973 1 79.44 43 SER B C 1
ATOM 2653 O O . SER B 1 43 ? -8.812 -20.125 -3.982 1 79.44 43 SER B O 1
ATOM 2655 N N . THR B 1 44 ? -7.52 -21.359 -5.203 1 82.06 44 THR B N 1
ATOM 2656 C CA . THR B 1 44 ? -6.426 -21.172 -4.258 1 82.06 44 THR B CA 1
ATOM 2657 C C . THR B 1 44 ? -5.93 -19.734 -4.277 1 82.06 44 THR B C 1
ATOM 2659 O O . THR B 1 44 ? -5.613 -19.172 -3.232 1 82.06 44 THR B O 1
ATOM 2662 N N . VAL B 1 45 ? -5.848 -19.172 -5.375 1 83.56 45 VAL B N 1
ATOM 2663 C CA . VAL B 1 45 ? -5.438 -17.781 -5.523 1 83.56 45 VAL B CA 1
ATOM 2664 C C . VAL B 1 45 ? -6.453 -16.859 -4.844 1 83.56 45 VAL B C 1
ATOM 2666 O O . VAL B 1 45 ? -6.082 -15.875 -4.203 1 83.56 45 VAL B O 1
ATOM 2669 N N . ASN B 1 46 ? -7.789 -17.234 -5 1 86.69 46 ASN B N 1
ATOM 2670 C CA . ASN B 1 46 ? -8.836 -16.484 -4.328 1 86.69 46 ASN B CA 1
ATOM 2671 C C . ASN B 1 46 ? -8.68 -16.531 -2.811 1 86.69 46 ASN B C 1
ATOM 2673 O O . ASN B 1 46 ? -8.828 -15.508 -2.139 1 86.69 46 ASN B O 1
ATOM 2677 N N . LEU B 1 47 ? -8.352 -17.719 -2.406 1 90.75 47 LEU B N 1
ATOM 2678 C CA . LEU B 1 47 ? -8.156 -17.875 -0.969 1 90.75 47 LEU B CA 1
ATOM 2679 C C . LEU B 1 47 ? -6.945 -17.094 -0.489 1 90.75 47 LEU B C 1
ATOM 2681 O O . LEU B 1 47 ? -7.012 -16.406 0.534 1 90.75 47 LEU B O 1
ATOM 2685 N N . ALA B 1 48 ? -5.93 -17.156 -1.194 1 90.25 48 ALA B N 1
ATOM 2686 C CA . ALA B 1 48 ? -4.727 -16.406 -0.85 1 90.25 48 ALA B CA 1
ATOM 2687 C C . ALA B 1 48 ? -5.008 -14.906 -0.831 1 90.25 48 ALA B C 1
ATOM 2689 O O . ALA B 1 48 ? -4.562 -14.195 0.075 1 90.25 48 ALA B O 1
ATOM 2690 N N . SER B 1 49 ? -5.656 -14.477 -1.832 1 91.38 49 SER B N 1
ATOM 2691 C CA . SER B 1 49 ? -5.977 -13.055 -1.933 1 91.38 49 SER B CA 1
ATOM 2692 C C . SER B 1 49 ? -6.832 -12.602 -0.755 1 91.38 49 SER B C 1
ATOM 2694 O O . SER B 1 49 ? -6.617 -11.516 -0.212 1 91.38 49 SER B O 1
ATOM 2696 N N . ALA B 1 50 ? -7.793 -13.438 -0.36 1 93.88 50 ALA B N 1
ATOM 2697 C CA . ALA B 1 50 ? -8.68 -13.102 0.75 1 93.88 50 ALA B CA 1
ATOM 2698 C C . ALA B 1 50 ? -7.918 -13.062 2.07 1 93.88 50 ALA B C 1
ATOM 2700 O O . ALA B 1 50 ? -8.18 -12.211 2.92 1 93.88 50 ALA B O 1
ATOM 2701 N N . ILE B 1 51 ? -7.07 -13.938 2.23 1 95.06 51 ILE B N 1
ATOM 2702 C CA . ILE B 1 51 ? -6.262 -13.984 3.445 1 95.06 51 ILE B CA 1
ATOM 2703 C C . ILE B 1 51 ? -5.387 -12.734 3.529 1 95.06 51 ILE B C 1
ATOM 2705 O O . ILE B 1 51 ? -5.266 -12.125 4.598 1 95.06 51 ILE B O 1
ATOM 2709 N N . VAL B 1 52 ? -4.812 -12.383 2.453 1 93 52 VAL B N 1
ATOM 2710 C CA . VAL B 1 52 ? -3.963 -11.203 2.416 1 93 52 VAL B CA 1
ATOM 2711 C C . VAL B 1 52 ? -4.805 -9.953 2.689 1 93 52 VAL B C 1
ATOM 2713 O O . VAL B 1 52 ? -4.355 -9.031 3.373 1 93 52 VAL B O 1
ATOM 2716 N N . ALA B 1 53 ? -5.98 -9.984 2.098 1 94.69 53 ALA B N 1
ATOM 2717 C CA . ALA B 1 53 ? -6.875 -8.867 2.373 1 94.69 53 ALA B CA 1
ATOM 2718 C C . ALA B 1 53 ? -7.16 -8.742 3.867 1 94.69 53 ALA B C 1
ATOM 2720 O O . ALA B 1 53 ? -7.141 -7.645 4.422 1 94.69 53 ALA B O 1
ATOM 2721 N N . PHE B 1 54 ? -7.375 -9.844 4.523 1 95.38 54 PHE B N 1
ATOM 2722 C CA . PHE B 1 54 ? -7.613 -9.852 5.961 1 95.38 54 PHE B CA 1
ATOM 2723 C C . PHE B 1 54 ? -6.391 -9.344 6.719 1 95.38 54 PHE B C 1
ATOM 2725 O O . PHE B 1 54 ? -6.512 -8.531 7.633 1 95.38 54 PHE B O 1
ATOM 2732 N N . TRP B 1 55 ? -5.344 -9.82 6.359 1 94.44 55 TRP B N 1
ATOM 2733 C CA . TRP B 1 55 ? -4.098 -9.383 6.98 1 94.44 55 TRP B CA 1
ATOM 2734 C C . TRP B 1 55 ? -3.887 -7.887 6.789 1 94.44 55 TRP B C 1
ATOM 2736 O O . TRP B 1 55 ? -3.551 -7.172 7.738 1 94.44 55 TRP B O 1
ATOM 2746 N N . ALA B 1 56 ? -3.979 -7.426 5.555 1 94.81 56 ALA B N 1
ATOM 2747 C CA . ALA B 1 56 ? -3.777 -6.016 5.23 1 94.81 56 ALA B CA 1
ATOM 2748 C C . ALA B 1 56 ? -4.738 -5.129 6.02 1 94.81 56 ALA B C 1
ATOM 2750 O O . ALA B 1 56 ? -4.34 -4.086 6.543 1 94.81 56 ALA B O 1
ATOM 2751 N N . LEU B 1 57 ? -6.047 -5.547 6.086 1 94.69 57 LEU B N 1
ATOM 2752 C CA . LEU B 1 57 ? -7.051 -4.773 6.809 1 94.69 57 LEU B CA 1
ATOM 2753 C C . LEU B 1 57 ? -6.773 -4.789 8.312 1 94.69 57 LEU B C 1
ATOM 2755 O O . LEU B 1 57 ? -7.035 -3.803 9 1 94.69 57 LEU B O 1
ATOM 2759 N N . SER B 1 58 ? -6.234 -5.906 8.82 1 95.56 58 SER B N 1
ATOM 2760 C CA . SER B 1 58 ? -5.852 -5.988 10.227 1 95.56 58 SER B CA 1
ATOM 2761 C C . SER B 1 58 ? -4.691 -5.051 10.547 1 95.56 58 SER B C 1
ATOM 2763 O O . SER B 1 58 ? -4.691 -4.387 11.578 1 95.56 58 SER B O 1
ATOM 2765 N N . LEU B 1 59 ? -3.775 -5.008 9.672 1 93 59 LEU B N 1
ATOM 2766 C CA . LEU B 1 59 ? -2.645 -4.102 9.828 1 93 59 LEU B CA 1
ATOM 2767 C C . LEU B 1 59 ? -3.092 -2.648 9.703 1 93 59 LEU B C 1
ATOM 2769 O O . LEU B 1 59 ? -2.633 -1.788 10.461 1 93 59 LEU B O 1
ATOM 2773 N N . ALA B 1 60 ? -3.943 -2.395 8.742 1 93.12 60 ALA B N 1
ATOM 2774 C CA . ALA B 1 60 ? -4.453 -1.043 8.516 1 93.12 60 ALA B CA 1
ATOM 2775 C C . ALA B 1 60 ? -5.215 -0.535 9.742 1 93.12 60 ALA B C 1
ATOM 2777 O O . ALA B 1 60 ? -5.301 0.674 9.969 1 93.12 60 ALA B O 1
ATOM 2778 N N . ALA B 1 61 ? -5.723 -1.445 10.531 1 92.5 61 ALA B N 1
ATOM 2779 C CA . ALA B 1 61 ? -6.52 -1.092 11.703 1 92.5 61 ALA B CA 1
ATOM 2780 C C . ALA B 1 61 ? -5.629 -0.756 12.898 1 92.5 61 ALA B C 1
ATOM 2782 O O . ALA B 1 61 ? -6.094 -0.197 13.891 1 92.5 61 ALA B O 1
ATOM 2783 N N . THR B 1 62 ? -4.367 -1.075 12.797 1 90.88 62 THR B N 1
ATOM 2784 C CA . THR B 1 62 ? -3.426 -0.749 13.867 1 90.88 62 THR B CA 1
ATOM 2785 C C . THR B 1 62 ? -3.219 0.76 13.961 1 90.88 62 THR B C 1
ATOM 2787 O O . THR B 1 62 ? -2.959 1.421 12.953 1 90.88 62 THR B O 1
ATOM 2790 N N . PRO B 1 63 ? -3.355 1.303 15.133 1 88.88 63 PRO B N 1
ATOM 2791 C CA . PRO B 1 63 ? -3.182 2.748 15.305 1 88.88 63 PRO B CA 1
ATOM 2792 C C . PRO B 1 63 ? -1.748 3.205 15.039 1 88.88 63 PRO B C 1
ATOM 2794 O O . PRO B 1 63 ? -0.844 2.375 14.922 1 88.88 63 PRO B O 1
ATOM 2797 N N . ALA B 1 64 ? -1.631 4.512 14.898 1 89.62 64 ALA B N 1
ATOM 2798 C CA . ALA B 1 64 ? -0.308 5.105 14.727 1 89.62 64 ALA B CA 1
ATOM 2799 C C . ALA B 1 64 ? 0.627 4.715 15.867 1 89.62 64 ALA B C 1
ATOM 2801 O O . ALA B 1 64 ? 0.189 4.555 17 1 89.62 64 ALA B O 1
ATOM 2802 N N . ASP B 1 65 ? 1.906 4.5 15.609 1 88.38 65 ASP B N 1
ATOM 2803 C CA . ASP B 1 65 ? 2.934 4.199 16.609 1 88.38 65 ASP B CA 1
ATOM 2804 C C . ASP B 1 65 ? 4.227 4.957 16.312 1 88.38 65 ASP B C 1
ATOM 2806 O O . ASP B 1 65 ? 4.25 5.84 15.445 1 88.38 65 ASP B O 1
ATOM 2810 N N . SER B 1 66 ? 5.262 4.734 17.094 1 87.44 66 SER B N 1
ATOM 2811 C CA . SER B 1 66 ? 6.508 5.48 16.953 1 87.44 66 SER B CA 1
ATOM 2812 C C . SER B 1 66 ? 7.172 5.219 15.609 1 87.44 66 SER B C 1
ATOM 2814 O O . SER B 1 66 ? 7.828 6.102 15.055 1 87.44 66 SER B O 1
ATOM 2816 N N . GLU B 1 67 ? 6.961 4.109 15.07 1 90.06 67 GLU B N 1
ATOM 2817 C CA . GLU B 1 67 ? 7.57 3.748 13.797 1 90.06 67 GLU B CA 1
ATOM 2818 C C . GLU B 1 67 ? 6.742 4.27 12.625 1 90.06 67 GLU B C 1
ATOM 2820 O O . GLU B 1 67 ? 7.285 4.57 11.555 1 90.06 67 GLU B O 1
ATOM 2825 N N . HIS B 1 68 ? 5.457 4.32 12.859 1 92.5 68 HIS B N 1
ATOM 2826 C CA . HIS B 1 68 ? 4.539 4.824 11.844 1 92.5 68 HIS B CA 1
ATOM 2827 C C . HIS B 1 68 ? 3.582 5.855 12.43 1 92.5 68 HIS B C 1
ATOM 2829 O O . HIS B 1 68 ? 2.406 5.559 12.656 1 92.5 68 HIS B O 1
ATOM 2835 N N . PRO B 1 69 ? 4.066 7.051 12.523 1 90.38 69 PRO B N 1
ATOM 2836 C CA . PRO B 1 69 ? 3.295 8.086 13.211 1 90.38 69 PRO B CA 1
ATOM 2837 C C . PRO B 1 69 ? 2.018 8.469 12.469 1 90.38 69 PRO B C 1
ATOM 2839 O O . PRO B 1 69 ? 1.119 9.078 13.055 1 90.38 69 PRO B O 1
ATOM 2842 N N . PHE B 1 70 ? 1.882 8.172 11.234 1 90.5 70 PHE B N 1
ATOM 2843 C CA . PHE B 1 70 ? 0.708 8.547 10.453 1 90.5 70 PHE B CA 1
ATOM 2844 C C . PHE B 1 70 ? -0.255 7.371 10.328 1 90.5 70 PHE B C 1
ATOM 2846 O O . PHE B 1 70 ? -1.25 7.453 9.602 1 90.5 70 PHE B O 1
ATOM 2853 N N . GLY B 1 71 ? 0.086 6.297 11.086 1 88.88 71 GLY B N 1
ATOM 2854 C CA . GLY B 1 71 ? -0.785 5.133 11.07 1 88.88 71 GLY B CA 1
ATOM 2855 C C . GLY B 1 71 ? -0.373 4.09 10.055 1 88.88 71 GLY B C 1
ATOM 2856 O O . GLY B 1 71 ? 0.715 4.172 9.477 1 88.88 71 GLY B O 1
ATOM 2857 N N . HIS B 1 72 ? -1.312 3.092 9.898 1 92.94 72 HIS B N 1
ATOM 2858 C CA . HIS B 1 72 ? -1.004 1.964 9.023 1 92.94 72 HIS B CA 1
ATOM 2859 C C . HIS B 1 72 ? -2.084 1.773 7.969 1 92.94 72 HIS B C 1
ATOM 2861 O O . HIS B 1 72 ? -2.258 0.671 7.441 1 92.94 72 HIS B O 1
ATOM 2867 N N . SER B 1 73 ? -2.812 2.787 7.66 1 91.75 73 SER B N 1
ATOM 2868 C CA . SER B 1 73 ? -3.953 2.689 6.754 1 91.75 73 SER B CA 1
ATOM 2869 C C . SER B 1 73 ? -3.508 2.324 5.344 1 91.75 73 SER B C 1
ATOM 2871 O O . SER B 1 73 ? -4.266 1.719 4.582 1 91.75 73 SER B O 1
ATOM 2873 N N . LYS B 1 74 ? -2.244 2.561 5.027 1 93.88 74 LYS B N 1
ATOM 2874 C CA . LYS B 1 74 ? -1.729 2.291 3.689 1 93.88 74 LYS B CA 1
ATOM 2875 C C . LYS B 1 74 ? -1.572 0.792 3.451 1 93.88 74 LYS B C 1
ATOM 2877 O O . LYS B 1 74 ? -1.401 0.352 2.312 1 93.88 74 LYS B O 1
ATOM 2882 N N . ALA B 1 75 ? -1.708 0.067 4.484 1 94.06 75 ALA B N 1
ATOM 2883 C CA . ALA B 1 75 ? -1.604 -1.385 4.359 1 94.06 75 ALA B CA 1
ATOM 2884 C C . ALA B 1 75 ? -2.656 -1.932 3.4 1 94.06 75 ALA B C 1
ATOM 2886 O O . ALA B 1 75 ? -2.451 -2.973 2.771 1 94.06 75 ALA B O 1
ATOM 2887 N N . GLU B 1 76 ? -3.723 -1.247 3.291 1 94.5 76 GLU B N 1
ATOM 2888 C CA . GLU B 1 76 ? -4.789 -1.671 2.387 1 94.5 76 GLU B CA 1
ATOM 2889 C C . GLU B 1 76 ? -4.289 -1.747 0.946 1 94.5 76 GLU B C 1
ATOM 2891 O O . GLU B 1 76 ? -4.766 -2.57 0.161 1 94.5 76 GLU B O 1
ATOM 2896 N N . TYR B 1 77 ? -3.316 -0.912 0.649 1 94.25 77 TYR B N 1
ATOM 2897 C CA . TYR B 1 77 ? -2.824 -0.858 -0.723 1 94.25 77 TYR B CA 1
ATOM 2898 C C . TYR B 1 77 ? -2.039 -2.115 -1.071 1 94.25 77 TYR B C 1
ATOM 2900 O O . TYR B 1 77 ? -1.94 -2.49 -2.242 1 94.25 77 TYR B O 1
ATOM 2908 N N . PHE B 1 78 ? -1.559 -2.799 -0.079 1 93.38 78 PHE B N 1
ATOM 2909 C CA . PHE B 1 78 ? -0.862 -4.051 -0.338 1 93.38 78 PHE B CA 1
ATOM 2910 C C . PHE B 1 78 ? -1.835 -5.121 -0.82 1 93.38 78 PHE B C 1
ATOM 2912 O O . PHE B 1 78 ? -1.528 -5.875 -1.747 1 93.38 78 PHE B O 1
ATOM 2919 N N . SER B 1 79 ? -2.895 -5.133 -0.154 1 94.31 79 SER B N 1
ATOM 2920 C CA . SER B 1 79 ? -3.924 -6.07 -0.593 1 94.31 79 SER B CA 1
ATOM 2921 C C . SER B 1 79 ? -4.422 -5.727 -1.992 1 94.31 79 SER B C 1
ATOM 2923 O O . SER B 1 79 ? -4.547 -6.605 -2.846 1 94.31 79 SER B O 1
ATOM 2925 N N . SER B 1 80 ? -4.734 -4.492 -2.232 1 94.56 80 SER B N 1
ATOM 2926 C CA . SER B 1 80 ? -5.23 -4.07 -3.539 1 94.56 80 SER B CA 1
ATOM 2927 C C . SER B 1 80 ? -4.203 -4.344 -4.633 1 94.56 80 SER B C 1
ATOM 2929 O O . SER B 1 80 ? -4.562 -4.727 -5.746 1 94.56 80 SER B O 1
ATOM 2931 N N . GLY B 1 81 ? -2.941 -4.098 -4.332 1 93.69 81 GLY B N 1
ATOM 2932 C CA . GLY B 1 81 ? -1.883 -4.387 -5.285 1 93.69 81 GLY B CA 1
ATOM 2933 C C . GLY B 1 81 ? -1.792 -5.855 -5.652 1 93.69 81 GLY B C 1
ATOM 2934 O O . GLY B 1 81 ? -1.683 -6.203 -6.828 1 93.69 81 GLY B O 1
ATOM 2935 N N . LEU B 1 82 ? -1.813 -6.656 -4.66 1 92.19 82 LEU B N 1
ATOM 2936 C CA . LEU B 1 82 ? -1.748 -8.094 -4.891 1 92.19 82 LEU B CA 1
ATOM 2937 C C . LEU B 1 82 ? -2.955 -8.57 -5.691 1 92.19 82 LEU B C 1
ATOM 2939 O O . LEU B 1 82 ? -2.811 -9.352 -6.637 1 92.19 82 LEU B O 1
ATOM 2943 N N . GLU B 1 83 ? -4.082 -8.125 -5.301 1 93.19 83 GLU B N 1
ATOM 2944 C CA . GLU B 1 83 ? -5.301 -8.484 -6.016 1 93.19 83 GLU B CA 1
ATOM 2945 C C . GLU B 1 83 ? -5.242 -8.016 -7.469 1 93.19 83 GLU B C 1
ATOM 2947 O O . GLU B 1 83 ? -5.633 -8.75 -8.375 1 93.19 83 GLU B O 1
ATOM 2952 N N . GLY B 1 84 ? -4.82 -6.762 -7.578 1 92.31 84 GLY B N 1
ATOM 2953 C CA . GLY B 1 84 ? -4.672 -6.258 -8.938 1 92.31 84 GLY B CA 1
ATOM 2954 C C . GLY B 1 84 ? -3.719 -7.086 -9.781 1 92.31 84 GLY B C 1
ATOM 2955 O O . GLY B 1 84 ? -3.994 -7.355 -10.953 1 92.31 84 GLY B O 1
ATOM 2956 N N . ALA B 1 85 ? -2.682 -7.516 -9.227 1 91.44 85 ALA B N 1
ATOM 2957 C CA . ALA B 1 85 ? -1.71 -8.359 -9.922 1 91.44 85 ALA B CA 1
ATOM 2958 C C . ALA B 1 85 ? -2.32 -9.703 -10.297 1 91.44 85 ALA B C 1
ATOM 2960 O O . ALA B 1 85 ? -2.125 -10.195 -11.406 1 91.44 85 ALA B O 1
ATOM 2961 N N . PHE B 1 86 ? -2.975 -10.242 -9.383 1 90.25 86 PHE B N 1
ATOM 2962 C CA . PHE B 1 86 ? -3.627 -11.523 -9.641 1 90.25 86 PHE B CA 1
ATOM 2963 C C . PHE B 1 86 ? -4.637 -11.398 -10.773 1 90.25 86 PHE B C 1
ATOM 2965 O O . PHE B 1 86 ? -4.711 -12.266 -11.641 1 90.25 86 PHE B O 1
ATOM 2972 N N . ILE B 1 87 ? -5.398 -10.344 -10.727 1 91.19 87 ILE B N 1
ATOM 2973 C CA . ILE B 1 87 ? -6.391 -10.109 -11.766 1 91.19 87 ILE B CA 1
ATOM 2974 C C . ILE B 1 87 ? -5.691 -9.945 -13.117 1 91.19 87 ILE B C 1
ATOM 2976 O O . ILE B 1 87 ? -6.137 -10.492 -14.125 1 91.19 87 ILE B O 1
ATOM 2980 N N . PHE B 1 88 ? -4.648 -9.211 -13.102 1 90.75 88 PHE B N 1
ATOM 2981 C CA . PHE B 1 88 ? -3.883 -8.969 -14.312 1 90.75 88 PHE B CA 1
ATOM 2982 C C . PHE B 1 88 ? -3.355 -10.273 -14.891 1 90.75 88 PHE B C 1
ATOM 2984 O O . PHE B 1 88 ? -3.504 -10.531 -16.094 1 90.75 88 PHE B O 1
ATOM 2991 N N . VAL B 1 89 ? -2.77 -11.125 -14.07 1 87.62 89 VAL B N 1
ATOM 2992 C CA . VAL B 1 89 ? -2.225 -12.406 -14.492 1 87.62 89 VAL B CA 1
ATOM 2993 C C . VAL B 1 89 ? -3.354 -13.312 -14.984 1 87.62 89 VAL B C 1
ATOM 2995 O O . VAL B 1 89 ? -3.209 -14.008 -15.992 1 87.62 89 VAL B O 1
ATOM 2998 N N . ALA B 1 90 ? -4.406 -13.305 -14.234 1 85.62 90 ALA B N 1
ATOM 2999 C CA . ALA B 1 90 ? -5.566 -14.086 -14.648 1 85.62 90 ALA B CA 1
ATOM 3000 C C . ALA B 1 90 ? -6.039 -13.672 -16.047 1 85.62 90 ALA B C 1
ATOM 3002 O O . ALA B 1 90 ? -6.402 -14.523 -16.859 1 85.62 90 ALA B O 1
ATOM 3003 N N . ALA B 1 91 ? -6.07 -12.375 -16.281 1 91.25 91 ALA B N 1
ATOM 3004 C CA . ALA B 1 91 ? -6.512 -11.852 -17.562 1 91.25 91 ALA B CA 1
ATOM 3005 C C . ALA B 1 91 ? -5.605 -12.336 -18.688 1 91.25 91 ALA B C 1
ATOM 3007 O O . ALA B 1 91 ? -6.082 -12.703 -19.766 1 91.25 91 ALA B O 1
ATOM 3008 N N . LEU B 1 92 ? -4.352 -12.391 -18.484 1 88.69 92 LEU B N 1
ATOM 3009 C CA . LEU B 1 92 ? -3.402 -12.883 -19.469 1 88.69 92 LEU B CA 1
ATOM 3010 C C . LEU B 1 92 ? -3.607 -14.375 -19.719 1 88.69 92 LEU B C 1
ATOM 3012 O O . LEU B 1 92 ? -3.523 -14.844 -20.859 1 88.69 92 LEU B O 1
ATOM 3016 N N . GLY B 1 93 ? -3.795 -15.125 -18.688 1 87 93 GLY B N 1
ATOM 3017 C CA . GLY B 1 93 ? -4.094 -16.547 -18.812 1 87 93 GLY B CA 1
ATOM 3018 C C . GLY B 1 93 ? -5.34 -16.812 -19.641 1 87 93 GLY B C 1
ATOM 3019 O O . GLY B 1 93 ? -5.352 -17.703 -20.484 1 87 93 GLY B O 1
ATOM 3020 N N . ILE B 1 94 ? -6.379 -16.031 -19.328 1 85 94 ILE B N 1
ATOM 3021 C CA . ILE B 1 94 ? -7.629 -16.156 -20.078 1 85 94 ILE B CA 1
ATOM 3022 C C . ILE B 1 94 ? -7.383 -15.859 -21.547 1 85 94 ILE B C 1
ATOM 3024 O O . ILE B 1 94 ? -7.855 -16.594 -22.422 1 85 94 ILE B O 1
ATOM 3028 N N . GLY B 1 95 ? -6.703 -14.797 -21.812 1 88.12 95 GLY B N 1
ATOM 3029 C CA . GLY B 1 95 ? -6.371 -14.445 -23.188 1 88.12 95 GLY B CA 1
ATOM 3030 C C . GLY B 1 95 ? -5.57 -15.523 -23.891 1 88.12 95 GLY B C 1
ATOM 3031 O O . GLY B 1 95 ? -5.859 -15.859 -25.047 1 88.12 95 GLY B O 1
ATOM 3032 N N . TYR B 1 96 ? -4.617 -16.047 -23.25 1 88.06 96 TYR B N 1
ATOM 3033 C CA . TYR B 1 96 ? -3.795 -17.109 -23.812 1 88.06 96 TYR B CA 1
ATOM 3034 C C . TYR B 1 96 ? -4.637 -18.344 -24.156 1 88.06 96 TYR B C 1
ATOM 3036 O O . TYR B 1 96 ? -4.531 -18.891 -25.25 1 88.06 96 TYR B O 1
ATOM 3044 N N . SER B 1 97 ? -5.414 -18.781 -23.234 1 84.25 97 SER B N 1
ATOM 3045 C CA . SER B 1 97 ? -6.293 -19.922 -23.453 1 84.25 97 SER B CA 1
ATOM 3046 C C . SER B 1 97 ? -7.254 -19.672 -24.609 1 84.25 97 SER B C 1
ATOM 3048 O O . SER B 1 97 ? -7.562 -20.578 -25.375 1 84.25 97 SER B O 1
ATOM 3050 N N . ALA B 1 98 ? -7.742 -18.453 -24.656 1 86.38 98 ALA B N 1
ATOM 3051 C CA . ALA B 1 98 ? -8.68 -18.094 -25.719 1 86.38 98 ALA B CA 1
ATOM 3052 C C . ALA B 1 98 ? -8.016 -18.172 -27.078 1 86.38 98 ALA B C 1
ATOM 3054 O O . ALA B 1 98 ? -8.602 -18.656 -28.047 1 86.38 98 ALA B O 1
ATOM 3055 N N . VAL B 1 99 ? -6.84 -17.766 -27.188 1 88.69 99 VAL B N 1
ATOM 3056 C CA . VAL B 1 99 ? -6.105 -17.797 -28.438 1 88.69 99 VAL B CA 1
ATOM 3057 C C . VAL B 1 99 ? -5.805 -19.25 -28.828 1 88.69 99 VAL B C 1
ATOM 3059 O O . VAL B 1 99 ? -5.898 -19.625 -30 1 88.69 99 VAL B O 1
ATOM 3062 N N . GLU B 1 100 ? -5.418 -20.062 -27.906 1 86.25 100 GLU B N 1
ATOM 3063 C CA . GLU B 1 100 ? -5.172 -21.469 -28.141 1 86.25 100 GLU B CA 1
ATOM 3064 C C . GLU B 1 100 ? -6.422 -22.172 -28.672 1 86.25 100 GLU B C 1
ATOM 3066 O O . GLU B 1 100 ? -6.34 -23.031 -29.547 1 86.25 100 GLU B O 1
ATOM 3071 N N . ARG B 1 101 ? -7.535 -21.828 -28.125 1 82.31 101 ARG B N 1
ATOM 3072 C CA . ARG B 1 101 ? -8.789 -22.453 -28.531 1 82.31 101 ARG B CA 1
ATOM 3073 C C . ARG B 1 101 ? -9.203 -21.969 -29.922 1 82.31 101 ARG B C 1
ATOM 3075 O O . ARG B 1 101 ? -9.883 -22.688 -30.656 1 82.31 101 ARG B O 1
ATOM 3082 N N . LEU B 1 102 ? -8.875 -20.797 -30.172 1 83.25 102 LEU B N 1
ATOM 3083 C CA . LEU B 1 102 ? -9.141 -20.297 -31.516 1 83.25 102 LEU B CA 1
ATOM 3084 C C . LEU B 1 102 ? -8.32 -21.047 -32.562 1 83.25 102 LEU B C 1
ATOM 3086 O O . LEU B 1 102 ? -8.797 -21.328 -33.656 1 83.25 102 LEU B O 1
ATOM 3090 N N . LEU B 1 103 ? -7.125 -21.422 -32.156 1 85.62 103 LEU B N 1
ATOM 3091 C CA . LEU B 1 103 ? -6.219 -22.094 -33.094 1 85.62 103 LEU B CA 1
ATOM 3092 C C . LEU B 1 103 ? -6.504 -23.594 -33.125 1 85.62 103 LEU B C 1
ATOM 3094 O O . LEU B 1 103 ? -6.281 -24.25 -34.125 1 85.62 103 LEU B O 1
ATOM 3098 N N . SER B 1 104 ? -6.91 -24.094 -31.984 1 81.44 104 SER B N 1
ATOM 3099 C CA . SER B 1 104 ? -7.27 -25.5 -31.891 1 81.44 104 SER B CA 1
ATOM 3100 C C . SER B 1 104 ? -8.609 -25.672 -31.172 1 81.44 104 SER B C 1
ATOM 3102 O O . SER B 1 104 ? -8.648 -25.953 -29.969 1 81.44 104 SER B O 1
ATOM 3104 N N . PRO B 1 105 ? -9.625 -25.531 -31.953 1 71.69 105 PRO B N 1
ATOM 3105 C CA . PRO B 1 105 ? -10.953 -25.641 -31.328 1 71.69 105 PRO B CA 1
ATOM 3106 C C . PRO B 1 105 ? -11.188 -26.969 -30.641 1 71.69 105 PRO B C 1
ATOM 3108 O O . PRO B 1 105 ? -10.773 -28.016 -31.156 1 71.69 105 PRO B O 1
ATOM 3111 N N . ARG B 1 106 ? -11.273 -26.922 -29.359 1 65.94 106 ARG B N 1
ATOM 3112 C CA . ARG B 1 106 ? -11.594 -28.141 -28.609 1 65.94 106 ARG B CA 1
ATOM 3113 C C . ARG B 1 106 ? -13.039 -28.109 -28.125 1 65.94 106 ARG B C 1
ATOM 3115 O O . ARG B 1 106 ? -13.57 -27.047 -27.797 1 65.94 106 ARG B O 1
ATOM 3122 N N . PRO B 1 107 ? -13.633 -29.297 -28.172 1 61.47 107 PRO B N 1
ATOM 3123 C CA . PRO B 1 107 ? -15.016 -29.344 -27.688 1 61.47 107 PRO B CA 1
ATOM 3124 C C . PRO B 1 107 ? -15.141 -29.031 -26.203 1 61.47 107 PRO B C 1
ATOM 3126 O O . PRO B 1 107 ? -14.219 -29.328 -25.438 1 61.47 107 PRO B O 1
ATOM 3129 N N . LEU B 1 108 ? -16.047 -28.172 -25.844 1 60.09 108 LEU B N 1
ATOM 3130 C CA . LEU B 1 108 ? -16.359 -27.859 -24.438 1 60.09 108 LEU B CA 1
ATOM 3131 C C . LEU B 1 108 ? -16.938 -29.094 -23.734 1 60.09 108 LEU B C 1
ATOM 3133 O O . LEU B 1 108 ? -17.938 -29.656 -24.188 1 60.09 108 LEU B O 1
ATOM 3137 N N . ASP B 1 109 ? -16.031 -29.953 -23.25 1 56.06 109 ASP B N 1
ATOM 3138 C CA . ASP B 1 109 ? -16.531 -31.141 -22.578 1 56.06 109 ASP B CA 1
ATOM 3139 C C . ASP B 1 109 ? -17.125 -30.781 -21.219 1 56.06 109 ASP B C 1
ATOM 3141 O O . ASP B 1 109 ? -16.391 -30.672 -20.234 1 56.06 109 ASP B O 1
ATOM 3145 N N . GLN B 1 110 ? -18.266 -30.094 -21.266 1 60 110 GLN B N 1
ATOM 3146 C CA . GLN B 1 110 ? -18.734 -29.766 -19.922 1 60 110 GLN B CA 1
ATOM 3147 C C . GLN B 1 110 ? -19.781 -30.766 -19.453 1 60 110 GLN B C 1
ATOM 3149 O O . GLN B 1 110 ? -20.734 -31.062 -20.172 1 60 110 GLN B O 1
ATOM 3154 N N . ASN B 1 111 ? -19.453 -31.578 -18.484 1 64.62 111 ASN B N 1
ATOM 3155 C CA . ASN B 1 111 ? -20.422 -32.406 -17.797 1 64.62 111 ASN B CA 1
ATOM 3156 C C . ASN B 1 111 ? -21.453 -31.578 -17.047 1 64.62 111 ASN B C 1
ATOM 3158 O O . ASN B 1 111 ? -21.156 -30.453 -16.625 1 64.62 111 ASN B O 1
ATOM 3162 N N . ALA B 1 112 ? -22.719 -32 -17.094 1 70.94 112 ALA B N 1
ATOM 3163 C CA . ALA B 1 112 ? -23.844 -31.312 -16.469 1 70.94 112 ALA B CA 1
ATOM 3164 C C . ALA B 1 112 ? -23.531 -30.953 -15.023 1 70.94 112 ALA B C 1
ATOM 3166 O O . ALA B 1 112 ? -23.859 -29.859 -14.555 1 70.94 112 ALA B O 1
ATOM 3167 N N . LEU B 1 113 ? -22.922 -31.797 -14.422 1 71.75 113 LEU B N 1
ATOM 3168 C CA . LEU B 1 113 ? -22.594 -31.578 -13.023 1 71.75 113 LEU B CA 1
ATOM 3169 C C . LEU B 1 113 ? -21.547 -30.469 -12.883 1 71.75 113 LEU B C 1
ATOM 3171 O O . LEU B 1 113 ? -21.625 -29.656 -11.961 1 71.75 113 LEU B O 1
ATOM 3175 N N . GLY B 1 114 ? -20.641 -30.516 -13.797 1 68.25 114 GLY B N 1
ATOM 3176 C CA . GLY B 1 114 ? -19.641 -29.469 -13.789 1 68.25 114 GLY B CA 1
ATOM 3177 C C . GLY B 1 114 ? -20.219 -28.078 -14.016 1 68.25 114 GLY B C 1
ATOM 3178 O O . GLY B 1 114 ? -19.812 -27.125 -13.352 1 68.25 114 GLY B O 1
ATOM 3179 N N . ILE B 1 115 ? -21.188 -28.031 -14.781 1 71.56 115 ILE B N 1
ATOM 3180 C CA . ILE B 1 115 ? -21.828 -26.766 -15.094 1 71.56 115 ILE B CA 1
ATOM 3181 C C . ILE B 1 115 ? -22.641 -26.281 -13.898 1 71.56 115 ILE B C 1
ATOM 3183 O O . ILE B 1 115 ? -22.625 -25.094 -13.555 1 71.56 115 ILE B O 1
ATOM 3187 N N . ALA B 1 116 ? -23.328 -27.188 -13.305 1 77.75 116 ALA B N 1
ATOM 3188 C CA . ALA B 1 116 ? -24.156 -26.844 -12.148 1 77.75 116 ALA B CA 1
ATOM 3189 C C . ALA B 1 116 ? -23.297 -26.312 -11.008 1 77.75 116 ALA B C 1
ATOM 3191 O O . ALA B 1 116 ? -23.672 -25.328 -10.359 1 77.75 116 ALA B O 1
ATOM 3192 N N . LEU B 1 117 ? -22.266 -26.938 -10.766 1 76.62 117 LEU B N 1
ATOM 3193 C CA . LEU B 1 117 ? -21.375 -26.531 -9.695 1 76.62 117 LEU B CA 1
ATOM 3194 C C . LEU B 1 117 ? -20.688 -25.203 -10.031 1 76.62 117 LEU B C 1
ATOM 3196 O O . LEU B 1 117 ? -20.453 -24.375 -9.141 1 76.62 117 LEU B O 1
ATOM 3200 N N . ALA B 1 118 ? -20.406 -25.031 -11.297 1 74.06 118 ALA B N 1
ATOM 3201 C CA . ALA B 1 118 ? -19.828 -23.766 -11.75 1 74.06 118 ALA B CA 1
ATOM 3202 C C . ALA B 1 118 ? -20.812 -22.609 -11.539 1 74.06 118 ALA B C 1
ATOM 3204 O O . ALA B 1 118 ? -20.406 -21.516 -11.148 1 74.06 118 ALA B O 1
ATOM 3205 N N . ILE B 1 119 ? -22 -22.922 -11.742 1 81.62 119 ILE B N 1
ATOM 3206 C CA . ILE B 1 119 ? -23.031 -21.922 -11.578 1 81.62 119 ILE B CA 1
ATOM 3207 C C . ILE B 1 119 ? -23.188 -21.578 -10.094 1 81.62 119 ILE B C 1
ATOM 3209 O O . ILE B 1 119 ? -23.344 -20.406 -9.734 1 81.62 119 ILE B O 1
ATOM 3213 N N . ALA B 1 120 ? -23.188 -22.562 -9.328 1 86.94 120 ALA B N 1
ATOM 3214 C CA . ALA B 1 120 ? -23.297 -22.344 -7.891 1 86.94 120 ALA B CA 1
ATOM 3215 C C . ALA B 1 120 ? -22.125 -21.516 -7.367 1 86.94 120 ALA B C 1
ATOM 3217 O O . ALA B 1 120 ? -22.297 -20.609 -6.562 1 86.94 120 ALA B O 1
ATOM 3218 N N . ALA B 1 121 ? -20.969 -21.875 -7.75 1 83.81 121 ALA B N 1
ATOM 3219 C CA . ALA B 1 121 ? -19.766 -21.156 -7.348 1 83.81 121 ALA B CA 1
ATOM 3220 C C . ALA B 1 121 ? -19.812 -19.703 -7.824 1 83.81 121 ALA B C 1
ATOM 3222 O O . ALA B 1 121 ? -19.422 -18.797 -7.098 1 83.81 121 ALA B O 1
ATOM 3223 N N . THR B 1 122 ? -20.359 -19.5 -8.969 1 86.75 122 THR B N 1
ATOM 3224 C CA . THR B 1 122 ? -20.484 -18.172 -9.547 1 86.75 122 THR B CA 1
ATOM 3225 C C . THR B 1 122 ? -21.484 -17.328 -8.758 1 86.75 122 THR B C 1
ATOM 3227 O O . THR B 1 122 ? -21.25 -16.141 -8.523 1 86.75 122 THR B O 1
ATOM 3230 N N . ALA B 1 123 ? -22.516 -17.953 -8.414 1 92.94 123 ALA B N 1
ATOM 3231 C CA . ALA B 1 123 ? -23.531 -17.25 -7.621 1 92.94 123 ALA B CA 1
ATOM 3232 C C . ALA B 1 123 ? -22.969 -16.828 -6.27 1 92.94 123 ALA B C 1
ATOM 3234 O O . ALA B 1 123 ? -23.25 -15.719 -5.797 1 92.94 123 ALA B O 1
ATOM 3235 N N . LEU B 1 124 ? -22.25 -17.688 -5.711 1 93.12 124 LEU B N 1
ATOM 3236 C CA . LEU B 1 124 ? -21.641 -17.391 -4.426 1 93.12 124 LEU B CA 1
ATOM 3237 C C . LEU B 1 124 ? -20.641 -16.234 -4.559 1 93.12 124 LEU B C 1
ATOM 3239 O O . LEU B 1 124 ? -20.703 -15.273 -3.791 1 93.12 124 LEU B O 1
ATOM 3243 N N . ASN B 1 125 ? -19.766 -16.312 -5.5 1 92.31 125 ASN B N 1
ATOM 3244 C CA . ASN B 1 125 ? -18.781 -15.266 -5.727 1 92.31 125 ASN B CA 1
ATOM 3245 C C . ASN B 1 125 ? -19.453 -13.945 -6.09 1 92.31 125 ASN B C 1
ATOM 3247 O O . ASN B 1 125 ? -19.016 -12.883 -5.645 1 92.31 125 ASN B O 1
ATOM 3251 N N . GLY B 1 126 ? -20.469 -14.039 -6.855 1 95.5 126 GLY B N 1
ATOM 3252 C CA . GLY B 1 126 ? -21.203 -12.844 -7.234 1 95.5 126 GLY B CA 1
ATOM 3253 C C . GLY B 1 126 ? -21.859 -12.148 -6.055 1 95.5 126 GLY B C 1
ATOM 3254 O O . GLY B 1 126 ? -21.828 -10.922 -5.945 1 95.5 126 GLY B O 1
ATOM 3255 N N . THR B 1 127 ? -22.438 -12.953 -5.246 1 96.81 127 THR B N 1
ATOM 3256 C CA . THR B 1 127 ? -23.109 -12.406 -4.074 1 96.81 127 THR B CA 1
ATOM 3257 C C . THR B 1 127 ? -22.109 -11.758 -3.125 1 96.81 127 THR B C 1
ATOM 3259 O O . THR B 1 127 ? -22.297 -10.633 -2.678 1 96.81 127 THR B O 1
ATOM 3262 N N . VAL B 1 128 ? -21.109 -12.391 -2.826 1 96.44 128 VAL B N 1
ATOM 3263 C CA . VAL B 1 128 ? -20.094 -11.883 -1.915 1 96.44 128 VAL B CA 1
ATOM 3264 C C . VAL B 1 128 ? -19.406 -10.656 -2.531 1 96.44 128 VAL B C 1
ATOM 3266 O O . VAL B 1 128 ? -19.125 -9.68 -1.836 1 96.44 128 VAL B O 1
ATOM 3269 N N . ALA B 1 129 ? -19.141 -10.719 -3.822 1 96.5 129 ALA B N 1
ATOM 3270 C CA . ALA B 1 129 ? -18.547 -9.578 -4.516 1 96.5 129 ALA B CA 1
ATOM 3271 C C . ALA B 1 129 ? -19.406 -8.336 -4.359 1 96.5 129 ALA B C 1
ATOM 3273 O O . ALA B 1 129 ? -18.891 -7.234 -4.156 1 96.5 129 ALA B O 1
ATOM 3274 N N . TRP B 1 130 ? -20.688 -8.547 -4.445 1 96.69 130 TRP B N 1
ATOM 3275 C CA . TRP B 1 130 ? -21.625 -7.434 -4.305 1 96.69 130 TRP B CA 1
ATOM 3276 C C . TRP B 1 130 ? -21.578 -6.863 -2.893 1 96.69 130 TRP B C 1
ATOM 3278 O O . TRP B 1 130 ? -21.562 -5.645 -2.707 1 96.69 130 TRP B O 1
ATOM 3288 N N . ILE B 1 131 ? -21.531 -7.707 -1.97 1 97.38 131 ILE B N 1
ATOM 3289 C CA . ILE B 1 131 ? -21.469 -7.293 -0.573 1 97.38 131 ILE B CA 1
ATOM 3290 C C . ILE B 1 131 ? -20.172 -6.52 -0.327 1 97.38 131 ILE B C 1
ATOM 3292 O O . ILE B 1 131 ? -20.188 -5.461 0.306 1 97.38 131 ILE B O 1
ATOM 3296 N N . LEU B 1 132 ? -19.141 -7.039 -0.805 1 96.81 132 LEU B N 1
ATOM 3297 C CA . LEU B 1 132 ? -17.828 -6.395 -0.637 1 96.81 132 LEU B CA 1
ATOM 3298 C C . LEU B 1 132 ? -17.797 -5.051 -1.358 1 96.81 132 LEU B C 1
ATOM 3300 O O . LEU B 1 132 ? -17.188 -4.098 -0.868 1 96.81 132 LEU B O 1
ATOM 3304 N N . TRP B 1 133 ? -18.422 -4.977 -2.498 1 95.88 133 TRP B N 1
ATOM 3305 C CA . TRP B 1 133 ? -18.484 -3.732 -3.258 1 95.88 133 TRP B CA 1
ATOM 3306 C C . TRP B 1 133 ? -19.203 -2.648 -2.469 1 95.88 133 TRP B C 1
ATOM 3308 O O . TRP B 1 133 ? -18.719 -1.518 -2.367 1 95.88 133 TRP B O 1
ATOM 3318 N N . ARG B 1 134 ? -20.281 -2.98 -1.876 1 96.56 134 ARG B N 1
ATOM 3319 C CA . ARG B 1 134 ? -21.078 -2.033 -1.089 1 96.56 134 ARG B CA 1
ATOM 3320 C C . ARG B 1 134 ? -20.312 -1.589 0.153 1 96.56 134 ARG B C 1
ATOM 3322 O O . ARG B 1 134 ? -20.297 -0.404 0.491 1 96.56 134 ARG B O 1
ATOM 3329 N N . ALA B 1 135 ? -19.75 -2.512 0.74 1 95.5 135 ALA B N 1
ATOM 3330 C CA . ALA B 1 135 ? -18.984 -2.207 1.937 1 95.5 135 ALA B CA 1
ATOM 3331 C C . ALA B 1 135 ? -17.75 -1.361 1.593 1 95.5 135 ALA B C 1
ATOM 3333 O O . ALA B 1 135 ? -17.391 -0.443 2.336 1 95.5 135 ALA B O 1
ATOM 3334 N N . GLY B 1 136 ? -17.109 -1.751 0.5 1 93.88 136 GLY B N 1
ATOM 3335 C CA . GLY B 1 136 ? -15.945 -0.995 0.06 1 93.88 136 GLY B CA 1
ATOM 3336 C C . GLY B 1 136 ? -16.25 0.46 -0.235 1 93.88 136 GLY B C 1
ATOM 3337 O O . GLY B 1 136 ? -15.469 1.348 0.089 1 93.88 136 GLY B O 1
ATOM 3338 N N . LYS B 1 137 ? -17.375 0.722 -0.817 1 91.06 137 LYS B N 1
ATOM 3339 C CA . LYS B 1 137 ? -17.828 2.084 -1.104 1 91.06 137 LYS B CA 1
ATOM 3340 C C . LYS B 1 137 ? -18.172 2.832 0.179 1 91.06 137 LYS B C 1
ATOM 3342 O O . LYS B 1 137 ? -17.781 3.99 0.353 1 91.06 137 LYS B O 1
ATOM 3347 N N . ARG B 1 138 ? -18.875 2.188 1.041 1 90.94 138 ARG B N 1
ATOM 3348 C CA . ARG B 1 138 ? -19.328 2.799 2.287 1 90.94 138 ARG B CA 1
ATOM 3349 C C . ARG B 1 138 ? -18.156 3.133 3.193 1 90.94 138 ARG B C 1
ATOM 3351 O O . ARG B 1 138 ? -18.125 4.195 3.818 1 90.94 138 ARG B O 1
ATOM 3358 N N . LEU B 1 139 ? -17.234 2.262 3.205 1 90.88 139 LEU B N 1
ATOM 3359 C CA . LEU B 1 139 ? -16.109 2.402 4.133 1 90.88 139 LEU B CA 1
ATOM 3360 C C . LEU B 1 139 ? -14.898 3.014 3.438 1 90.88 139 LEU B C 1
ATOM 3362 O O . LEU B 1 139 ? -13.844 3.176 4.051 1 90.88 139 LEU B O 1
ATOM 3366 N N . ASN B 1 140 ? -15.023 3.35 2.164 1 88.38 140 ASN B N 1
ATOM 3367 C CA . ASN B 1 140 ? -13.922 3.875 1.367 1 88.38 140 ASN B CA 1
ATOM 3368 C C . ASN B 1 140 ? -12.672 3.008 1.498 1 88.38 140 ASN B C 1
ATOM 3370 O O . ASN B 1 140 ? -11.586 3.516 1.792 1 88.38 140 ASN B O 1
ATOM 3374 N N . SER B 1 141 ? -12.906 1.699 1.361 1 92.81 141 SER B N 1
ATOM 3375 C CA . SER B 1 141 ? -11.82 0.733 1.496 1 92.81 141 SER B CA 1
ATOM 3376 C C . SER B 1 141 ? -11.398 0.184 0.137 1 92.81 141 SER B C 1
ATOM 3378 O O . SER B 1 141 ? -12.148 -0.56 -0.498 1 92.81 141 SER B O 1
ATOM 3380 N N . ILE B 1 142 ? -10.195 0.499 -0.231 1 92.5 142 ILE B N 1
ATOM 3381 C CA . ILE B 1 142 ? -9.695 0.029 -1.518 1 92.5 142 ILE B CA 1
ATOM 3382 C C . ILE B 1 142 ? -9.445 -1.477 -1.458 1 92.5 142 ILE B C 1
ATOM 3384 O O . ILE B 1 142 ? -9.586 -2.176 -2.465 1 92.5 142 ILE B O 1
ATOM 3388 N N . ALA B 1 143 ? -9.094 -2.023 -0.305 1 94.62 143 ALA B N 1
ATOM 3389 C CA . ALA B 1 143 ? -8.875 -3.457 -0.137 1 94.62 143 ALA B CA 1
ATOM 3390 C C . ALA B 1 143 ? -10.148 -4.246 -0.433 1 94.62 143 ALA B C 1
ATOM 3392 O O . ALA B 1 143 ? -10.109 -5.262 -1.132 1 94.62 143 ALA B O 1
ATOM 3393 N N . LEU B 1 144 ? -11.258 -3.738 0.073 1 95.38 144 LEU B N 1
ATOM 3394 C CA . LEU B 1 144 ? -12.523 -4.426 -0.161 1 95.38 144 LEU B CA 1
ATOM 3395 C C . LEU B 1 144 ? -12.953 -4.293 -1.618 1 95.38 144 LEU B C 1
ATOM 3397 O O . LEU B 1 144 ? -13.477 -5.242 -2.205 1 95.38 144 LEU B O 1
ATOM 3401 N N . ARG B 1 145 ? -12.773 -3.201 -2.186 1 95 145 ARG B N 1
ATOM 3402 C CA . ARG B 1 145 ? -13.117 -3.006 -3.59 1 95 145 ARG B CA 1
ATOM 3403 C C . ARG B 1 145 ? -12.289 -3.92 -4.488 1 95 145 ARG B C 1
ATOM 3405 O O . ARG B 1 145 ? -12.805 -4.488 -5.449 1 95 145 ARG B O 1
ATOM 3412 N N . ALA B 1 146 ? -11.016 -3.965 -4.156 1 95.19 146 ALA B N 1
ATOM 3413 C CA . ALA B 1 146 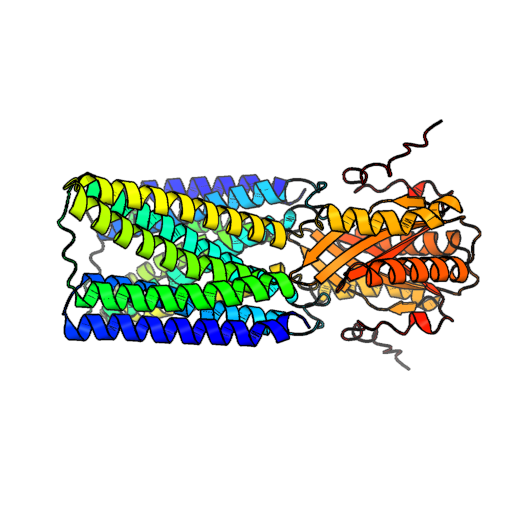? -10.125 -4.836 -4.918 1 95.19 146 ALA B CA 1
ATOM 3414 C C . ALA B 1 146 ? -10.562 -6.293 -4.812 1 95.19 146 ALA B C 1
ATOM 3416 O O . ALA B 1 146 ? -10.578 -7.02 -5.809 1 95.19 146 ALA B O 1
ATOM 3417 N N . ASP B 1 147 ? -10.852 -6.707 -3.654 1 94.81 147 ASP B N 1
ATOM 3418 C CA . ASP B 1 147 ? -11.32 -8.07 -3.438 1 94.81 147 ASP B CA 1
ATOM 3419 C C . ASP B 1 147 ? -12.617 -8.344 -4.199 1 94.81 147 ASP B C 1
ATOM 3421 O O . ASP B 1 147 ? -12.797 -9.422 -4.762 1 94.81 147 ASP B O 1
ATOM 3425 N N . SER B 1 148 ? -13.492 -7.406 -4.133 1 95.75 148 SER B N 1
ATOM 3426 C CA . SER B 1 148 ? -14.734 -7.508 -4.891 1 95.75 148 SER B CA 1
ATOM 3427 C C . SER B 1 148 ? -14.461 -7.695 -6.379 1 95.75 148 SER B C 1
ATOM 3429 O O . SER B 1 148 ? -15.039 -8.578 -7.016 1 95.75 148 SER B O 1
ATOM 3431 N N . GLN B 1 149 ? -13.617 -6.91 -6.922 1 94 149 GLN B N 1
ATOM 3432 C CA . GLN B 1 149 ? -13.289 -7 -8.336 1 94 149 GLN B CA 1
ATOM 3433 C C . GLN B 1 149 ? -12.641 -8.344 -8.672 1 94 149 GLN B C 1
ATOM 3435 O O . GLN B 1 149 ? -12.875 -8.898 -9.75 1 94 149 GLN B O 1
ATOM 3440 N N . HIS B 1 150 ? -11.844 -8.766 -7.777 1 93.06 150 HIS B N 1
ATOM 3441 C CA . HIS B 1 150 ? -11.219 -10.07 -7.969 1 93.06 150 HIS B CA 1
ATOM 3442 C C . HIS B 1 150 ? -12.266 -11.18 -8.039 1 93.06 150 HIS B C 1
ATOM 3444 O O . HIS B 1 150 ? -12.227 -12.031 -8.93 1 93.06 150 HIS B O 1
ATOM 3450 N N . LEU B 1 151 ? -13.188 -11.188 -7.113 1 91.75 151 LEU B N 1
ATOM 3451 C CA . LEU B 1 151 ? -14.266 -12.164 -7.125 1 91.75 151 LEU B CA 1
ATOM 3452 C C . LEU B 1 151 ? -15.109 -12.031 -8.391 1 91.75 151 LEU B C 1
ATOM 3454 O O . LEU B 1 151 ? -15.57 -13.031 -8.945 1 91.75 151 LEU B O 1
ATOM 3458 N N . MET B 1 152 ? -15.273 -10.852 -8.836 1 91.75 152 MET B N 1
ATOM 3459 C CA . MET B 1 152 ? -16.062 -10.602 -10.031 1 91.75 152 MET B CA 1
ATOM 3460 C C . MET B 1 152 ? -15.375 -11.164 -11.273 1 91.75 152 MET B C 1
ATOM 3462 O O . MET B 1 152 ? -16.047 -11.602 -12.211 1 91.75 152 MET B O 1
ATOM 3466 N N . THR B 1 153 ? -14.062 -11.133 -11.25 1 88.69 153 THR B N 1
ATOM 3467 C CA . THR B 1 153 ? -13.336 -11.742 -12.359 1 88.69 153 THR B CA 1
ATOM 3468 C C . THR B 1 153 ? -13.773 -13.195 -12.547 1 88.69 153 THR B C 1
ATOM 3470 O O . THR B 1 153 ? -13.969 -13.648 -13.672 1 88.69 153 THR B O 1
ATOM 3473 N N . ASP B 1 154 ? -13.914 -13.883 -11.5 1 85 154 ASP B N 1
ATOM 3474 C CA . ASP B 1 154 ? -14.391 -15.258 -11.57 1 85 154 ASP B CA 1
ATOM 3475 C C . ASP B 1 154 ? -15.82 -15.32 -12.102 1 85 154 ASP B C 1
ATOM 3477 O O . ASP B 1 154 ? -16.172 -16.234 -12.859 1 85 154 ASP B O 1
ATOM 3481 N N . VAL B 1 155 ? -16.594 -14.43 -11.695 1 88.25 155 VAL B N 1
ATOM 3482 C CA . VAL B 1 155 ? -18 -14.367 -12.125 1 88.25 155 VAL B CA 1
ATOM 3483 C C . VAL B 1 155 ? -18.062 -14.094 -13.633 1 88.25 155 VAL B C 1
ATOM 3485 O O . VAL B 1 155 ? -18.781 -14.781 -14.359 1 88.25 155 VAL B O 1
ATOM 3488 N N . TRP B 1 156 ? -17.281 -13.148 -14.117 1 88 156 TRP B N 1
ATOM 3489 C CA . TRP B 1 156 ? -17.266 -12.797 -15.531 1 88 156 TRP B CA 1
ATOM 3490 C C . TRP B 1 156 ? -16.812 -13.977 -16.375 1 88 156 TRP B C 1
ATOM 3492 O O . TRP B 1 156 ? -17.375 -14.234 -17.453 1 88 156 TRP B O 1
ATOM 3502 N N . THR B 1 157 ? -15.82 -14.68 -15.906 1 81.94 157 THR B N 1
ATOM 3503 C CA . THR B 1 157 ? -15.305 -15.82 -16.641 1 81.94 157 THR B CA 1
ATOM 3504 C C . THR B 1 157 ? -16.359 -16.922 -16.734 1 81.94 157 THR B C 1
ATOM 3506 O O . THR B 1 157 ? -16.531 -17.531 -17.797 1 81.94 157 THR B O 1
ATOM 3509 N N . SER B 1 158 ? -17 -17.141 -15.68 1 82.88 158 SER B N 1
ATOM 3510 C CA . SER B 1 158 ? -18.047 -18.156 -15.672 1 82.88 158 SER B CA 1
ATOM 3511 C C . SER B 1 158 ? -19.234 -17.75 -16.531 1 82.88 158 SER B C 1
ATOM 3513 O O . SER B 1 158 ? -19.781 -18.562 -17.281 1 82.88 158 SER B O 1
ATOM 3515 N N . VAL B 1 159 ? -19.641 -16.578 -16.406 1 86.38 159 VAL B N 1
ATOM 3516 C CA . VAL B 1 159 ? -20.734 -16.062 -17.203 1 86.38 159 VAL B CA 1
ATOM 3517 C C . VAL B 1 159 ? -20.359 -16.109 -18.688 1 86.38 159 VAL B C 1
ATOM 3519 O O . VAL B 1 159 ? -21.203 -16.453 -19.531 1 86.38 159 VAL B O 1
ATOM 3522 N N . GLY B 1 160 ? -19.141 -15.766 -18.984 1 84.94 160 GLY B N 1
ATOM 3523 C CA . GLY B 1 160 ? -18.672 -15.875 -20.359 1 84.94 160 GLY B CA 1
ATOM 3524 C C . GLY B 1 160 ? -18.781 -17.281 -20.922 1 84.94 160 GLY B C 1
ATOM 3525 O O . GLY B 1 160 ? -19.234 -17.469 -22.047 1 84.94 160 GLY B O 1
ATOM 3526 N N . VAL B 1 161 ? -18.438 -18.297 -20.125 1 78.88 161 VAL B N 1
ATOM 3527 C CA . VAL B 1 161 ? -18.5 -19.688 -20.547 1 78.88 161 VAL B CA 1
ATOM 3528 C C . VAL B 1 161 ? -19.953 -20.094 -20.781 1 78.88 161 VAL B C 1
ATOM 3530 O O . VAL B 1 161 ? -20.281 -20.734 -21.781 1 78.88 161 VAL B O 1
ATOM 3533 N N . VAL B 1 162 ? -20.797 -19.703 -19.891 1 80 162 VAL B N 1
ATOM 3534 C CA . VAL B 1 162 ? -22.219 -20.047 -19.984 1 80 162 VAL B CA 1
ATOM 3535 C C . VAL B 1 162 ? -22.812 -19.406 -21.25 1 80 162 VAL B C 1
ATOM 3537 O O . VAL B 1 162 ? -23.562 -20.047 -21.984 1 80 162 VAL B O 1
ATOM 3540 N N . VAL B 1 163 ? -22.484 -18.203 -21.422 1 85.56 163 VAL B N 1
ATOM 3541 C CA . VAL B 1 163 ? -22.984 -17.484 -22.594 1 85.56 163 VAL B CA 1
ATOM 3542 C C . VAL B 1 163 ? -22.453 -18.141 -23.875 1 85.56 163 VAL B C 1
ATOM 3544 O O . VAL B 1 163 ? -23.188 -18.312 -24.844 1 85.56 163 VAL B O 1
ATOM 3547 N N . ALA B 1 164 ? -21.203 -18.516 -23.828 1 83.38 164 ALA B N 1
ATOM 3548 C CA . ALA B 1 164 ? -20.609 -19.172 -24.984 1 83.38 164 ALA B CA 1
ATOM 3549 C C . ALA B 1 164 ? -21.297 -20.5 -25.297 1 83.38 164 ALA B C 1
ATOM 3551 O O . ALA B 1 164 ? -21.641 -20.781 -26.438 1 83.38 164 ALA B O 1
ATOM 3552 N N . VAL B 1 165 ? -21.531 -21.297 -24.312 1 78.69 165 VAL B N 1
ATOM 3553 C CA . VAL B 1 165 ? -22.172 -22.594 -24.484 1 78.69 165 VAL B CA 1
ATOM 3554 C C . VAL B 1 165 ? -23.594 -22.422 -25.031 1 78.69 165 VAL B C 1
ATOM 3556 O O . VAL B 1 165 ? -24.016 -23.156 -25.922 1 78.69 165 VAL B O 1
ATOM 3559 N N . ALA B 1 166 ? -24.25 -21.469 -24.422 1 83.75 166 ALA B N 1
ATOM 3560 C CA . ALA B 1 166 ? -25.625 -21.203 -24.859 1 83.75 166 ALA B CA 1
ATOM 3561 C C . ALA B 1 166 ? -25.641 -20.781 -26.328 1 83.75 166 ALA B C 1
ATOM 3563 O O . ALA B 1 166 ? -26.484 -21.25 -27.109 1 83.75 166 ALA B O 1
ATOM 3564 N N . LEU B 1 167 ? -24.75 -19.938 -26.688 1 87.19 167 LEU B N 1
ATOM 3565 C CA . LEU B 1 167 ? -24.719 -19.438 -28.062 1 87.19 167 LEU B CA 1
ATOM 3566 C C . LEU B 1 167 ? -24.297 -20.547 -29.031 1 87.19 167 LEU B C 1
ATOM 3568 O O . LEU B 1 167 ? -24.812 -20.625 -30.156 1 87.19 167 LEU B O 1
ATOM 3572 N N . ILE B 1 168 ? -23.406 -21.406 -28.625 1 83.19 168 ILE B N 1
ATOM 3573 C CA . ILE B 1 168 ? -22.953 -22.516 -29.469 1 83.19 168 ILE B CA 1
ATOM 3574 C C . ILE B 1 168 ? -24.078 -23.531 -29.641 1 83.19 168 ILE B C 1
ATOM 3576 O O . ILE B 1 168 ? -24.234 -24.109 -30.719 1 83.19 168 ILE B O 1
ATOM 3580 N N . PHE B 1 169 ? -24.797 -23.641 -28.578 1 82.75 169 PHE B N 1
ATOM 3581 C CA . PHE B 1 169 ? -25.922 -24.578 -28.641 1 82.75 169 PHE B CA 1
ATOM 3582 C C . PHE B 1 169 ? -26.953 -24.125 -29.656 1 82.75 169 PHE B C 1
ATOM 3584 O O . PHE B 1 169 ? -27.547 -24.938 -30.344 1 82.75 169 PHE B O 1
ATOM 3591 N N . VAL B 1 170 ? -27.109 -22.844 -29.734 1 88.88 170 VAL B N 1
ATOM 3592 C CA . VAL B 1 170 ? -28.141 -22.312 -30.609 1 88.88 170 VAL B CA 1
ATOM 3593 C C . VAL B 1 170 ? -27.578 -22.109 -32.031 1 88.88 170 VAL B C 1
ATOM 3595 O O . VAL B 1 170 ? -28.266 -22.391 -33 1 88.88 170 VAL B O 1
ATOM 3598 N N . THR B 1 171 ? -26.375 -21.688 -32.156 1 89.12 171 THR B N 1
ATOM 3599 C CA . THR B 1 171 ? -25.844 -21.297 -33.438 1 89.12 171 THR B CA 1
ATOM 3600 C C . THR B 1 171 ? -24.984 -22.422 -34.031 1 89.12 171 THR B C 1
ATOM 3602 O O . THR B 1 171 ? -24.812 -22.484 -35.25 1 89.12 171 THR B O 1
ATOM 3605 N N . GLY B 1 172 ? -24.359 -23.234 -33.281 1 82.81 172 GLY B N 1
ATOM 3606 C CA . GLY B 1 172 ? -23.438 -24.25 -33.719 1 82.81 172 GLY B CA 1
ATOM 3607 C C . GLY B 1 172 ? -22.047 -23.719 -34 1 82.81 172 GLY B C 1
ATOM 3608 O O . GLY B 1 172 ? -21.141 -24.469 -34.406 1 82.81 172 GLY B O 1
ATOM 3609 N N . TRP B 1 173 ? -21.875 -22.453 -33.75 1 82.94 173 TRP B N 1
ATOM 3610 C CA . TRP B 1 173 ? -20.594 -21.828 -34.062 1 82.94 173 TRP B CA 1
ATOM 3611 C C . TRP B 1 173 ? -19.625 -21.969 -32.875 1 82.94 173 TRP B C 1
ATOM 3613 O O . TRP B 1 173 ? -19.688 -21.203 -31.922 1 82.94 173 TRP B O 1
ATOM 3623 N N . GLU B 1 174 ? -18.672 -22.844 -33.062 1 81.44 174 GLU B N 1
ATOM 3624 C CA . GLU B 1 174 ? -17.734 -23.141 -31.984 1 81.44 174 GLU B CA 1
ATOM 3625 C C . GLU B 1 174 ? -16.734 -22.016 -31.781 1 81.44 174 GLU B C 1
ATOM 3627 O O . GLU B 1 174 ? -16.156 -21.875 -30.703 1 81.44 174 GLU B O 1
ATOM 3632 N N . TRP B 1 175 ? -16.594 -21.172 -32.844 1 81.94 175 TRP B N 1
ATOM 3633 C CA . TRP B 1 175 ? -15.602 -20.094 -32.75 1 81.94 175 TRP B CA 1
ATOM 3634 C C . TRP B 1 175 ? -16.094 -18.969 -31.844 1 81.94 175 TRP B C 1
ATOM 3636 O O . TRP B 1 175 ? -15.312 -18.109 -31.422 1 81.94 175 TRP B O 1
ATOM 3646 N N . LEU B 1 176 ? -17.312 -19.078 -31.406 1 85.25 176 LEU B N 1
ATOM 3647 C CA . LEU B 1 176 ? -17.875 -18.078 -30.516 1 85.25 176 LEU B CA 1
ATOM 3648 C C . LEU B 1 176 ? -17.281 -18.188 -29.109 1 85.25 176 LEU B C 1
ATOM 3650 O O . LEU B 1 176 ? -17.188 -17.188 -28.391 1 85.25 176 LEU B O 1
ATOM 3654 N N . ASP B 1 177 ? -16.828 -19.359 -28.75 1 84.88 177 ASP B N 1
ATOM 3655 C CA . ASP B 1 177 ? -16.266 -19.594 -27.422 1 84.88 177 ASP B CA 1
ATOM 3656 C C . ASP B 1 177 ? -14.992 -18.797 -27.219 1 84.88 177 ASP B C 1
ATOM 3658 O O . ASP B 1 177 ? -14.906 -17.969 -26.297 1 84.88 177 ASP B O 1
ATOM 3662 N N . PRO B 1 178 ? -14.047 -18.906 -28.156 1 87.62 178 PRO B N 1
ATOM 3663 C CA . PRO B 1 178 ? -12.828 -18.125 -27.953 1 87.62 178 PRO B CA 1
ATOM 3664 C C . PRO B 1 178 ? -13.047 -16.625 -28.125 1 87.62 178 PRO B C 1
ATOM 3666 O O . PRO B 1 178 ? -12.383 -15.82 -27.453 1 87.62 178 PRO B O 1
ATOM 3669 N N . LEU B 1 179 ? -13.953 -16.266 -28.844 1 89.19 179 LEU B N 1
ATOM 3670 C CA . LEU B 1 179 ? -14.242 -14.836 -29 1 89.19 179 LEU B CA 1
ATOM 3671 C C . LEU B 1 179 ? -14.828 -14.25 -27.719 1 89.19 179 LEU B C 1
ATOM 3673 O O . LEU B 1 179 ? -14.453 -13.148 -27.312 1 89.19 179 LEU B O 1
ATOM 3677 N N . ILE B 1 180 ? -15.742 -14.961 -27.156 1 89.56 180 ILE B N 1
ATOM 3678 C CA . ILE B 1 180 ? -16.344 -14.531 -25.891 1 89.56 180 ILE B CA 1
ATOM 3679 C C . ILE B 1 180 ? -15.273 -14.523 -24.797 1 89.56 180 ILE B C 1
ATOM 3681 O O . ILE B 1 180 ? -15.219 -13.594 -23.984 1 89.56 180 ILE B O 1
ATOM 3685 N N . ALA B 1 181 ? -14.477 -15.492 -24.828 1 88.69 181 ALA B N 1
ATOM 3686 C CA . ALA B 1 181 ? -13.391 -15.57 -23.859 1 88.69 181 ALA B CA 1
ATOM 3687 C C . ALA B 1 181 ? -12.43 -14.391 -24 1 88.69 181 ALA B C 1
ATOM 3689 O O . ALA B 1 181 ? -11.953 -13.844 -23 1 88.69 181 ALA B O 1
ATOM 3690 N N . LEU B 1 182 ? -12.203 -14.023 -25.203 1 91.88 182 LEU B N 1
ATOM 3691 C CA . LEU B 1 182 ? -11.328 -12.883 -25.453 1 91.88 182 LEU B CA 1
ATOM 3692 C C . LEU B 1 182 ? -11.969 -11.594 -24.953 1 91.88 182 LEU B C 1
ATOM 3694 O O . LEU B 1 182 ? -11.289 -10.727 -24.391 1 91.88 182 LEU B O 1
ATOM 3698 N N . GLY B 1 183 ? -13.25 -11.453 -25.172 1 93.31 183 GLY B N 1
ATOM 3699 C CA . GLY B 1 183 ? -13.969 -10.305 -24.641 1 93.31 183 GLY B CA 1
ATOM 3700 C C . GLY B 1 183 ? -13.922 -10.203 -23.141 1 93.31 183 GLY B C 1
ATOM 3701 O O . GLY B 1 183 ? -13.664 -9.133 -22.578 1 93.31 183 GLY B O 1
ATOM 3702 N N . VAL B 1 184 ? -14.133 -11.32 -22.5 1 91.19 184 VAL B N 1
ATOM 3703 C CA . VAL B 1 184 ? -14.07 -11.391 -21.047 1 91.19 184 VAL B CA 1
ATOM 3704 C C . VAL B 1 184 ? -12.648 -11.07 -20.578 1 91.19 184 VAL B C 1
ATOM 3706 O O . VAL B 1 184 ? -12.461 -10.312 -19.625 1 91.19 184 VAL B O 1
ATOM 3709 N N . GLY B 1 185 ? -11.734 -11.648 -21.25 1 92.31 185 GLY B N 1
ATOM 3710 C CA . GLY B 1 185 ? -10.344 -11.398 -20.922 1 92.31 185 GLY B CA 1
ATOM 3711 C C . GLY B 1 185 ? -9.961 -9.938 -21.031 1 92.31 185 GLY B C 1
ATOM 3712 O O . GLY B 1 185 ? -9.234 -9.422 -20.172 1 92.31 185 GLY B O 1
ATOM 3713 N N . PHE B 1 186 ? -10.391 -9.297 -22 1 93.75 186 PHE B N 1
ATOM 3714 C CA . PHE B 1 186 ? -10.094 -7.883 -22.188 1 93.75 186 PHE B CA 1
ATOM 3715 C C . PHE B 1 186 ? -10.703 -7.043 -21.078 1 93.75 186 PHE B C 1
ATOM 3717 O O . PHE B 1 186 ? -10.062 -6.121 -20.562 1 93.75 186 PHE B O 1
ATOM 3724 N N . ASN B 1 187 ? -11.938 -7.324 -20.734 1 92.56 187 ASN B N 1
ATOM 3725 C CA . ASN B 1 187 ? -12.594 -6.617 -19.641 1 92.56 187 ASN B CA 1
ATOM 3726 C C . ASN B 1 187 ? -11.852 -6.809 -18.328 1 92.56 187 ASN B C 1
ATOM 3728 O O . ASN B 1 187 ? -11.68 -5.852 -17.562 1 92.56 187 ASN B O 1
ATOM 3732 N N . VAL B 1 188 ? -11.438 -8 -18.062 1 92.56 188 VAL B N 1
ATOM 3733 C CA . VAL B 1 188 ? -10.711 -8.328 -16.828 1 92.56 188 VAL B CA 1
ATOM 3734 C C . VAL B 1 188 ? -9.352 -7.637 -16.844 1 92.56 188 VAL B C 1
ATOM 3736 O O . VAL B 1 188 ? -8.906 -7.129 -15.805 1 92.56 188 VAL B O 1
ATOM 3739 N N . LEU B 1 189 ? -8.805 -7.602 -17.969 1 93.5 189 LEU B N 1
ATOM 3740 C CA . LEU B 1 189 ? -7.516 -6.93 -18.109 1 93.5 189 LEU B CA 1
ATOM 3741 C C . LEU B 1 189 ? -7.641 -5.441 -17.812 1 93.5 189 LEU B C 1
ATOM 3743 O O . LEU B 1 189 ? -6.789 -4.859 -17.141 1 93.5 189 LEU B O 1
ATOM 3747 N N . TRP B 1 190 ? -8.664 -4.887 -18.344 1 94.06 190 TRP B N 1
ATOM 3748 C CA . TRP B 1 190 ? -8.93 -3.471 -18.109 1 94.06 190 TRP B CA 1
ATOM 3749 C C . TRP B 1 190 ? -9.133 -3.191 -16.625 1 94.06 190 TRP B C 1
ATOM 3751 O O . TRP B 1 190 ? -8.562 -2.24 -16.078 1 94.06 190 TRP B O 1
ATOM 3761 N N . THR B 1 191 ? -9.898 -4.023 -15.977 1 91.75 191 THR B N 1
ATOM 3762 C CA . THR B 1 191 ? -10.18 -3.885 -14.555 1 91.75 191 THR B CA 1
ATOM 3763 C C . THR B 1 191 ? -8.914 -4.051 -13.727 1 91.75 191 THR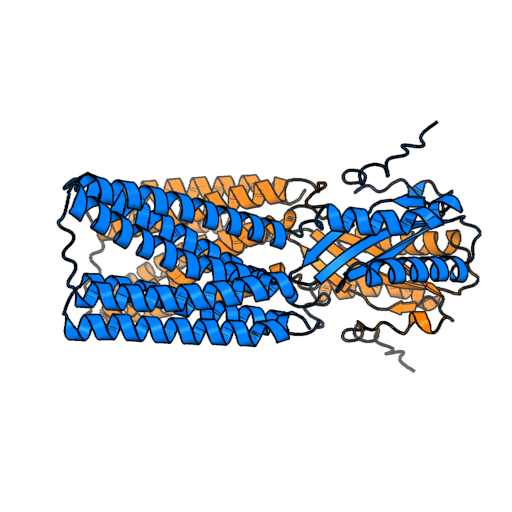 B C 1
ATOM 3765 O O . THR B 1 191 ? -8.648 -3.262 -12.812 1 91.75 191 THR B O 1
ATOM 3768 N N . GLY B 1 192 ? -8.211 -5.031 -14.008 1 92.12 192 GLY B N 1
ATOM 3769 C CA . GLY B 1 192 ? -6.969 -5.27 -13.297 1 92.12 192 GLY B CA 1
ATOM 3770 C C . GLY B 1 192 ? -5.961 -4.148 -13.469 1 92.12 192 GLY B C 1
ATOM 3771 O O . GLY B 1 192 ? -5.316 -3.736 -12.5 1 92.12 192 GLY B O 1
ATOM 3772 N N . THR B 1 193 ? -5.848 -3.641 -14.695 1 93.56 193 THR B N 1
ATOM 3773 C CA . THR B 1 193 ? -4.906 -2.564 -14.977 1 93.56 193 THR B CA 1
ATOM 3774 C C . THR B 1 193 ? -5.312 -1.283 -14.258 1 93.56 193 THR B C 1
ATOM 3776 O O . THR B 1 193 ? -4.457 -0.564 -13.734 1 93.56 193 THR B O 1
ATOM 3779 N N . HIS B 1 194 ? -6.559 -1.033 -14.258 1 94.12 194 HIS B N 1
ATOM 3780 C CA . HIS B 1 194 ? -7.059 0.155 -13.578 1 94.12 194 HIS B CA 1
ATOM 3781 C C . HIS B 1 194 ? -6.824 0.069 -12.07 1 94.12 194 HIS B C 1
ATOM 3783 O O . HIS B 1 194 ? -6.422 1.052 -11.445 1 94.12 194 HIS B O 1
ATOM 3789 N N . LEU B 1 195 ? -7.051 -1.051 -11.516 1 93.12 195 LEU B N 1
ATOM 3790 C CA . LEU B 1 195 ? -6.852 -1.257 -10.086 1 93.12 195 LEU B CA 1
ATOM 3791 C C . LEU B 1 195 ? -5.383 -1.104 -9.711 1 93.12 195 LEU B C 1
ATOM 3793 O O . LEU B 1 195 ? -5.055 -0.484 -8.695 1 93.12 195 LEU B O 1
ATOM 3797 N N . LEU B 1 196 ? -4.594 -1.642 -10.492 1 93.69 196 LEU B N 1
ATOM 3798 C CA . LEU B 1 196 ? -3.162 -1.533 -10.242 1 93.69 196 LEU B CA 1
ATOM 3799 C C . LEU B 1 196 ? -2.701 -0.082 -10.336 1 93.69 196 LEU B C 1
ATOM 3801 O O . LEU B 1 196 ? -1.912 0.38 -9.516 1 93.69 196 LEU B O 1
ATOM 3805 N N . ARG B 1 197 ? -3.184 0.597 -11.344 1 93.25 197 ARG B N 1
ATOM 3806 C CA . ARG B 1 197 ? -2.828 2.002 -11.508 1 93.25 197 ARG B CA 1
ATOM 3807 C C . ARG B 1 197 ? -3.299 2.832 -10.32 1 93.25 197 ARG B C 1
ATOM 3809 O O . ARG B 1 197 ? -2.572 3.703 -9.836 1 93.25 197 ARG B O 1
ATOM 3816 N N . GLU B 1 198 ? -4.48 2.578 -9.93 1 93 198 GLU B N 1
ATOM 3817 C CA . GLU B 1 198 ? -5.016 3.283 -8.766 1 93 198 GLU B CA 1
ATOM 3818 C C . GLU B 1 198 ? -4.191 2.99 -7.516 1 93 198 GLU B C 1
ATOM 3820 O O . GLU B 1 198 ? -3.914 3.893 -6.723 1 93 198 GLU B O 1
ATOM 3825 N N . THR B 1 199 ? -3.871 1.722 -7.332 1 93.62 199 THR B N 1
ATOM 3826 C CA . THR B 1 199 ? -3.08 1.302 -6.18 1 93.62 199 THR B CA 1
ATOM 3827 C C . THR B 1 199 ? -1.718 1.99 -6.184 1 93.62 199 THR B C 1
ATOM 3829 O O . THR B 1 199 ? -1.287 2.527 -5.16 1 93.62 199 THR B O 1
ATOM 3832 N N . ILE B 1 200 ? -1.082 2.035 -7.312 1 92.62 200 ILE B N 1
ATOM 3833 C CA . ILE B 1 200 ? 0.239 2.637 -7.453 1 92.62 200 ILE B CA 1
ATOM 3834 C C . ILE B 1 200 ? 0.156 4.137 -7.18 1 92.62 200 ILE B C 1
ATOM 3836 O O . ILE B 1 200 ? 0.973 4.684 -6.438 1 92.62 200 ILE B O 1
ATOM 3840 N N . SER B 1 201 ? -0.803 4.746 -7.762 1 93 201 SER B N 1
ATOM 3841 C CA . SER B 1 201 ? -0.984 6.18 -7.559 1 93 201 SER B CA 1
ATOM 3842 C C . SER B 1 201 ? -1.245 6.504 -6.09 1 93 201 SER B C 1
ATOM 3844 O O . SER B 1 201 ? -0.714 7.48 -5.562 1 93 201 SER B O 1
ATOM 3846 N N . SER B 1 202 ? -2.041 5.68 -5.469 1 92.31 202 SER B N 1
ATOM 3847 C CA . SER B 1 202 ? -2.4 5.895 -4.07 1 92.31 202 SER B CA 1
ATOM 3848 C C . SER B 1 202 ? -1.201 5.684 -3.152 1 92.31 202 SER B C 1
ATOM 3850 O O . SER B 1 202 ? -1.029 6.41 -2.17 1 92.31 202 SER B O 1
ATOM 3852 N N . LEU B 1 203 ? -0.439 4.723 -3.488 1 92.12 203 LEU B N 1
ATOM 3853 C CA . LEU B 1 203 ? 0.764 4.453 -2.707 1 92.12 203 LEU B CA 1
ATOM 3854 C C . LEU B 1 203 ? 1.758 5.605 -2.828 1 92.12 203 LEU B C 1
ATOM 3856 O O . LEU B 1 203 ? 2.582 5.816 -1.937 1 92.12 203 LEU B O 1
ATOM 3860 N N . MET B 1 204 ? 1.688 6.344 -3.9 1 91.5 204 MET B N 1
ATOM 3861 C CA . MET B 1 204 ? 2.588 7.465 -4.141 1 91.5 204 MET B CA 1
ATOM 3862 C C . MET B 1 204 ? 2.012 8.758 -3.566 1 91.5 204 MET B C 1
ATOM 3864 O O . MET B 1 204 ? 2.389 9.852 -3.988 1 91.5 204 MET B O 1
ATOM 3868 N N . ASP B 1 205 ? 1.119 8.602 -2.664 1 92.81 205 ASP B N 1
ATOM 3869 C CA . ASP B 1 205 ? 0.525 9.742 -1.974 1 92.81 205 ASP B CA 1
ATOM 3870 C C . ASP B 1 205 ? -0.274 10.617 -2.939 1 92.81 205 ASP B C 1
ATOM 3872 O O . ASP B 1 205 ? -0.051 11.82 -3.023 1 92.81 205 ASP B O 1
ATOM 3876 N N . GLN B 1 206 ? -1.19 10.039 -3.553 1 93.88 206 GLN B N 1
ATOM 3877 C CA . GLN B 1 206 ? -2.062 10.75 -4.484 1 93.88 206 GLN B CA 1
ATOM 3878 C C . GLN B 1 206 ? -2.922 11.781 -3.76 1 93.88 206 GLN B C 1
ATOM 3880 O O . GLN B 1 206 ? -3.393 11.531 -2.648 1 93.88 206 GLN B O 1
ATOM 3885 N N . SER B 1 207 ? -3.172 12.875 -4.449 1 95.31 207 SER B N 1
ATOM 3886 C CA . SER B 1 207 ? -4.031 13.93 -3.92 1 95.31 207 SER B CA 1
ATOM 3887 C C . SER B 1 207 ? -5.477 13.453 -3.789 1 95.31 207 SER B C 1
ATOM 3889 O O . SER B 1 207 ? -5.871 12.477 -4.43 1 95.31 207 SER B O 1
ATOM 3891 N N . LEU B 1 208 ? -6.168 14.156 -2.916 1 94.12 208 LEU B N 1
ATOM 3892 C CA . LEU B 1 208 ? -7.594 13.875 -2.773 1 94.12 208 LEU B CA 1
ATOM 3893 C C . LEU B 1 208 ? -8.336 14.148 -4.078 1 94.12 208 LEU B C 1
ATOM 3895 O O . LEU B 1 208 ? -7.871 14.93 -4.91 1 94.12 208 LEU B O 1
ATOM 3899 N N . PRO B 1 209 ? -9.461 13.492 -4.246 1 92.25 209 PRO B N 1
ATOM 3900 C CA . PRO B 1 209 ? -10.234 13.727 -5.465 1 92.25 209 PRO B CA 1
ATOM 3901 C C . PRO B 1 209 ? -10.758 15.156 -5.562 1 92.25 209 PRO B C 1
ATOM 3903 O O . PRO B 1 209 ? -10.891 15.844 -4.547 1 92.25 209 PRO B O 1
ATOM 3906 N N . PRO B 1 210 ? -11.102 15.594 -6.766 1 93.31 210 PRO B N 1
ATOM 3907 C CA . PRO B 1 210 ? -11.523 16.969 -7.012 1 93.31 210 PRO B CA 1
ATOM 3908 C C . PRO B 1 210 ? -12.711 17.391 -6.141 1 93.31 210 PRO B C 1
ATOM 3910 O O . PRO B 1 210 ? -12.758 18.531 -5.672 1 93.31 210 PRO B O 1
ATOM 3913 N N . ALA B 1 211 ? -13.602 16.547 -5.914 1 92.88 211 ALA B N 1
ATOM 3914 C CA . ALA B 1 211 ? -14.781 16.875 -5.109 1 92.88 211 ALA B CA 1
ATOM 3915 C C . ALA B 1 211 ? -14.383 17.234 -3.68 1 92.88 211 ALA B C 1
ATOM 3917 O O . ALA B 1 211 ? -14.93 18.172 -3.096 1 92.88 211 ALA B O 1
ATOM 3918 N N . GLN B 1 212 ? -13.508 16.469 -3.121 1 93.06 212 GLN B N 1
ATOM 3919 C CA . GLN B 1 212 ? -13.039 16.75 -1.769 1 93.06 212 GLN B CA 1
ATOM 3920 C C . GLN B 1 212 ? -12.188 18.016 -1.731 1 93.06 212 GLN B C 1
ATOM 3922 O O . GLN B 1 212 ? -12.258 18.781 -0.775 1 93.06 212 GLN B O 1
ATOM 3927 N N . LEU B 1 213 ? -11.367 18.219 -2.764 1 94.69 213 LEU B N 1
ATOM 3928 C CA . LEU B 1 213 ? -10.578 19.438 -2.855 1 94.69 213 LEU B CA 1
ATOM 3929 C C . LEU B 1 213 ? -11.484 20.672 -2.895 1 94.69 213 LEU B C 1
ATOM 3931 O O . LEU B 1 213 ? -11.195 21.688 -2.258 1 94.69 213 LEU B O 1
ATOM 3935 N N . GLN B 1 214 ? -12.57 20.547 -3.596 1 94.31 214 GLN B N 1
ATOM 3936 C CA . GLN B 1 214 ? -13.539 21.641 -3.664 1 94.31 214 GLN B CA 1
ATOM 3937 C C . GLN B 1 214 ? -14.188 21.875 -2.303 1 94.31 214 GLN B C 1
ATOM 3939 O O . GLN B 1 214 ? -14.43 23.031 -1.924 1 94.31 214 GLN B O 1
ATOM 3944 N N . ALA B 1 215 ? -14.438 20.812 -1.663 1 95.12 215 ALA B N 1
ATOM 3945 C CA . ALA B 1 215 ? -15.016 20.938 -0.324 1 95.12 215 ALA B CA 1
ATOM 3946 C C . ALA B 1 215 ? -14.07 21.688 0.61 1 95.12 215 ALA B C 1
ATOM 3948 O O . ALA B 1 215 ? -14.508 22.5 1.424 1 95.12 215 ALA B O 1
ATOM 3949 N N . ILE B 1 216 ? -12.82 21.391 0.525 1 95.19 216 ILE B N 1
ATOM 3950 C CA . ILE B 1 216 ? -11.805 22.047 1.343 1 95.19 216 ILE B CA 1
ATOM 3951 C C . ILE B 1 216 ? -11.742 23.531 0.985 1 95.19 216 ILE B C 1
ATOM 3953 O O . ILE B 1 216 ? -11.781 24.391 1.867 1 95.19 216 ILE B O 1
ATOM 3957 N N . THR B 1 217 ? -11.648 23.859 -0.286 1 94.31 217 THR B N 1
ATOM 3958 C CA . THR B 1 217 ? -11.492 25.234 -0.727 1 94.31 217 THR B CA 1
ATOM 3959 C C . THR B 1 217 ? -12.727 26.062 -0.39 1 94.31 217 THR B C 1
ATOM 3961 O O . THR B 1 217 ? -12.633 27.266 -0.117 1 94.31 217 THR B O 1
ATOM 3964 N N . SER B 1 218 ? -13.883 25.438 -0.35 1 94.56 218 SER B N 1
ATOM 3965 C CA . SER B 1 218 ? -15.109 26.125 0.043 1 94.56 218 SER B CA 1
ATOM 3966 C C . SER B 1 218 ? -15.055 26.562 1.5 1 94.56 218 SER B C 1
ATOM 3968 O O . SER B 1 218 ? -15.688 27.562 1.875 1 94.56 218 SER B O 1
ATOM 3970 N N . CYS B 1 219 ? -14.344 25.828 2.297 1 95.06 219 CYS B N 1
ATOM 3971 C CA . CYS B 1 219 ? -14.195 26.188 3.703 1 95.06 219 CYS B CA 1
ATOM 3972 C C . CYS B 1 219 ? -13.352 27.453 3.857 1 95.06 219 CYS B C 1
ATOM 3974 O O . CYS B 1 219 ? -13.414 28.109 4.891 1 95.06 219 CYS B O 1
ATOM 3976 N N . PHE B 1 220 ? -12.547 27.828 2.828 1 94.69 220 PHE B N 1
ATOM 3977 C CA . PHE B 1 220 ? -11.648 28.969 2.887 1 94.69 220 PHE B CA 1
ATOM 3978 C C . PHE B 1 220 ? -12.406 30.266 2.619 1 94.69 220 PHE B C 1
ATOM 3980 O O . PHE B 1 220 ? -11.992 31.344 3.07 1 94.69 220 PHE B O 1
ATOM 3987 N N . LEU B 1 221 ? -13.477 30.219 1.909 1 92.75 221 LEU B N 1
ATOM 3988 C CA . LEU B 1 221 ? -14.133 31.359 1.286 1 92.75 221 LEU B CA 1
ATOM 3989 C C . LEU B 1 221 ? -14.562 32.375 2.336 1 92.75 221 LEU B C 1
ATOM 3991 O O . LEU B 1 221 ? -14.273 33.562 2.197 1 92.75 221 LEU B O 1
ATOM 3995 N N . PRO B 1 222 ? -15.188 31.969 3.396 1 92.56 222 PRO B N 1
ATOM 3996 C CA . PRO B 1 222 ? -15.617 32.938 4.398 1 92.56 222 PRO B CA 1
ATOM 3997 C C . PRO B 1 222 ? -14.453 33.719 5.008 1 92.56 222 PRO B C 1
ATOM 3999 O O . PRO B 1 222 ? -14.617 34.875 5.402 1 92.56 222 PRO B O 1
ATOM 4002 N N . TYR B 1 223 ? -13.336 33.156 5.098 1 93.44 223 TYR B N 1
ATOM 4003 C CA . TYR B 1 223 ? -12.172 33.781 5.727 1 93.44 223 TYR B CA 1
ATOM 4004 C C . TYR B 1 223 ? -11.414 34.625 4.73 1 93.44 223 TYR B C 1
ATOM 4006 O O . TYR B 1 223 ? -10.773 35.625 5.117 1 93.44 223 TYR B O 1
ATOM 4014 N N . GLU B 1 224 ? -11.406 34.25 3.531 1 91.25 224 GLU B N 1
ATOM 4015 C CA . GLU B 1 224 ? -10.781 35.062 2.492 1 91.25 224 GLU B CA 1
ATOM 4016 C C . GLU B 1 224 ? -11.422 36.438 2.408 1 91.25 224 GLU B C 1
ATOM 4018 O O . GLU B 1 224 ? -10.742 37.438 2.145 1 91.25 224 GLU B O 1
ATOM 4023 N N . ASP B 1 225 ? -12.641 36.5 2.689 1 88.5 225 ASP B N 1
ATOM 4024 C CA . ASP B 1 225 ? -13.375 37.75 2.703 1 88.5 225 ASP B CA 1
ATOM 4025 C C . ASP B 1 225 ? -12.906 38.656 3.848 1 88.5 225 ASP B C 1
ATOM 4027 O O . ASP B 1 225 ? -13.055 39.875 3.785 1 88.5 225 ASP B O 1
ATOM 4031 N N . GLN B 1 226 ? -12.305 38.062 4.746 1 89.94 226 GLN B N 1
ATOM 4032 C CA . GLN B 1 226 ? -11.844 38.781 5.926 1 89.94 226 GLN B CA 1
ATOM 4033 C C . GLN B 1 226 ? -10.367 39.156 5.801 1 89.94 226 GLN B C 1
ATOM 4035 O O . GLN B 1 226 ? -9.758 39.656 6.754 1 89.94 226 GLN B O 1
ATOM 4040 N N . GLY B 1 227 ? -9.766 38.875 4.648 1 89.44 227 GLY B N 1
ATOM 4041 C CA . GLY B 1 227 ? -8.391 39.281 4.391 1 89.44 227 GLY B CA 1
ATOM 4042 C C . GLY B 1 227 ? -7.387 38.188 4.617 1 89.44 227 GLY B C 1
ATOM 4043 O O . GLY B 1 227 ? -6.18 38.375 4.508 1 89.44 227 GLY B O 1
ATOM 4044 N N . VAL B 1 228 ? -7.891 37.062 4.984 1 94.12 228 VAL B N 1
ATOM 4045 C CA . VAL B 1 228 ? -7.027 35.875 5.152 1 94.12 228 VAL B CA 1
ATOM 4046 C C . VAL B 1 228 ? -6.727 35.25 3.793 1 94.12 228 VAL B C 1
ATOM 4048 O O . VAL B 1 228 ? -7.578 35.281 2.9 1 94.12 228 VAL B O 1
ATOM 4051 N N . ARG B 1 229 ? -5.512 34.812 3.59 1 93.56 229 ARG B N 1
ATOM 4052 C CA . ARG B 1 229 ? -5.129 34.156 2.354 1 93.56 229 ARG B CA 1
ATOM 4053 C C . ARG B 1 229 ? -4.605 32.75 2.635 1 93.56 229 ARG B C 1
ATOM 4055 O O . ARG B 1 229 ? -4.133 32.469 3.738 1 93.56 229 ARG B O 1
ATOM 4062 N N . PHE B 1 230 ? -4.781 31.953 1.604 1 93.69 230 PHE B N 1
ATOM 4063 C CA . PHE B 1 230 ? -4.352 30.562 1.703 1 93.69 230 PHE B CA 1
ATOM 4064 C C . PHE B 1 230 ? -3.479 30.188 0.513 1 93.69 230 PHE B C 1
ATOM 4066 O O . PHE B 1 230 ? -3.686 30.672 -0.598 1 93.69 230 PHE B O 1
ATOM 4073 N N . HIS B 1 231 ? -2.439 29.438 0.744 1 89.44 231 HIS B N 1
ATOM 4074 C CA . HIS B 1 231 ? -1.674 28.891 -0.369 1 89.44 231 HIS B CA 1
ATOM 4075 C C . HIS B 1 231 ? -1.025 27.562 0.01 1 89.44 231 HIS B C 1
ATOM 4077 O O . HIS B 1 231 ? -1.115 27.125 1.161 1 89.44 231 HIS B O 1
ATOM 4083 N N . LEU B 1 232 ? -0.562 26.812 -1 1 90.12 232 LEU B N 1
ATOM 4084 C CA . LEU B 1 232 ? 0.169 25.547 -0.868 1 90.12 232 LEU B CA 1
ATOM 4085 C C . LEU B 1 232 ? -0.707 24.469 -0.233 1 90.12 232 LEU B C 1
ATOM 4087 O O . LEU B 1 232 ? -0.308 23.844 0.746 1 90.12 232 LEU B O 1
ATOM 4091 N N . LEU B 1 233 ? -1.926 24.391 -0.758 1 92.38 233 LEU B N 1
ATOM 4092 C CA . LEU B 1 233 ? -2.785 23.281 -0.36 1 92.38 233 LEU B CA 1
ATOM 4093 C C . LEU B 1 233 ? -2.238 21.953 -0.88 1 92.38 233 LEU B C 1
ATOM 4095 O O . LEU B 1 233 ? -2.148 21.75 -2.092 1 92.38 233 LEU B O 1
ATOM 4099 N N . GLN B 1 234 ? -1.837 21.141 0.01 1 93.62 234 GLN B N 1
ATOM 4100 C CA . GLN B 1 234 ? -1.343 19.812 -0.307 1 93.62 234 GLN B CA 1
ATOM 4101 C C . GLN B 1 234 ? -2.15 18.734 0.42 1 93.62 234 GLN B C 1
ATOM 4103 O O . GLN B 1 234 ? -2.32 18.797 1.64 1 93.62 234 GLN B O 1
ATOM 4108 N N . THR B 1 235 ? -2.639 17.828 -0.389 1 95 235 THR B N 1
ATOM 4109 C CA . THR B 1 235 ? -3.432 16.75 0.193 1 95 235 THR B CA 1
ATOM 4110 C C . THR B 1 235 ? -2.893 15.391 -0.241 1 95 235 THR B C 1
ATOM 4112 O O . THR B 1 235 ? -2.18 15.289 -1.241 1 95 235 THR B O 1
ATOM 4115 N N . ARG B 1 236 ? -3.143 14.43 0.526 1 93.75 236 ARG B N 1
ATOM 4116 C CA . ARG B 1 236 ? -2.807 13.055 0.17 1 93.75 236 ARG B CA 1
ATOM 4117 C C . ARG B 1 236 ? -3.766 12.07 0.828 1 93.75 236 ARG B C 1
ATOM 4119 O O . ARG B 1 236 ? -4.207 12.281 1.958 1 93.75 236 ARG B O 1
ATOM 4126 N N . GLN B 1 237 ? -3.99 11.031 0.103 1 92.5 237 GLN B N 1
ATOM 4127 C CA . GLN B 1 237 ? -4.852 9.953 0.589 1 92.5 237 GLN B CA 1
ATOM 4128 C C . GLN B 1 237 ? -4.031 8.766 1.064 1 92.5 237 GLN B C 1
ATOM 4130 O O . GLN B 1 237 ? -3.057 8.375 0.416 1 92.5 237 GLN B O 1
ATOM 4135 N N . ALA B 1 238 ? -4.359 8.219 2.277 1 91 238 ALA B N 1
ATOM 4136 C CA . ALA B 1 238 ? -3.783 6.996 2.828 1 91 238 ALA B CA 1
ATOM 4137 C C . ALA B 1 238 ? -4.875 6.043 3.301 1 91 238 ALA B C 1
ATOM 4139 O O . ALA B 1 238 ? -5.238 6.035 4.48 1 91 238 ALA B O 1
ATOM 4140 N N . GLY B 1 239 ? -5.254 5.18 2.348 1 88.06 239 GLY B N 1
ATOM 4141 C CA . GLY B 1 239 ? -6.391 4.336 2.682 1 88.06 239 GLY B CA 1
ATOM 4142 C C . GLY B 1 239 ? -7.66 5.129 2.945 1 88.06 239 GLY B C 1
ATOM 4143 O O . GLY B 1 239 ? -8.094 5.914 2.104 1 88.06 239 GLY B O 1
ATOM 4144 N N . SER B 1 240 ? -8.18 4.93 4.203 1 85.88 240 SER B N 1
ATOM 4145 C CA . SER B 1 240 ? -9.406 5.625 4.566 1 85.88 240 SER B CA 1
ATOM 4146 C C . SER B 1 240 ? -9.109 6.984 5.188 1 85.88 240 SER B C 1
ATOM 4148 O O . SER B 1 240 ? -10.031 7.766 5.453 1 85.88 240 SER B O 1
ATOM 4150 N N . GLN B 1 241 ? -7.891 7.285 5.32 1 90.06 241 GLN B N 1
ATOM 4151 C CA . GLN B 1 241 ? -7.492 8.555 5.934 1 90.06 241 GLN B CA 1
ATOM 4152 C C . GLN B 1 241 ? -7.051 9.555 4.875 1 90.06 241 GLN B C 1
ATOM 4154 O O . GLN B 1 241 ? -6.543 9.172 3.818 1 90.06 241 GLN B O 1
ATOM 4159 N N . SER B 1 242 ? -7.352 10.789 5.227 1 93.06 242 SER B N 1
ATOM 4160 C CA . SER B 1 242 ? -6.926 11.891 4.375 1 93.06 242 SER B CA 1
ATOM 4161 C C . SER B 1 242 ? -6.039 12.867 5.141 1 93.06 242 SER B C 1
ATOM 4163 O O . SER B 1 242 ? -6.316 13.188 6.297 1 93.06 242 SER B O 1
ATOM 4165 N N . PHE B 1 243 ? -4.984 13.219 4.562 1 94.25 243 PHE B N 1
ATOM 4166 C CA . PHE B 1 243 ? -4.086 14.219 5.141 1 94.25 243 PHE B CA 1
ATOM 4167 C C . PHE B 1 243 ? -4.113 15.508 4.332 1 94.25 243 PHE B C 1
ATOM 4169 O O . PHE B 1 243 ? -3.961 15.477 3.107 1 94.25 243 PHE B O 1
ATOM 4176 N N . ILE B 1 244 ? -4.328 16.609 5.008 1 94.94 244 ILE B N 1
ATOM 4177 C CA . ILE B 1 244 ? -4.477 17.906 4.371 1 94.94 244 ILE B CA 1
ATOM 4178 C C . ILE B 1 244 ? -3.521 18.906 5.016 1 94.94 244 ILE B C 1
ATOM 4180 O O . ILE B 1 244 ? -3.436 19 6.242 1 94.94 244 ILE B O 1
ATOM 4184 N N . SER B 1 245 ? -2.764 19.562 4.238 1 94.56 245 SER B N 1
ATOM 4185 C CA . SER B 1 245 ? -1.856 20.594 4.723 1 94.56 245 SER B CA 1
ATOM 4186 C C . SER B 1 245 ? -1.933 21.844 3.859 1 94.56 245 SER B C 1
ATOM 4188 O O . SER B 1 245 ? -2.045 21.75 2.635 1 94.56 245 SER B O 1
ATOM 4190 N N . PHE B 1 246 ? -1.942 23.016 4.449 1 94 246 PHE B N 1
ATOM 4191 C CA . PHE B 1 246 ? -1.932 24.281 3.723 1 94 246 PHE B CA 1
ATOM 4192 C C . PHE B 1 246 ? -1.413 25.406 4.605 1 94 246 PHE B C 1
ATOM 4194 O O . PHE B 1 246 ? -1.279 25.234 5.82 1 94 246 PHE B O 1
ATOM 4201 N N . HIS B 1 247 ? -1.094 26.453 4.031 1 94.75 247 HIS B N 1
ATOM 4202 C CA . HIS B 1 247 ? -0.635 27.641 4.742 1 94.75 247 HIS B CA 1
ATOM 4203 C C . HIS B 1 247 ? -1.769 28.656 4.926 1 94.75 247 HIS B C 1
ATOM 4205 O O . HIS B 1 247 ? -2.623 28.797 4.051 1 94.75 247 HIS B O 1
ATOM 4211 N N . VAL B 1 248 ? -1.748 29.234 6.027 1 95.69 248 VAL B N 1
ATOM 4212 C CA . VAL B 1 248 ? -2.684 30.312 6.352 1 95.69 248 VAL B CA 1
ATOM 4213 C C . VAL B 1 248 ? -1.927 31.625 6.523 1 95.69 248 VAL B C 1
ATOM 4215 O O . VAL B 1 248 ? -1.057 31.734 7.391 1 95.69 248 VAL B O 1
ATOM 4218 N N . LEU B 1 249 ? -2.293 32.531 5.707 1 95.69 249 LEU B N 1
ATOM 4219 C CA . LEU B 1 249 ? -1.626 33.844 5.77 1 95.69 249 LEU B CA 1
ATOM 4220 C C . LEU B 1 249 ? -2.518 34.875 6.441 1 95.69 249 LEU B C 1
ATOM 4222 O O . LEU B 1 249 ? -3.645 35.125 6 1 95.69 249 LEU B O 1
ATOM 4226 N N . VAL B 1 250 ? -2.002 35.531 7.477 1 96.44 250 VAL B N 1
ATOM 4227 C CA . VAL B 1 250 ? -2.707 36.531 8.25 1 96.44 250 VAL B CA 1
ATOM 4228 C C . VAL B 1 250 ? -1.791 37.75 8.484 1 96.44 250 VAL B C 1
ATOM 4230 O O . VAL B 1 250 ? -0.587 37.656 8.227 1 96.44 250 VAL B O 1
ATOM 4233 N N . PRO B 1 251 ? -2.395 38.906 8.914 1 95.88 251 PRO B N 1
ATOM 4234 C CA . PRO B 1 251 ? -1.515 40.031 9.227 1 95.88 251 PRO B CA 1
ATOM 4235 C C . PRO B 1 251 ? -0.457 39.688 10.273 1 95.88 251 PRO B C 1
ATOM 4237 O O . PRO B 1 251 ? -0.774 39.094 11.297 1 95.88 251 PRO B O 1
ATOM 4240 N N . GLY B 1 252 ? 0.767 40.094 10.039 1 96.06 252 GLY B N 1
ATOM 4241 C CA . GLY B 1 252 ? 1.903 39.719 10.875 1 96.06 252 GLY B CA 1
ATOM 4242 C C . GLY B 1 252 ? 1.795 40.25 12.289 1 96.06 252 GLY B C 1
ATOM 4243 O O . GLY B 1 252 ? 2.391 39.688 13.219 1 96.06 252 GLY B O 1
ATOM 4244 N N . HIS B 1 253 ? 1.007 41.281 12.461 1 95.88 253 HIS B N 1
ATOM 4245 C CA . HIS B 1 253 ? 0.91 41.906 13.773 1 95.88 253 HIS B CA 1
ATOM 4246 C C . HIS B 1 253 ? -0.099 41.188 14.656 1 95.88 253 HIS B C 1
ATOM 4248 O O . HIS B 1 253 ? -0.192 41.469 15.852 1 95.88 253 HIS B O 1
ATOM 4254 N N . TRP B 1 254 ? -0.823 40.219 14.078 1 96.44 254 TRP B N 1
ATOM 4255 C CA . TRP B 1 254 ? -1.705 39.406 14.922 1 96.44 254 TRP B CA 1
ATOM 4256 C C . TRP B 1 254 ? -0.911 38.688 15.992 1 96.44 254 TRP B C 1
ATOM 4258 O O . TRP B 1 254 ? 0.281 38.406 15.812 1 96.44 254 TRP B O 1
ATOM 4268 N N . THR B 1 255 ? -1.556 38.406 17.062 1 97.44 255 THR B N 1
ATOM 4269 C CA . THR B 1 255 ? -0.933 37.531 18.047 1 97.44 255 THR B CA 1
ATOM 4270 C C . THR B 1 255 ? -0.979 36.062 17.594 1 97.44 255 THR B C 1
ATOM 4272 O O . THR B 1 255 ? -1.823 35.688 16.781 1 97.44 255 THR B O 1
ATOM 4275 N N . VAL B 1 256 ? -0.102 35.281 18.078 1 96.94 256 VAL B N 1
ATOM 4276 C CA . VAL B 1 256 ? -0.08 33.844 17.797 1 96.94 256 VAL B CA 1
ATOM 4277 C C . VAL B 1 256 ? -1.395 33.219 18.25 1 96.94 256 VAL B C 1
ATOM 4279 O O . VAL B 1 256 ? -1.934 32.344 17.562 1 96.94 256 VAL B O 1
ATOM 4282 N N . GLN B 1 257 ? -1.944 33.719 19.391 1 97.12 257 GLN B N 1
ATOM 4283 C CA . GLN B 1 257 ? -3.215 33.188 19.891 1 97.12 257 GLN B CA 1
ATOM 4284 C C . GLN B 1 257 ? -4.336 33.406 18.891 1 97.12 257 GLN B C 1
ATOM 4286 O O . GLN B 1 257 ? -5.094 32.5 18.578 1 97.12 257 GLN B O 1
ATOM 4291 N N . ARG B 1 258 ? -4.414 34.625 18.375 1 96.31 258 ARG B N 1
ATOM 4292 C CA . ARG B 1 258 ? -5.461 34.969 17.422 1 96.31 258 ARG B CA 1
ATOM 4293 C C . ARG B 1 258 ? -5.324 34.125 16.141 1 96.31 258 ARG B C 1
ATOM 4295 O O . ARG B 1 258 ? -6.312 33.594 15.625 1 96.31 258 ARG B O 1
ATOM 4302 N N . GLY B 1 259 ? -4.098 34.062 15.648 1 96.5 259 GLY B N 1
ATOM 4303 C CA . GLY B 1 259 ? -3.846 33.25 14.477 1 96.5 259 GLY B CA 1
ATOM 4304 C C . GLY B 1 259 ? -4.195 31.781 14.68 1 96.5 259 GLY B C 1
ATOM 4305 O O . GLY B 1 259 ? -4.785 31.156 13.805 1 96.5 259 GLY B O 1
ATOM 4306 N N . HIS B 1 260 ? -3.801 31.266 15.82 1 95.69 260 HIS B N 1
ATOM 4307 C CA . HIS B 1 260 ? -4.062 29.875 16.156 1 95.69 260 HIS B CA 1
ATOM 4308 C C . HIS B 1 260 ? -5.559 29.594 16.234 1 95.69 260 HIS B C 1
ATOM 4310 O O . HIS B 1 260 ? -6.023 28.547 15.773 1 95.69 260 HIS B O 1
ATOM 4316 N N . ASP B 1 261 ? -6.305 30.484 16.844 1 95.94 261 ASP B N 1
ATOM 4317 C CA . ASP B 1 261 ? -7.75 30.344 16.938 1 95.94 261 ASP B CA 1
ATOM 4318 C C . ASP B 1 261 ? -8.383 30.234 15.547 1 95.94 261 ASP B C 1
ATOM 4320 O O . ASP B 1 261 ? -9.297 29.438 15.336 1 95.94 261 ASP B O 1
ATOM 4324 N N . LEU B 1 262 ? -7.926 31.031 14.656 1 95.81 262 LEU B N 1
ATOM 4325 C CA . LEU B 1 262 ? -8.414 30.984 13.289 1 95.81 262 LEU B CA 1
ATOM 4326 C C . LEU B 1 262 ? -8.109 29.625 12.648 1 95.81 262 LEU B C 1
ATOM 4328 O O . LEU B 1 262 ? -8.969 29.031 12.008 1 95.81 262 LEU B O 1
ATOM 4332 N N . CYS B 1 263 ? -6.879 29.156 12.789 1 95.5 263 CYS B N 1
ATOM 4333 C CA . CYS B 1 263 ? -6.477 27.875 12.234 1 95.5 263 CYS B CA 1
ATOM 4334 C C . CYS B 1 263 ? -7.363 26.75 12.766 1 95.5 263 CYS B C 1
ATOM 4336 O O . CYS B 1 263 ? -7.812 25.891 12.008 1 95.5 263 CYS B O 1
ATOM 4338 N N . GLU B 1 264 ? -7.609 26.781 14.008 1 94.19 264 GLU B N 1
ATOM 4339 C CA . GLU B 1 264 ? -8.445 25.766 14.625 1 94.19 264 GLU B CA 1
ATOM 4340 C C . GLU B 1 264 ? -9.852 25.766 14.039 1 94.19 264 GLU B C 1
ATOM 4342 O O . GLU B 1 264 ? -10.445 24.703 13.828 1 94.19 264 GLU B O 1
ATOM 4347 N N . ALA B 1 265 ? -10.367 26.953 13.875 1 95.12 265 ALA B N 1
ATOM 4348 C CA . ALA B 1 265 ? -11.711 27.078 13.305 1 95.12 265 ALA B CA 1
ATOM 4349 C C . ALA B 1 265 ? -11.773 26.484 11.906 1 95.12 265 ALA B C 1
ATOM 4351 O O . ALA B 1 265 ? -12.711 25.766 11.57 1 95.12 265 ALA B O 1
ATOM 4352 N N . ILE B 1 266 ? -10.789 26.766 11.117 1 95.38 266 ILE B N 1
ATOM 4353 C CA . ILE B 1 266 ? -10.758 26.266 9.742 1 95.38 266 ILE B CA 1
ATOM 4354 C C . ILE B 1 266 ? -10.547 24.766 9.734 1 95.38 266 ILE B C 1
ATOM 4356 O O . ILE B 1 266 ? -11.188 24.047 8.961 1 95.38 266 ILE B O 1
ATOM 4360 N N . GLU B 1 267 ? -9.617 24.297 10.531 1 94.62 267 GLU B N 1
ATOM 4361 C CA . GLU B 1 267 ? -9.344 22.875 10.633 1 94.62 267 GLU B CA 1
ATOM 4362 C C . GLU B 1 267 ? -10.602 22.094 11.023 1 94.62 267 GLU B C 1
ATOM 4364 O O . GLU B 1 267 ? -10.875 21.031 10.461 1 94.62 267 GLU B O 1
ATOM 4369 N N . THR B 1 268 ? -11.328 22.625 11.969 1 94.06 268 THR B N 1
ATOM 4370 C CA . THR B 1 268 ? -12.562 22 12.422 1 94.06 268 THR B CA 1
ATOM 4371 C C . THR B 1 268 ? -13.594 21.969 11.297 1 94.06 268 THR B C 1
ATOM 4373 O O . THR B 1 268 ? -14.273 20.953 11.102 1 94.06 268 THR B O 1
ATOM 4376 N N . ALA B 1 269 ? -13.711 23.047 10.57 1 95.69 269 ALA B N 1
ATOM 4377 C CA . ALA B 1 269 ? -14.648 23.109 9.453 1 95.69 269 ALA B CA 1
ATOM 4378 C C . ALA B 1 269 ? -14.336 22.062 8.406 1 95.69 269 ALA B C 1
ATOM 4380 O O . ALA B 1 269 ? -15.242 21.438 7.852 1 95.69 269 ALA B O 1
ATOM 4381 N N . ILE B 1 270 ? -13.094 21.844 8.109 1 95.94 270 ILE B N 1
ATOM 4382 C CA . ILE B 1 270 ? -12.664 20.875 7.105 1 95.94 270 ILE B CA 1
ATOM 4383 C C . ILE B 1 270 ? -12.914 19.453 7.625 1 95.94 270 ILE B C 1
ATOM 4385 O O . ILE B 1 270 ? -13.422 18.609 6.895 1 95.94 270 ILE B O 1
ATOM 4389 N N . ALA B 1 271 ? -12.547 19.203 8.867 1 92.88 271 ALA B N 1
ATOM 4390 C CA . ALA B 1 271 ? -12.719 17.891 9.477 1 92.88 271 ALA B CA 1
ATOM 4391 C C . ALA B 1 271 ? -14.188 17.469 9.477 1 92.88 271 ALA B C 1
ATOM 4393 O O . ALA B 1 271 ? -14.5 16.281 9.344 1 92.88 271 ALA B O 1
ATOM 4394 N N . GLU B 1 272 ? -15.055 18.422 9.609 1 93.38 272 GLU B N 1
ATOM 4395 C CA . GLU B 1 272 ? -16.484 18.156 9.609 1 93.38 272 GLU B CA 1
ATOM 4396 C C . GLU B 1 272 ? -16.969 17.75 8.219 1 93.38 272 GLU B C 1
ATOM 4398 O O . GLU B 1 272 ? -17.922 16.984 8.078 1 93.38 272 GLU B O 1
ATOM 4403 N N . ARG B 1 273 ? -16.344 18.234 7.258 1 93.31 273 ARG B N 1
ATOM 4404 C CA . ARG B 1 273 ? -16.766 17.969 5.887 1 93.31 273 ARG B CA 1
ATOM 4405 C C . ARG B 1 273 ? -16.094 16.734 5.324 1 93.31 273 ARG B C 1
ATOM 4407 O O . ARG B 1 273 ? -16.641 16.062 4.449 1 93.31 273 ARG B O 1
ATOM 4414 N N . ILE B 1 274 ? -14.938 16.516 5.691 1 92.06 274 ILE B N 1
ATOM 4415 C CA . ILE B 1 274 ? -14.172 15.367 5.215 1 92.06 274 ILE B CA 1
ATOM 4416 C C . ILE B 1 274 ? -13.867 14.438 6.383 1 92.06 274 ILE B C 1
ATOM 4418 O O . ILE B 1 274 ? -12.844 14.586 7.055 1 92.06 274 ILE B O 1
ATOM 4422 N N . THR B 1 275 ? -14.594 13.391 6.41 1 86.31 275 THR B N 1
ATOM 4423 C CA . THR B 1 275 ? -14.438 12.43 7.5 1 86.31 275 THR B CA 1
ATOM 4424 C C . THR B 1 275 ? -13.086 11.727 7.406 1 86.31 275 THR B C 1
ATOM 4426 O O . THR B 1 275 ? -12.664 11.32 6.32 1 86.31 275 THR B O 1
ATOM 4429 N N . GLY B 1 276 ? -12.422 11.594 8.555 1 85.5 276 GLY B N 1
ATOM 4430 C CA . GLY B 1 276 ? -11.148 10.883 8.602 1 85.5 276 GLY B CA 1
ATOM 4431 C C . GLY B 1 276 ? -9.977 11.734 8.172 1 85.5 276 GLY B C 1
ATOM 4432 O O . GLY B 1 276 ? -8.906 11.211 7.844 1 85.5 276 GLY B O 1
ATOM 4433 N N . SER B 1 277 ? -10.195 13.023 8.117 1 92.25 277 SER B N 1
ATOM 4434 C CA . SER B 1 277 ? -9.133 13.914 7.672 1 92.25 277 SER B CA 1
ATOM 4435 C C . SER B 1 277 ? -8.281 14.391 8.844 1 92.25 277 SER B C 1
ATOM 4437 O O . SER B 1 277 ? -8.789 14.57 9.953 1 92.25 277 SER B O 1
ATOM 4439 N N . ARG B 1 278 ? -7.066 14.445 8.609 1 91.88 278 ARG B N 1
ATOM 4440 C CA . ARG B 1 278 ? -6.105 15.117 9.477 1 91.88 278 ARG B CA 1
ATOM 4441 C C . ARG B 1 278 ? -5.543 16.375 8.812 1 91.88 278 ARG B C 1
ATOM 4443 O O . ARG B 1 278 ? -4.887 16.281 7.773 1 91.88 278 ARG B O 1
ATOM 4450 N N . VAL B 1 279 ? -5.773 17.484 9.5 1 94.06 279 VAL B N 1
ATOM 4451 C CA . VAL B 1 279 ? -5.43 18.766 8.883 1 94.06 279 VAL B CA 1
ATOM 4452 C C . VAL B 1 279 ? -4.266 19.406 9.633 1 94.06 279 VAL B C 1
ATOM 4454 O O . VAL B 1 279 ? -4.258 19.438 10.867 1 94.06 279 VAL B O 1
ATOM 4457 N N . THR B 1 280 ? -3.287 19.766 8.922 1 91.75 280 THR B N 1
ATOM 4458 C CA . THR B 1 280 ? -2.158 20.516 9.453 1 91.75 280 THR B CA 1
ATOM 4459 C C . THR B 1 280 ? -2.035 21.875 8.766 1 91.75 280 THR B C 1
ATOM 4461 O O . THR B 1 280 ? -1.991 21.953 7.539 1 91.75 280 THR B O 1
ATOM 4464 N N . THR B 1 281 ? -1.934 22.906 9.539 1 94.75 281 THR B N 1
ATOM 4465 C CA . THR B 1 281 ? -1.843 24.266 8.984 1 94.75 281 THR B CA 1
ATOM 4466 C C . THR B 1 281 ? -0.524 24.922 9.383 1 94.75 281 THR B C 1
ATOM 4468 O O . THR B 1 281 ? 0.035 24.625 10.438 1 94.75 281 THR B O 1
ATOM 4471 N N . HIS B 1 282 ? 0.01 25.672 8.562 1 94.31 282 HIS B N 1
ATOM 4472 C CA . HIS B 1 282 ? 1.184 26.516 8.797 1 94.31 282 HIS B CA 1
ATOM 4473 C C . HIS B 1 282 ? 0.825 27.984 8.742 1 94.31 282 HIS B C 1
ATOM 4475 O O . HIS B 1 282 ? 0.409 28.5 7.695 1 94.31 282 HIS B O 1
ATOM 4481 N N . LEU B 1 283 ? 0.997 28.656 9.852 1 95.69 283 LEU B N 1
ATOM 4482 C CA . LEU B 1 283 ? 0.621 30.062 10 1 95.69 283 LEU B CA 1
ATOM 4483 C C . LEU B 1 283 ? 1.751 30.969 9.547 1 95.69 283 LEU B C 1
ATOM 4485 O O . LEU B 1 283 ? 2.885 30.844 10.016 1 95.69 283 LEU B O 1
ATOM 4489 N N . GLU B 1 284 ? 1.432 31.891 8.578 1 95 284 GLU B N 1
ATOM 4490 C CA . GLU B 1 284 ? 2.436 32.812 8.039 1 95 284 GLU B CA 1
ATOM 4491 C C . GLU B 1 284 ? 1.908 34.25 7.977 1 95 284 GLU B C 1
ATOM 4493 O O . GLU B 1 284 ? 0.704 34.438 7.824 1 95 284 GLU B O 1
ATOM 4498 N N . PRO B 1 285 ? 2.855 35.219 8.086 1 96 285 PRO B N 1
ATOM 4499 C CA . PRO B 1 285 ? 2.449 36.594 7.914 1 96 285 PRO B CA 1
ATOM 4500 C C . PRO B 1 285 ? 2.234 36.969 6.453 1 96 285 PRO B C 1
ATOM 4502 O O . PRO B 1 285 ? 3.037 36.594 5.59 1 96 285 PRO B O 1
ATOM 4505 N N . LEU B 1 286 ? 1.266 37.719 6.234 1 92.5 286 LEU B N 1
ATOM 4506 C CA . LEU B 1 286 ? 0.894 38.156 4.891 1 92.5 286 LEU B CA 1
ATOM 4507 C C . LEU B 1 286 ? 1.985 39.031 4.281 1 92.5 286 LEU B C 1
ATOM 4509 O O . LEU B 1 286 ? 2.219 39 3.07 1 92.5 286 LEU B O 1
ATOM 4513 N N . GLU B 1 287 ? 2.617 39.812 5.066 1 90.56 287 GLU B N 1
ATOM 4514 C CA . GLU B 1 287 ? 3.506 40.875 4.59 1 90.56 287 GLU B CA 1
ATOM 4515 C C . GLU B 1 287 ? 4.914 40.344 4.352 1 90.56 287 GLU B C 1
ATOM 4517 O O . GLU B 1 287 ? 5.73 40.969 3.697 1 90.56 287 GLU B O 1
ATOM 4522 N N . ASP B 1 288 ? 5.219 39.219 4.82 1 89 288 ASP B N 1
ATOM 4523 C CA . ASP B 1 288 ? 6.57 38.688 4.715 1 89 288 ASP B CA 1
ATOM 4524 C C . ASP B 1 288 ? 6.805 38.062 3.338 1 89 288 ASP B C 1
ATOM 4526 O O . ASP B 1 288 ? 6.113 37.125 2.945 1 89 288 ASP B O 1
ATOM 4530 N N . PRO B 1 289 ? 7.789 38.531 2.617 1 83.25 289 PRO B N 1
ATOM 4531 C CA . PRO B 1 289 ? 8.086 37.938 1.302 1 83.25 289 PRO B CA 1
ATOM 4532 C C . PRO B 1 289 ? 8.43 36.469 1.365 1 83.25 289 PRO B C 1
ATOM 4534 O O . PRO B 1 289 ? 8.188 35.719 0.404 1 83.25 289 PRO B O 1
ATOM 4537 N N . LYS B 1 290 ? 9.016 36.031 2.461 1 80.88 290 LYS B N 1
ATOM 4538 C CA . LYS B 1 290 ? 9.383 34.625 2.619 1 80.88 290 LYS B CA 1
ATOM 4539 C C . LYS B 1 290 ? 8.156 33.719 2.586 1 80.88 290 LYS B C 1
ATOM 4541 O O . LYS B 1 290 ? 8.25 32.531 2.266 1 80.88 290 LYS B O 1
ATOM 4546 N N . SER B 1 291 ? 7.066 34.375 2.949 1 81.19 291 SER B N 1
ATOM 4547 C CA . SER B 1 291 ? 5.816 33.625 2.949 1 81.19 291 SER B CA 1
ATOM 4548 C C . SER B 1 291 ? 5.414 33.219 1.536 1 81.19 291 SER B C 1
ATOM 4550 O O . SER B 1 291 ? 4.625 32.281 1.354 1 81.19 291 SER B O 1
ATOM 4552 N N . TRP B 1 292 ? 6.035 33.781 0.649 1 74.88 292 TRP B N 1
ATOM 4553 C CA . TRP B 1 292 ? 5.602 33.562 -0.728 1 74.88 292 TRP B CA 1
ATOM 4554 C C . TRP B 1 292 ? 6.688 32.875 -1.534 1 74.88 292 TRP B C 1
ATOM 4556 O O . TRP B 1 292 ? 6.492 32.562 -2.711 1 74.88 292 TRP B O 1
ATOM 4566 N N . GLN B 1 293 ? 7.828 32.656 -0.89 1 69.5 293 GLN B N 1
ATOM 4567 C CA . GLN B 1 293 ? 8.953 32 -1.567 1 69.5 293 GLN B CA 1
ATOM 4568 C C . GLN B 1 293 ? 9.047 30.531 -1.195 1 69.5 293 GLN B C 1
ATOM 4570 O O . GLN B 1 293 ? 9.688 30.172 -0.208 1 69.5 293 GLN B O 1
ATOM 4575 N N . HIS B 1 294 ? 8.172 29.797 -1.684 1 63.91 294 HIS B N 1
ATOM 4576 C CA . HIS B 1 294 ? 8.297 28.375 -1.389 1 63.91 294 HIS B CA 1
ATOM 4577 C C . HIS B 1 294 ? 8.867 27.609 -2.582 1 63.91 294 HIS B C 1
ATOM 4579 O O . HIS B 1 294 ? 8.391 27.766 -3.707 1 63.91 294 HIS B O 1
ATOM 4585 N N . PRO B 1 295 ? 10.164 27.297 -2.342 1 53.97 295 PRO B N 1
ATOM 4586 C CA . PRO B 1 295 ? 10.758 26.562 -3.457 1 53.97 295 PRO B CA 1
ATOM 4587 C C . PRO B 1 295 ? 9.82 25.5 -4.039 1 53.97 295 PRO B C 1
ATOM 4589 O O . PRO B 1 295 ? 9.938 25.156 -5.215 1 53.97 295 PRO B O 1
ATOM 4592 N N . ASP B 1 296 ? 9.156 24.859 -3.186 1 52.84 296 ASP B N 1
ATOM 4593 C CA . ASP B 1 296 ? 8.375 23.719 -3.65 1 52.84 296 ASP B CA 1
ATOM 4594 C C . ASP B 1 296 ? 7.016 24.172 -4.188 1 52.84 296 ASP B C 1
ATOM 4596 O O . ASP B 1 296 ? 6.051 23.391 -4.172 1 52.84 296 ASP B O 1
ATOM 4600 N N . GLU B 1 297 ? 6.836 25.578 -4.43 1 49.81 297 GLU B N 1
ATOM 4601 C CA . GLU B 1 297 ? 5.535 25.906 -4.996 1 49.81 297 GLU B CA 1
ATOM 4602 C C . GLU B 1 297 ? 5.172 24.969 -6.145 1 49.81 297 GLU B C 1
ATOM 4604 O O . GLU B 1 297 ? 5.734 25.062 -7.234 1 49.81 297 GLU B O 1
ATOM 4609 N N . PHE B 1 298 ? 5.188 23.766 -5.941 1 46.28 298 PHE B N 1
ATOM 4610 C CA . PHE B 1 298 ? 4.566 22.906 -6.953 1 46.28 298 PHE B CA 1
ATOM 4611 C C . PHE B 1 298 ? 3.295 23.547 -7.492 1 46.28 298 PHE B C 1
ATOM 4613 O O . PHE B 1 298 ? 2.697 24.406 -6.836 1 46.28 298 PHE B O 1
ATOM 4620 N N . PRO B 1 299 ? 2.912 23.047 -8.789 1 44.31 299 PRO B N 1
ATOM 4621 C CA . PRO B 1 299 ? 1.923 23.953 -9.367 1 44.31 299 PRO B CA 1
ATOM 4622 C C . PRO B 1 299 ? 1.012 24.594 -8.32 1 44.31 299 PRO B C 1
ATOM 4624 O O . PRO B 1 299 ? 0.739 23.969 -7.285 1 44.31 299 PRO B O 1
ATOM 4627 N N . PRO B 1 300 ? 1.087 25.953 -8.273 1 39.19 300 PRO B N 1
ATOM 4628 C CA . PRO B 1 300 ? 0.124 26.719 -7.469 1 39.19 300 PRO B CA 1
ATOM 4629 C C . PRO B 1 300 ? -1.227 26.016 -7.352 1 39.19 300 PRO B C 1
ATOM 4631 O O . PRO B 1 300 ? -1.65 25.312 -8.281 1 39.19 300 PRO B O 1
ATOM 4634 N N . SER B 1 301 ? -1.498 25.5 -6.242 1 40.84 301 SER B N 1
ATOM 4635 C CA . SER B 1 301 ? -2.924 25.188 -6.258 1 40.84 301 SER B CA 1
ATOM 4636 C C . SER B 1 301 ? -3.676 26.094 -7.234 1 40.84 301 SER B C 1
ATOM 4638 O O . SER B 1 301 ? -3.248 27.219 -7.508 1 40.84 301 SER B O 1
ATOM 4640 N N . ALA B 1 302 ? -4.305 25.578 -8.203 1 39.19 302 ALA B N 1
ATOM 4641 C CA . ALA B 1 302 ? -5.094 26.469 -9.055 1 39.19 302 ALA B CA 1
ATOM 4642 C C . ALA B 1 302 ? -5.531 27.719 -8.281 1 39.19 302 ALA B C 1
ATOM 4644 O O . ALA B 1 302 ? -5.879 27.625 -7.102 1 39.19 302 ALA B O 1
ATOM 4645 N N . PRO B 1 303 ? -5.016 28.859 -8.727 1 37.75 303 PRO B N 1
ATOM 4646 C CA . PRO B 1 303 ? -5.562 30.062 -8.086 1 37.75 303 PRO B CA 1
ATOM 4647 C C . PRO B 1 303 ? -7.027 29.891 -7.691 1 37.75 303 PRO B C 1
ATOM 4649 O O . PRO B 1 303 ? -7.777 29.188 -8.359 1 37.75 303 PRO B O 1
ATOM 4652 N N . LEU B 1 304 ? -7.312 29.984 -6.391 1 39.66 304 LEU B N 1
ATOM 4653 C CA . LEU B 1 304 ? -8.734 30.141 -6.094 1 39.66 304 LEU B CA 1
ATOM 4654 C C . LEU B 1 304 ? -9.406 31.031 -7.129 1 39.66 304 LEU B C 1
ATOM 4656 O O . LEU B 1 304 ? -8.836 32.031 -7.562 1 39.66 304 LEU B O 1
ATOM 4660 N N . ASN B 1 305 ? -10.219 30.562 -7.992 1 35.44 305 ASN B N 1
ATOM 4661 C CA . ASN B 1 305 ? -10.961 31.297 -9.008 1 35.44 305 ASN B CA 1
ATOM 4662 C C . ASN B 1 305 ? -11.281 32.719 -8.555 1 35.44 305 ASN B C 1
ATOM 4664 O O . ASN B 1 305 ? -12.023 32.906 -7.598 1 35.44 305 ASN B O 1
ATOM 4668 N N . ARG B 1 306 ? -10.539 33.75 -8.75 1 39.59 306 ARG B N 1
ATOM 4669 C CA . ARG B 1 306 ? -10.961 35.156 -8.773 1 39.59 306 ARG B CA 1
ATOM 4670 C C . ARG B 1 306 ? -12.156 35.344 -9.703 1 39.59 306 ARG B C 1
ATOM 4672 O O . ARG B 1 306 ? -12.047 36 -10.727 1 39.59 306 ARG B O 1
ATOM 4679 N N . ASP B 1 307 ? -12.875 34.312 -10.172 1 33.97 307 ASP B N 1
ATOM 4680 C CA . ASP B 1 307 ? -13.977 34.875 -10.953 1 33.97 307 ASP B CA 1
ATOM 4681 C C . ASP B 1 307 ? -14.859 35.781 -10.094 1 33.97 307 ASP B C 1
ATOM 4683 O O . ASP B 1 307 ? -15.719 35.312 -9.352 1 33.97 307 ASP B O 1
ATOM 4687 N N . LYS B 1 308 ? -14.312 36.938 -9.406 1 33.16 308 LYS B N 1
ATOM 4688 C CA . LYS B 1 308 ? -15.328 37.938 -9.18 1 33.16 308 LYS B CA 1
ATOM 4689 C C . LYS B 1 308 ? -16.047 38.312 -10.477 1 33.16 308 LYS B C 1
ATOM 4691 O O . LYS B 1 308 ? -15.406 38.594 -11.492 1 33.16 308 LYS B O 1
ATOM 4696 N N . PRO B 1 309 ? -17.234 37.906 -10.688 1 29.36 309 PRO B N 1
ATOM 4697 C CA . PRO B 1 309 ? -17.938 38.781 -11.641 1 29.36 309 PRO B CA 1
ATOM 4698 C C . PRO B 1 309 ? -17.75 40.25 -11.352 1 29.36 309 PRO B C 1
ATOM 4700 O O . PRO B 1 309 ? -17.625 40.656 -10.188 1 29.36 309 PRO B O 1
ATOM 4703 N N . ASN B 1 310 ? -17.172 41.062 -12.273 1 23.84 310 ASN B N 1
ATOM 4704 C CA . ASN B 1 310 ? -17.594 42.469 -12.234 1 23.84 310 ASN B CA 1
ATOM 4705 C C . ASN B 1 310 ? -19.078 42.594 -11.977 1 23.84 310 ASN B C 1
ATOM 4707 O O . ASN B 1 310 ? -19.875 41.844 -12.539 1 23.84 310 ASN B O 1
#

Radius of gyration: 28.98 Å; Cα contacts (8 Å, |Δi|>4): 982; chains: 2; bounding box: 66×80×73 Å

Nearest PDB structures (foldseek):
  3h90-assembly2_D  TM=8.466E-01  e=2.878E-16  Escherichia coli K-12
  8f6e-assembly1_B  TM=7.105E-01  e=2.964E-15  Shewanella oneidensis
  8f6j-assembly1_A  TM=7.065E-01  e=9.062E-15  Shewanella oneidensis
  8f6h-assembly1_A  TM=6.844E-01  e=6.143E-15  Shewanella oneidensis MR-1
  8f6k-assembly1_D  TM=5.430E-01  e=1.287E-12  Shewanella oneidensis

InterPro domains:
  IPR002524 Cation efflux [TIGR01297] (9-287)
  IPR027469 Cation efflux transmembrane domain superfamily [G3DSA:1.20.1510.10] (9-202)
  IPR027469 Cation efflux transmembrane domain superfamily [SSF161111] (5-205)
  IPR027470 Cation efflux protein, cytoplasmic domain [PF16916] (209-285)
  IPR036837 Cation efflux protein, cytoplasmic domain superfamily [G3DSA:3.30.70.1350] (203-291)
  IPR036837 Cation efflux protein, cytoplasmic domain superfamily [SSF160240] (207-286)
  IPR050291 Cation-efflux pump FieF-like [PTHR43840] (11-284)
  IPR058533 Cation efflux protein, transmembrane domain [PF01545] (11-204)

Secondary structure (DSSP, 8-state):
-HHHHHHHHHHHHHHHHHHHHHHHHHHHHHH--HHHHHHHHHHHHHHHHHHHHHHHHHHHTSPP-SS-TT-STTHHHHHHHHHHHHHHHHHHHHHHHHHHHHHS-------HHHHHHHHHHHHHHHHHHHHHHHHHHHTT-HHHHHHHHHHHHHHHHHHHHHHHHHHHHHH--TTHHHHHHHHHHHHHHHHHHHHHHHHHHHHTTPPPPHHHHHHHHHHHHHHHTTT-EEEEEEEEEETTEEEEEEEEEE-TTSBHHHHHHHHHHHHHHHHHHSTTEEEEEEEEETT-GGGG--TT--S-----------/-HHHHHHHHHHHHHHHHHHHHHHHHHHHHHH--HHHHHHHHHHHHHHHHHHHHHHHHHHHTSPP-SS-TT-STTHHHHHHHHHHHHHHHHHHHHHHHHHHHHHS-------HHHHHHHHHHHHHHHHHHHHHHHHHHHTT-HHHHHHHHHHHHHHHHHHHHHHHHHHHHHH--TTHHHHHHHHHHHHHHHHHHHHHHHHHHHHTTPPPPHHHHHHHHHHHHHHHTTT-EEEEEEEEEETTEEEEEEEEEE-TTSBHHHHHHHHHHHHHHHHHHSTTEEEEEEEEETT-GGGG--TT--S-----------

Sequence (620 aa):
MTARLARPYAVLSIGAALATMGLKLGAYAITGSVGLLSDALESTVNLASAIVAFWALSLAATPADSEHPFGHSKAEYFSSGLEGAFIFVAALGIGYSAVERLLSPRPLDQNALGIALAIAATALNGTVAWILWRAGKRLNSIALRADSQHLMTDVWTSVGVVVAVALIFVTGWEWLDPLIALGVGFNVLWTGTHLLRETISSLMDQSLPPAQLQAITSCFLPYEDQGVRFHLLQTRQAGSQSFISFHVLVPGHWTVQRGHDLCEAIETAIAERITGSRVTTHLEPLEDPKSWQHPDEFPPSAPLNRDKPNMTARLARPYAVLSIGAALATMGLKLGAYAITGSVGLLSDALESTVNLASAIVAFWALSLAATPADSEHPFGHSKAEYFSSGLEGAFIFVAALGIGYSAVERLLSPRPLDQNALGIALAIAATALNGTVAWILWRAGKRLNSIALRADSQHLMTDVWTSVGVVVAVALIFVTGWEWLDPLIALGVGFNVLWTGTHLLRETISSLMDQSLPPAQLQAITSCFLPYEDQGVRFHLLQTRQAGSQSFISFHVLVPGHWTVQRGHDLCEAIETAIAERITGSRVTTHLEPLEDPKSWQHPDEFPPSAPLNRDKPN

Foldseek 3Di:
DLLVVLLVLLVLQLVLLVVLLVLLVVLCVVPVDVVSVVVSVVSVLSNVLSVQLNVLSVQQPAQADPVRNPGSLQSLLVSLQSLLVSLQVVLVVLLVVLVVCLVPPDDPPADPSNLVSLVVSLVSLQVSLVVLCVSCVVSVALNSPSSSLSSVLSNLQSVLQVVLVVCCVVPVDSNSSSVSSNVSSVVSNVVSVVSNVVSVCQSVFHFDDPVLVVQLVVLCVVVVVVVKDKWDWGWGDRGSAIETEIEIEDAPPDDPVVQVVVVVVSQVSSCVVRPRYDYDYHYHYPPDVVVVDDVPPPPIPPPPPPPPDD/DLLVVLLVLLVLQLVLLVVLLVLLVVLCVVPVDVVSVVVSVVSVLSNVLSVQLNVLSVQQPAQADPVRNPGSLLSLLVSLQSLLVSLQVVLVVLLVVLVVCLVPPDDPPADPSNLVSLVVSLVSLQVSLVVLCVSCVVSVALNSPSSSLSSVLSNLQSVLQVVLVVCCVVPVDSNSSSVSSNVSSVVSNVVSVVSNVVSVCQSVFHFDDPVLVVQLVVLCVVVVVVVKDKWDWGWGDRGSAIETEIEIEDAPPDDPVVQVVVVVVSQVSSCVVRPRYDYDYHYHYPPDVVVVDDVPPDPIPPPPPPPPDD